Protein AF-A0A9P3A866-F1 (afdb_monomer)

Radius of gyration: 27.15 Å; Cα contacts (8 Å, |Δi|>4): 653; chains: 1; bounding box: 113×80×51 Å

Foldseek 3Di:
DDDDDDDDDDDDDDDDDDDDPDDDDDDDDDDDPDDPDPPQDADQALVSLLPDLPLVSLVPFDDHVLLVVCVVCFDDFQDQGFHRPPCVVLVVLLVVLVVLCCVQPVPQAFAAAQAPGRVPPDDDPPPQKQWCVPPNRQCRDVSSVFHGAAAFFQDFLEAAAEAEADPDSNCSVLLVLCVVLLAAAEYAYALSRCSRNLSSLLNNVVSQHHYAHAFHNLTQLSNDDSRSLLRRRVSSQVSCCSRNVFRFLEHEYRVNGDISSSSSSSVSSNYHYYDWPAELCQVCDVNPPDHPVSSVVSLVVLLVCLVVCVRVRIYTHYYFHPSDCRRSVSCSVCVVSSVVSGVYYHHRCQSNQPQDRTPDPVGGHDHVVRSVVSSPPDPPPDDDDDDDDDDDDDDDDDDDDDDDDDDDDDDDDDDDDDDDDDDDDDDDDDDDDDDDDDD

Mean predicted aligned error: 12.87 Å

Structure (mmCIF, N/CA/C/O backbone):
data_AF-A0A9P3A866-F1
#
_entry.id   AF-A0A9P3A866-F1
#
loop_
_atom_site.group_PDB
_atom_site.id
_atom_site.type_symbol
_atom_site.label_atom_id
_atom_site.label_alt_id
_atom_site.label_comp_id
_atom_site.label_asym_id
_atom_site.label_entity_id
_atom_site.label_seq_id
_atom_site.pdbx_PDB_ins_code
_atom_site.Cartn_x
_atom_site.Cartn_y
_atom_site.Cartn_z
_atom_site.occupancy
_atom_site.B_iso_or_equiv
_atom_site.auth_seq_id
_atom_site.auth_comp_id
_atom_site.auth_asym_id
_atom_site.auth_atom_id
_atom_site.pdbx_PDB_model_num
ATOM 1 N N . MET A 1 1 ? 72.541 -3.783 13.807 1.00 35.84 1 MET A N 1
ATOM 2 C CA . MET A 1 1 ? 72.430 -5.221 13.470 1.00 35.84 1 MET A CA 1
ATOM 3 C C . MET A 1 1 ? 71.835 -5.913 14.699 1.00 35.84 1 MET A C 1
ATOM 5 O O . MET A 1 1 ? 72.516 -5.963 15.707 1.00 35.84 1 MET A O 1
ATOM 9 N N . LEU A 1 2 ? 70.501 -6.022 14.800 1.00 30.94 2 LEU A N 1
ATOM 10 C CA . LEU A 1 2 ? 69.699 -7.246 14.553 1.00 30.94 2 LEU A CA 1
ATOM 11 C C . LEU A 1 2 ? 70.209 -8.436 15.405 1.00 30.94 2 LEU A C 1
ATOM 13 O O . LEU A 1 2 ? 71.336 -8.856 15.189 1.00 30.94 2 LEU A O 1
ATOM 17 N N . LYS A 1 3 ? 69.488 -9.019 16.375 1.00 30.19 3 LYS A N 1
ATOM 18 C CA . LYS A 1 3 ? 68.162 -9.676 16.310 1.00 30.19 3 LYS A CA 1
ATOM 19 C C . LYS A 1 3 ? 67.630 -9.924 17.745 1.00 30.19 3 LYS A C 1
ATOM 21 O O . LYS A 1 3 ? 68.398 -10.356 18.592 1.00 30.19 3 LYS A O 1
ATOM 26 N N . THR A 1 4 ? 66.435 -9.444 18.101 1.00 33.25 4 THR A N 1
ATOM 27 C CA . THR A 1 4 ? 65.107 -10.117 18.081 1.00 33.25 4 THR A CA 1
ATOM 28 C C . THR A 1 4 ? 64.763 -10.824 19.402 1.00 33.25 4 THR A C 1
ATOM 30 O O . THR A 1 4 ? 65.235 -11.925 19.666 1.00 33.25 4 THR A O 1
ATOM 33 N N . ALA A 1 5 ? 63.899 -10.192 20.205 1.00 34.59 5 ALA A N 1
ATOM 34 C CA . ALA A 1 5 ? 63.223 -10.799 21.349 1.00 34.59 5 ALA A CA 1
ATOM 35 C C . ALA A 1 5 ? 61.859 -11.350 20.905 1.00 34.59 5 ALA A C 1
ATOM 37 O O . ALA A 1 5 ? 61.088 -10.667 20.232 1.00 34.59 5 ALA A O 1
ATOM 38 N N . LEU A 1 6 ? 61.610 -12.605 21.265 1.00 30.69 6 LEU A N 1
ATOM 39 C CA . LEU A 1 6 ? 60.396 -13.368 21.010 1.00 30.69 6 LEU A CA 1
ATOM 40 C C . LEU A 1 6 ? 59.402 -13.075 22.146 1.00 30.69 6 LEU A C 1
ATOM 42 O O . LEU A 1 6 ? 59.692 -13.400 23.296 1.00 30.69 6 LEU A O 1
ATOM 46 N N . LEU A 1 7 ? 58.252 -12.469 21.843 1.00 31.58 7 LEU A N 1
ATOM 47 C CA . LEU A 1 7 ? 57.144 -12.344 22.791 1.00 31.58 7 LEU A CA 1
ATOM 48 C C . LEU A 1 7 ? 55.988 -13.235 22.325 1.00 31.58 7 LEU A C 1
ATOM 50 O O . LEU A 1 7 ? 55.452 -13.060 21.232 1.00 31.58 7 LEU A O 1
ATOM 54 N N . LEU A 1 8 ? 55.648 -14.210 23.168 1.00 29.62 8 LEU A N 1
ATOM 55 C CA . LEU A 1 8 ? 54.440 -15.024 23.092 1.00 29.62 8 LEU A CA 1
ATOM 56 C C . LEU A 1 8 ? 53.208 -14.124 23.277 1.00 29.62 8 LEU A C 1
ATOM 58 O O . LEU A 1 8 ? 53.091 -13.459 24.304 1.00 29.62 8 LEU A O 1
ATOM 62 N N . ALA A 1 9 ? 52.260 -14.178 22.344 1.00 29.28 9 ALA A N 1
ATOM 63 C CA . ALA A 1 9 ? 50.884 -13.748 22.569 1.00 29.28 9 ALA A CA 1
ATOM 64 C C . ALA A 1 9 ? 49.945 -14.869 22.107 1.00 29.28 9 ALA A C 1
ATOM 66 O O . ALA A 1 9 ? 50.003 -15.326 20.966 1.00 29.28 9 ALA A O 1
ATOM 67 N N . VAL A 1 10 ? 49.136 -15.348 23.049 1.00 28.61 10 VAL A N 1
ATOM 68 C CA . VAL A 1 10 ? 48.135 -16.401 22.872 1.00 28.61 10 VAL A CA 1
ATOM 69 C C . VAL A 1 10 ? 46.849 -15.810 22.282 1.00 28.61 10 VAL A C 1
ATOM 71 O O . VAL A 1 10 ? 46.473 -14.678 22.572 1.00 28.61 10 VAL A O 1
ATOM 74 N N . LEU A 1 11 ? 46.228 -16.635 21.440 1.00 27.58 11 LEU A N 1
ATOM 75 C CA . LEU A 1 11 ? 45.003 -16.518 20.651 1.00 27.58 11 LEU A CA 1
ATOM 76 C C . LEU A 1 11 ? 43.841 -15.680 21.221 1.00 27.58 11 LEU A C 1
ATOM 78 O O . LEU A 1 11 ? 43.372 -15.925 22.328 1.00 27.58 11 LEU A O 1
ATOM 82 N N . ALA A 1 12 ? 43.216 -14.912 20.322 1.00 25.86 12 ALA A N 1
ATOM 83 C CA . ALA A 1 12 ? 41.760 -14.891 20.147 1.00 25.86 12 ALA A CA 1
ATOM 84 C C . ALA A 1 12 ? 41.431 -14.570 18.675 1.00 25.86 12 ALA A C 1
ATOM 86 O O . ALA A 1 12 ? 41.395 -13.416 18.257 1.00 25.86 12 ALA A O 1
ATOM 87 N N . THR A 1 13 ? 41.243 -15.604 17.854 1.00 27.75 13 THR A N 1
ATOM 88 C CA . THR A 1 13 ? 40.786 -15.469 16.464 1.00 27.75 13 THR A CA 1
ATOM 89 C C . THR A 1 13 ? 39.271 -15.281 16.440 1.00 27.75 13 THR A C 1
ATOM 91 O O . THR A 1 13 ? 38.524 -16.259 16.516 1.00 27.75 13 THR A O 1
ATOM 94 N N . ALA A 1 14 ? 38.814 -14.034 16.329 1.00 27.53 14 ALA A N 1
ATOM 95 C CA . ALA A 1 14 ? 37.433 -13.727 15.979 1.00 27.53 14 ALA A CA 1
ATOM 96 C C . ALA A 1 14 ? 37.190 -14.139 14.516 1.00 27.53 14 ALA A C 1
ATOM 98 O O . ALA A 1 14 ? 37.726 -13.534 13.590 1.00 27.53 14 ALA A O 1
ATOM 99 N N . HIS A 1 15 ? 36.424 -15.211 14.316 1.00 26.39 15 HIS A N 1
ATOM 100 C CA . HIS A 1 15 ? 35.907 -15.589 13.005 1.00 26.39 15 HIS A CA 1
ATOM 101 C C . HIS A 1 15 ? 34.658 -14.751 12.723 1.00 26.39 15 HIS A C 1
ATOM 103 O O . HIS A 1 15 ? 33.581 -15.034 13.245 1.00 26.39 15 HIS A O 1
ATOM 109 N N . SER A 1 16 ? 34.806 -13.712 11.906 1.00 26.23 16 SER A N 1
ATOM 110 C CA . SER A 1 16 ? 33.689 -12.950 11.350 1.00 26.23 16 SER A CA 1
ATOM 111 C C . SER A 1 16 ? 33.013 -13.794 10.267 1.00 26.23 16 SER A C 1
ATOM 113 O O . SER A 1 16 ? 33.497 -13.883 9.140 1.00 26.23 16 SER A O 1
ATOM 115 N N . ALA A 1 17 ? 31.908 -14.451 10.613 1.00 28.38 17 ALA A N 1
ATOM 116 C CA . ALA A 1 17 ? 31.005 -15.039 9.635 1.00 28.38 17 ALA A CA 1
ATOM 117 C C . ALA A 1 17 ? 30.244 -13.906 8.927 1.00 28.38 17 ALA A C 1
ATOM 119 O O . ALA A 1 17 ? 29.410 -13.234 9.532 1.00 28.38 17 ALA A O 1
ATOM 120 N N . ALA A 1 18 ? 30.550 -13.681 7.649 1.00 30.47 18 ALA A N 1
ATOM 121 C CA . ALA A 1 18 ? 29.696 -12.914 6.755 1.00 30.47 18 ALA A CA 1
ATOM 122 C C . ALA A 1 18 ? 28.452 -13.762 6.449 1.00 30.47 18 ALA A C 1
ATOM 124 O O . ALA A 1 18 ? 28.540 -14.774 5.755 1.00 30.47 18 ALA A O 1
ATOM 125 N N . ALA A 1 19 ? 27.311 -13.364 7.006 1.00 27.47 19 ALA A N 1
ATOM 126 C CA . ALA A 1 19 ? 26.002 -13.917 6.697 1.00 27.47 19 ALA A CA 1
ATOM 127 C C . ALA A 1 19 ? 25.077 -12.766 6.293 1.00 27.47 19 ALA A C 1
ATOM 129 O O . ALA A 1 19 ? 24.930 -11.785 7.025 1.00 27.47 19 ALA A O 1
ATOM 130 N N . HIS A 1 20 ? 24.491 -12.907 5.104 1.00 28.38 20 HIS A N 1
ATOM 131 C CA . HIS A 1 20 ? 23.371 -12.121 4.604 1.00 28.38 20 HIS A CA 1
ATOM 132 C C . HIS A 1 20 ? 22.292 -11.987 5.685 1.00 28.38 20 HIS A C 1
ATOM 134 O O . HIS A 1 20 ? 21.731 -12.987 6.125 1.00 28.38 20 HIS A O 1
ATOM 140 N N . ARG A 1 21 ? 21.988 -10.752 6.092 1.00 28.59 21 ARG A N 1
ATOM 141 C CA . ARG A 1 21 ? 20.789 -10.424 6.868 1.00 28.59 21 ARG A CA 1
ATOM 142 C C . ARG A 1 21 ? 19.707 -9.967 5.896 1.00 28.59 21 ARG A C 1
ATOM 144 O O . ARG A 1 21 ? 19.530 -8.776 5.681 1.00 28.59 21 ARG A O 1
ATOM 151 N N . GLY A 1 22 ? 19.055 -10.936 5.264 1.00 26.80 22 GLY A N 1
ATOM 152 C CA . GLY A 1 22 ? 17.679 -10.782 4.802 1.00 26.80 22 GLY A CA 1
ATOM 153 C C . GLY A 1 22 ? 16.762 -11.291 5.913 1.00 26.80 22 GLY A C 1
ATOM 154 O O . GLY A 1 22 ? 17.110 -12.281 6.551 1.00 26.80 22 GLY A O 1
ATOM 155 N N . CYS A 1 23 ? 15.678 -10.561 6.168 1.00 33.22 23 CYS A N 1
ATOM 156 C CA . CYS A 1 23 ? 14.465 -10.932 6.905 1.00 33.22 23 CYS A CA 1
ATOM 157 C C . CYS A 1 23 ? 14.632 -11.872 8.119 1.00 33.22 23 CYS A C 1
ATOM 159 O O . CYS A 1 23 ? 14.852 -13.076 8.000 1.00 33.22 23 CYS A O 1
ATOM 161 N N . GLY A 1 24 ? 14.470 -11.305 9.318 1.00 28.59 24 GLY A N 1
ATOM 162 C CA . GLY A 1 24 ? 14.365 -12.070 10.558 1.00 28.59 24 GLY A CA 1
ATOM 163 C C . GLY A 1 24 ? 13.193 -13.053 10.515 1.00 28.59 24 GLY A C 1
ATOM 164 O O . GLY A 1 24 ? 12.073 -12.671 10.197 1.00 28.59 24 GLY A O 1
ATOM 165 N N . GLY A 1 25 ? 13.474 -14.316 10.842 1.00 30.89 25 GLY A N 1
ATOM 166 C CA . GLY A 1 25 ? 12.464 -15.371 10.896 1.00 30.89 25 GLY A CA 1
ATOM 167 C C . GLY A 1 25 ? 13.033 -16.787 10.982 1.00 30.89 25 GLY A C 1
ATOM 168 O O . GLY A 1 25 ? 12.596 -17.660 10.248 1.00 30.89 25 GLY A O 1
ATOM 169 N N . HIS A 1 26 ? 14.018 -17.046 11.848 1.00 29.69 26 HIS A N 1
ATOM 170 C CA . HIS A 1 26 ? 14.398 -18.421 12.193 1.00 29.69 26 HIS A CA 1
ATOM 171 C C . HIS A 1 26 ? 14.779 -18.514 13.670 1.00 29.69 26 HIS A C 1
ATOM 173 O O . HIS A 1 26 ? 15.960 -18.524 14.008 1.00 29.69 26 HIS A O 1
ATOM 179 N N . ASP A 1 27 ? 13.778 -18.652 14.537 1.00 30.53 27 ASP A N 1
ATOM 180 C CA . ASP A 1 27 ? 13.989 -19.281 15.838 1.00 30.53 27 ASP A CA 1
ATOM 181 C C . ASP A 1 27 ? 13.509 -20.733 15.778 1.00 30.53 27 ASP A C 1
ATOM 183 O O . ASP A 1 27 ? 12.321 -21.046 15.727 1.00 30.53 27 ASP A O 1
ATOM 187 N N . MET A 1 28 ? 14.479 -21.648 15.746 1.00 31.44 28 MET A N 1
ATOM 188 C CA . MET A 1 28 ? 14.247 -23.078 15.891 1.00 31.44 28 MET A CA 1
ATOM 189 C C . MET A 1 28 ? 14.192 -23.449 17.374 1.00 31.44 28 MET A C 1
ATOM 191 O O . MET A 1 28 ? 15.230 -23.484 18.037 1.00 31.44 28 MET A O 1
ATOM 195 N N . ILE A 1 29 ? 13.024 -23.867 17.874 1.00 30.33 29 ILE A N 1
ATOM 196 C CA . ILE A 1 29 ? 12.924 -24.608 19.141 1.00 30.33 29 ILE A CA 1
ATOM 197 C C . ILE A 1 29 ? 12.186 -25.946 18.944 1.00 30.33 29 ILE A C 1
ATOM 199 O O . ILE A 1 29 ? 10.976 -26.027 18.787 1.00 30.33 29 ILE A O 1
ATOM 203 N N . LYS A 1 30 ? 13.012 -27.002 18.948 1.00 30.23 30 LYS A N 1
ATOM 204 C CA . LYS A 1 30 ? 12.847 -28.385 19.447 1.00 30.23 30 LYS A CA 1
ATOM 205 C C . LYS A 1 30 ? 11.441 -29.022 19.431 1.00 30.23 30 LYS A C 1
ATOM 207 O O . LYS A 1 30 ? 10.586 -28.740 20.260 1.00 30.23 30 LYS A O 1
ATOM 212 N N . ARG A 1 31 ? 11.298 -30.046 18.576 1.00 35.00 31 ARG A N 1
ATOM 213 C CA . ARG A 1 31 ? 10.167 -30.991 18.543 1.00 35.00 31 ARG A CA 1
ATOM 214 C C . ARG A 1 31 ? 10.088 -31.849 19.813 1.00 35.00 31 ARG A C 1
ATOM 216 O O . ARG A 1 31 ? 11.081 -32.442 20.229 1.00 35.00 31 ARG A O 1
ATOM 223 N N . ASN A 1 32 ? 8.873 -31.981 20.339 1.00 30.36 32 ASN A N 1
ATOM 224 C CA . ASN A 1 32 ? 8.447 -32.989 21.310 1.00 30.36 32 ASN A CA 1
ATOM 225 C C . ASN A 1 32 ? 8.241 -34.344 20.582 1.00 30.36 32 ASN A C 1
ATOM 227 O O . ASN A 1 32 ? 7.394 -34.408 19.686 1.00 30.36 32 ASN A O 1
ATOM 231 N N . PRO A 1 33 ? 8.997 -35.420 20.876 1.00 36.09 33 PRO A N 1
ATOM 232 C CA . PRO A 1 33 ? 8.858 -36.695 20.183 1.00 36.09 33 PRO A CA 1
ATOM 233 C C . PRO A 1 33 ? 7.853 -37.573 20.940 1.00 36.09 33 PRO A C 1
ATOM 235 O O . PRO A 1 33 ? 8.218 -38.254 21.893 1.00 36.09 33 PRO A O 1
ATOM 238 N N . GLY A 1 34 ? 6.578 -37.565 20.544 1.00 36.56 34 GLY A N 1
ATOM 239 C CA . GLY A 1 34 ? 5.617 -38.493 21.160 1.00 36.56 34 GLY A CA 1
ATOM 240 C C . GLY A 1 34 ? 4.135 -38.330 20.828 1.00 36.56 34 GLY A C 1
ATOM 241 O O . GLY A 1 34 ? 3.349 -39.180 21.233 1.00 36.56 34 GLY A O 1
ATOM 242 N N . GLY A 1 35 ? 3.726 -37.287 20.102 1.00 33.28 35 GLY A N 1
ATOM 243 C CA . GLY A 1 35 ? 2.335 -37.144 19.659 1.00 33.28 35 GLY A CA 1
ATOM 244 C C . GLY A 1 35 ? 2.047 -37.925 18.368 1.00 33.28 35 GLY A C 1
ATOM 245 O O . GLY A 1 35 ? 2.942 -38.034 17.524 1.00 33.28 35 GLY A O 1
ATOM 246 N N . PRO A 1 36 ? 0.825 -38.456 18.173 1.00 32.81 36 PRO A N 1
ATOM 247 C CA . PRO A 1 36 ? 0.427 -39.049 16.900 1.00 32.81 36 PRO A CA 1
ATOM 248 C C . PRO A 1 36 ? 0.601 -38.032 15.764 1.00 32.81 36 PRO A C 1
ATOM 250 O O . PRO A 1 36 ? 0.175 -36.881 15.866 1.00 32.81 36 PRO A O 1
ATOM 253 N N . VAL A 1 37 ? 1.251 -38.464 14.681 1.00 36.72 37 VAL A N 1
ATOM 254 C CA . VAL A 1 37 ? 1.460 -37.658 13.474 1.00 36.72 37 VAL A CA 1
ATOM 255 C C . VAL A 1 37 ? 0.111 -37.496 12.780 1.00 36.72 37 VAL A C 1
ATOM 257 O O . VAL A 1 37 ? -0.314 -38.365 12.021 1.00 36.72 37 VAL A O 1
ATOM 260 N N . ILE A 1 38 ? -0.576 -36.387 13.044 1.00 40.19 38 ILE A N 1
ATOM 261 C CA . ILE A 1 38 ? -1.657 -35.931 12.174 1.00 40.19 38 ILE A CA 1
ATOM 262 C C . ILE A 1 38 ? -0.982 -35.562 10.851 1.00 40.19 38 ILE A C 1
ATOM 264 O O . ILE A 1 38 ? -0.178 -34.629 10.807 1.00 40.19 38 ILE A O 1
ATOM 268 N N . GLN A 1 39 ? -1.244 -36.323 9.784 1.00 38.69 39 GLN A N 1
ATOM 269 C CA . GLN A 1 39 ? -0.852 -35.925 8.432 1.00 38.69 39 GLN A CA 1
ATOM 270 C C . GLN A 1 39 ? -1.554 -34.599 8.125 1.00 38.69 39 GLN A C 1
ATOM 272 O O . GLN A 1 39 ? -2.742 -34.579 7.811 1.00 38.69 39 GLN A O 1
ATOM 277 N N . ARG A 1 40 ? -0.836 -33.483 8.280 1.00 53.22 40 ARG A N 1
ATOM 278 C CA . ARG A 1 40 ? -1.340 -32.166 7.895 1.00 53.22 40 ARG A CA 1
ATOM 279 C C . ARG A 1 40 ? -1.519 -32.168 6.382 1.00 53.22 40 ARG A C 1
ATOM 281 O O . ARG A 1 40 ? -0.561 -32.378 5.640 1.00 53.22 40 ARG A O 1
ATOM 288 N N . ARG A 1 41 ? -2.764 -32.001 5.943 1.00 58.03 41 ARG A N 1
ATOM 289 C CA . ARG A 1 41 ? -3.112 -31.831 4.535 1.00 58.03 41 ARG A CA 1
ATOM 290 C C . ARG A 1 41 ? -2.546 -30.482 4.085 1.00 58.03 41 ARG A C 1
ATOM 292 O O . ARG A 1 41 ? -2.743 -29.491 4.780 1.00 58.03 41 ARG A O 1
ATOM 299 N N . THR A 1 42 ? -1.811 -30.454 2.978 1.00 69.81 42 THR A N 1
ATOM 300 C CA . THR A 1 42 ? -1.346 -29.201 2.367 1.00 69.81 42 THR A CA 1
ATOM 301 C C . THR A 1 42 ? -2.562 -28.332 2.017 1.00 69.81 42 THR A C 1
ATOM 303 O O . THR A 1 42 ? -3.526 -28.898 1.489 1.00 69.81 42 THR A O 1
ATOM 306 N N . PRO A 1 43 ? -2.546 -27.014 2.300 1.00 75.06 43 PRO A N 1
ATOM 307 C CA . PRO A 1 43 ? -3.618 -26.111 1.889 1.00 75.06 43 PRO A CA 1
ATOM 308 C C . PRO A 1 43 ? -3.857 -26.185 0.377 1.00 75.06 43 PRO A C 1
ATOM 310 O O . PRO A 1 43 ? -2.905 -26.299 -0.398 1.00 75.06 43 PRO A O 1
ATOM 313 N N . THR A 1 44 ? -5.122 -26.154 -0.037 1.00 83.31 44 THR A N 1
ATOM 314 C CA . THR A 1 44 ? -5.525 -26.220 -1.456 1.00 83.31 44 THR A CA 1
ATOM 315 C C . THR A 1 44 ? -6.273 -24.980 -1.929 1.00 83.31 44 THR A C 1
ATOM 317 O O . THR A 1 44 ? -6.381 -24.766 -3.132 1.00 83.31 44 THR A O 1
ATOM 320 N N . ASP A 1 45 ? -6.783 -24.194 -0.988 1.00 88.88 45 ASP A N 1
ATOM 321 C CA . ASP A 1 45 ? -7.623 -23.013 -1.174 1.00 88.88 45 ASP A CA 1
ATOM 322 C C . ASP A 1 45 ? -7.479 -22.090 0.051 1.00 88.88 45 ASP A C 1
ATOM 324 O O . ASP A 1 45 ? -6.889 -22.467 1.070 1.00 88.88 45 ASP A O 1
ATOM 328 N N . GLU A 1 46 ? -7.997 -20.870 -0.047 1.00 90.69 46 GLU A N 1
ATOM 329 C CA . GLU A 1 46 ? -7.950 -19.869 1.019 1.00 90.69 46 GLU A CA 1
ATOM 330 C C . GLU A 1 46 ? -8.667 -20.342 2.291 1.00 90.69 46 GLU A C 1
ATOM 332 O O . GLU A 1 46 ? -8.166 -20.141 3.397 1.00 90.69 46 GLU A O 1
ATOM 337 N N . ALA A 1 47 ? -9.786 -21.060 2.151 1.00 91.19 47 ALA A N 1
ATOM 338 C CA . ALA A 1 47 ? -10.555 -21.568 3.283 1.00 91.19 47 ALA A CA 1
ATOM 339 C C . ALA A 1 47 ? -9.781 -22.612 4.106 1.00 91.19 47 ALA A C 1
ATOM 341 O O . ALA A 1 47 ? -9.864 -22.624 5.333 1.00 91.19 47 ALA A O 1
ATOM 342 N N . SER A 1 48 ? -9.017 -23.495 3.458 1.00 87.56 48 SER A N 1
ATOM 343 C CA . SER A 1 48 ? -8.141 -24.458 4.136 1.00 87.56 48 SER A CA 1
ATOM 344 C C . SER A 1 48 ? -6.889 -23.800 4.714 1.00 87.56 48 SER A C 1
ATOM 346 O O . SER A 1 48 ? -6.441 -24.211 5.785 1.00 87.56 48 SER A O 1
ATOM 348 N N . ALA A 1 49 ? -6.355 -22.762 4.060 1.00 86.56 49 ALA A N 1
ATOM 349 C CA . ALA A 1 49 ? -5.249 -21.965 4.591 1.00 86.56 49 ALA A CA 1
ATOM 350 C C . ALA A 1 49 ? -5.647 -21.160 5.845 1.00 86.56 49 ALA A C 1
ATOM 352 O O . ALA A 1 49 ? -4.812 -20.959 6.725 1.00 86.56 49 ALA A O 1
ATOM 353 N N . ALA A 1 50 ? -6.919 -20.770 5.970 1.00 90.88 50 ALA A N 1
ATOM 354 C CA . ALA A 1 50 ? -7.452 -20.004 7.098 1.00 90.88 50 ALA A CA 1
ATOM 355 C C . ALA A 1 50 ? -7.732 -20.831 8.376 1.00 90.88 50 ALA A C 1
ATOM 357 O O . ALA A 1 50 ? -8.141 -20.279 9.390 1.00 90.88 50 ALA A O 1
ATOM 358 N N . GLN A 1 51 ? -7.526 -22.156 8.376 1.00 89.38 51 GLN A N 1
ATOM 359 C CA . GLN A 1 51 ? -7.937 -23.034 9.494 1.00 89.38 51 GLN A CA 1
ATOM 360 C C . GLN A 1 51 ? -7.024 -22.998 10.730 1.00 89.38 51 GLN A C 1
ATOM 362 O O . GLN A 1 51 ? -7.300 -23.681 11.718 1.00 89.38 51 GLN A O 1
ATOM 367 N N . SER A 1 52 ? -5.902 -22.284 10.672 1.00 88.94 52 SER A N 1
ATOM 368 C CA . SER A 1 52 ? -4.891 -22.272 11.727 1.00 88.94 52 SER A CA 1
ATOM 369 C C . SER A 1 52 ? -4.382 -20.862 11.960 1.00 88.94 52 SER A C 1
ATOM 371 O O . SER A 1 52 ? -4.063 -20.179 10.997 1.00 88.94 52 SER A O 1
ATOM 373 N N . THR A 1 53 ? -4.222 -20.498 13.231 1.00 91.19 53 THR A N 1
ATOM 374 C CA . THR A 1 53 ? -3.535 -19.279 13.689 1.00 91.19 53 THR A CA 1
ATOM 375 C C . THR A 1 53 ? -2.142 -19.564 14.286 1.00 91.19 53 THR A C 1
ATOM 377 O O . THR A 1 53 ? -1.521 -18.697 14.899 1.00 91.19 53 THR A O 1
ATOM 380 N N . ASP A 1 54 ? -1.648 -20.811 14.180 1.00 91.06 54 ASP A N 1
ATOM 381 C CA . ASP A 1 54 ? -0.259 -21.169 14.504 1.00 91.06 54 ASP A CA 1
ATOM 382 C C . ASP A 1 54 ? 0.678 -20.784 13.342 1.00 91.06 54 ASP A C 1
ATOM 384 O O . ASP A 1 54 ? 0.638 -21.455 12.299 1.00 91.06 54 ASP A O 1
ATOM 388 N N . PRO A 1 55 ? 1.607 -19.825 13.534 1.00 89.38 55 PRO A N 1
ATOM 389 C CA . PRO A 1 55 ? 2.495 -19.350 12.472 1.00 89.38 55 PRO A CA 1
ATOM 390 C C . PRO A 1 55 ? 3.373 -20.448 11.873 1.00 89.38 55 PRO A C 1
ATOM 392 O O . PRO A 1 55 ? 3.711 -20.400 10.696 1.00 89.38 55 PRO A O 1
ATOM 395 N N . ASN A 1 56 ? 3.720 -21.488 12.643 1.00 89.56 56 ASN A N 1
ATOM 396 C CA . ASN A 1 56 ? 4.503 -22.609 12.110 1.00 89.56 56 ASN A CA 1
ATOM 397 C C . ASN A 1 56 ? 3.719 -23.424 11.076 1.00 89.56 56 ASN A C 1
ATOM 399 O O . ASN A 1 56 ? 4.303 -24.117 10.242 1.00 89.56 56 ASN A O 1
ATOM 403 N N . THR A 1 57 ? 2.394 -23.408 11.190 1.00 89.31 57 THR A N 1
ATOM 404 C CA . THR A 1 57 ? 1.483 -24.081 10.273 1.00 89.31 57 THR A CA 1
ATOM 405 C C . THR A 1 57 ? 1.172 -23.190 9.085 1.00 89.31 57 THR A C 1
ATOM 407 O O . THR A 1 57 ? 1.248 -23.662 7.956 1.00 89.31 57 THR A O 1
ATOM 410 N N . GLU A 1 58 ? 0.853 -21.922 9.336 1.00 91.94 58 GLU A N 1
ATOM 411 C CA . GLU A 1 58 ? 0.464 -20.973 8.292 1.00 91.94 58 GLU A CA 1
ATOM 412 C C . GLU A 1 58 ? 1.625 -20.614 7.359 1.00 91.94 58 GLU A C 1
ATOM 414 O O . GLU A 1 58 ? 1.472 -20.629 6.142 1.00 91.94 58 GLU A O 1
ATOM 419 N N . CYS A 1 59 ? 2.817 -20.389 7.922 1.00 93.50 59 CYS A N 1
ATOM 420 C CA . CYS A 1 59 ? 4.032 -20.064 7.174 1.00 93.50 59 CYS A CA 1
ATOM 421 C C . CYS A 1 59 ? 4.764 -21.293 6.627 1.00 93.50 59 CYS A C 1
ATOM 423 O O . CYS A 1 59 ? 5.911 -21.200 6.181 1.00 93.50 59 CYS A O 1
ATOM 425 N N . ALA A 1 60 ? 4.130 -22.467 6.648 1.00 93.06 60 ALA A N 1
ATOM 426 C CA . ALA A 1 60 ? 4.660 -23.622 5.947 1.00 93.06 60 ALA A CA 1
ATOM 427 C C . ALA A 1 60 ? 4.530 -23.399 4.432 1.00 93.06 60 ALA A C 1
ATOM 429 O O . ALA A 1 60 ? 3.426 -23.293 3.905 1.00 93.06 60 ALA A O 1
ATOM 430 N N . ALA A 1 61 ? 5.666 -23.362 3.731 1.00 90.88 61 ALA A N 1
ATOM 431 C CA . ALA A 1 61 ? 5.692 -23.169 2.285 1.00 90.88 61 ALA A CA 1
ATOM 432 C C . ALA A 1 61 ? 4.823 -24.206 1.550 1.00 90.88 61 ALA A C 1
ATOM 434 O O . ALA A 1 61 ? 4.872 -25.407 1.840 1.00 90.88 61 ALA A O 1
ATOM 435 N N . TYR A 1 62 ? 4.076 -23.737 0.555 1.00 91.62 62 TYR A N 1
ATOM 436 C CA . TYR A 1 62 ? 3.233 -24.557 -0.307 1.00 91.62 62 TYR A CA 1
ATOM 437 C C . TYR A 1 62 ? 3.432 -24.178 -1.778 1.00 91.62 62 TYR A C 1
ATOM 439 O O . TYR A 1 62 ? 4.155 -23.246 -2.120 1.00 91.62 62 TYR A O 1
ATOM 447 N N . SER A 1 63 ? 2.837 -24.957 -2.677 1.00 90.81 63 SER A N 1
ATOM 448 C CA . SER A 1 63 ? 2.819 -24.662 -4.108 1.00 90.81 63 SER A CA 1
ATOM 449 C C . SER A 1 63 ? 1.393 -24.378 -4.542 1.00 90.81 63 SER A C 1
ATOM 451 O O . SER A 1 63 ? 0.480 -25.109 -4.165 1.00 90.81 63 SER A O 1
ATOM 453 N N . TYR A 1 64 ? 1.215 -23.347 -5.360 1.00 93.00 64 TYR A N 1
ATOM 454 C CA . TYR A 1 64 ? -0.074 -22.970 -5.919 1.00 93.00 64 TYR A CA 1
ATOM 455 C C . TYR A 1 64 ? 0.028 -22.986 -7.441 1.00 93.00 64 TYR A C 1
ATOM 457 O O . TYR A 1 64 ? 0.768 -22.196 -8.029 1.00 93.00 64 TYR A O 1
ATOM 465 N N . GLN A 1 65 ? -0.663 -23.937 -8.076 1.00 93.94 65 GLN A N 1
ATOM 466 C CA . GLN A 1 65 ? -0.487 -24.219 -9.503 1.00 93.94 65 GLN A CA 1
ATOM 467 C C . GLN A 1 65 ? -0.716 -22.990 -10.401 1.00 93.94 65 GLN A C 1
ATOM 469 O O . GLN A 1 65 ? 0.136 -22.761 -11.257 1.00 93.94 65 GLN A O 1
ATOM 474 N N . PRO A 1 66 ? -1.742 -22.141 -10.171 1.00 94.69 66 PRO A N 1
ATOM 475 C CA . PRO A 1 66 ? -1.931 -20.940 -10.983 1.00 94.69 66 PRO A CA 1
ATOM 476 C C . PRO A 1 66 ? -0.718 -20.002 -10.995 1.00 94.69 66 PRO A C 1
ATOM 478 O O . PRO A 1 66 ? -0.388 -19.462 -12.043 1.00 94.69 66 PRO A O 1
ATOM 481 N N . VAL A 1 67 ? -0.000 -19.860 -9.872 1.00 96.06 67 VAL A N 1
ATOM 482 C CA . VAL A 1 67 ? 1.248 -19.077 -9.827 1.00 96.06 67 VAL A CA 1
ATOM 483 C C . VAL A 1 67 ? 2.375 -19.800 -10.564 1.00 96.06 67 VAL A C 1
ATOM 485 O O . VAL A 1 67 ? 3.118 -19.172 -11.314 1.00 96.06 67 VAL A O 1
ATOM 488 N N . LEU A 1 68 ? 2.513 -21.120 -10.395 1.00 96.19 68 LEU A N 1
ATOM 489 C CA . LEU A 1 68 ? 3.550 -21.895 -11.089 1.00 96.19 68 LEU A CA 1
ATOM 490 C C . LEU A 1 68 ? 3.425 -21.812 -12.616 1.00 96.19 68 LEU A C 1
ATOM 492 O O . LEU A 1 68 ? 4.448 -21.767 -13.298 1.00 96.19 68 LEU A O 1
ATOM 496 N N . ASP A 1 69 ? 2.197 -21.756 -13.130 1.00 96.94 69 ASP A N 1
ATOM 497 C CA . ASP A 1 69 ? 1.911 -21.698 -14.565 1.00 96.94 69 ASP A CA 1
ATOM 498 C C . ASP A 1 69 ? 2.352 -20.370 -15.204 1.00 96.94 69 ASP A C 1
ATOM 500 O O . ASP A 1 69 ? 2.739 -20.343 -16.374 1.00 96.94 69 ASP A O 1
ATOM 504 N N . ILE A 1 70 ? 2.339 -19.275 -14.437 1.00 96.50 70 ILE A N 1
ATOM 505 C CA . ILE A 1 70 ? 2.620 -17.918 -14.936 1.00 96.50 70 ILE A CA 1
ATOM 506 C C . ILE A 1 70 ? 3.981 -17.371 -14.501 1.00 96.50 70 ILE A C 1
ATOM 508 O O . ILE A 1 70 ? 4.487 -16.449 -15.137 1.00 96.50 70 ILE A O 1
ATOM 512 N N . LYS A 1 71 ? 4.607 -17.928 -13.452 1.00 96.00 71 LYS A N 1
ATOM 513 C CA . LYS A 1 71 ? 5.801 -17.365 -12.789 1.00 96.00 71 LYS A CA 1
ATOM 514 C C . LYS A 1 71 ? 6.956 -17.038 -13.739 1.00 96.00 71 LYS A C 1
ATOM 516 O O . LYS A 1 71 ? 7.687 -16.085 -13.498 1.00 96.00 71 LYS A O 1
ATOM 521 N N . ALA A 1 72 ? 7.127 -17.805 -14.815 1.00 96.31 72 ALA A N 1
ATOM 522 C CA . ALA A 1 72 ? 8.181 -17.571 -15.804 1.00 96.31 72 ALA A CA 1
ATOM 523 C C . ALA A 1 72 ? 7.994 -16.281 -16.634 1.00 96.31 72 ALA A C 1
ATOM 525 O O . ALA A 1 72 ? 8.940 -15.841 -17.279 1.00 96.31 72 ALA A O 1
ATOM 526 N N . ASN A 1 73 ? 6.799 -15.681 -16.619 1.00 97.12 73 ASN A N 1
ATOM 527 C CA . ASN A 1 73 ? 6.463 -14.444 -17.334 1.00 97.12 73 ASN A CA 1
ATOM 528 C C . ASN A 1 73 ? 6.649 -13.178 -16.478 1.00 97.12 73 ASN A C 1
ATOM 530 O O . ASN A 1 73 ? 6.228 -12.095 -16.888 1.00 97.12 73 ASN A O 1
ATOM 534 N N . TYR A 1 74 ? 7.223 -13.317 -15.284 1.00 98.19 74 TYR A N 1
ATOM 535 C CA . TYR A 1 74 ? 7.399 -12.246 -14.309 1.00 98.19 74 TYR A CA 1
ATOM 536 C C . TYR A 1 74 ? 8.882 -12.044 -13.984 1.00 98.19 74 TYR A C 1
ATOM 538 O O . TYR A 1 74 ? 9.678 -12.974 -14.149 1.00 98.19 74 TYR A O 1
ATOM 546 N N . PRO A 1 75 ? 9.263 -10.854 -13.483 1.00 98.25 75 PRO A N 1
ATOM 547 C CA . PRO A 1 75 ? 10.567 -10.659 -12.871 1.00 98.25 75 PRO A CA 1
ATOM 548 C C . PRO A 1 75 ? 10.818 -11.679 -11.758 1.00 98.25 75 PRO A C 1
ATOM 550 O O . PRO A 1 75 ? 9.893 -12.256 -11.180 1.00 98.25 75 PRO A O 1
ATOM 553 N N . THR A 1 76 ? 12.085 -11.887 -11.413 1.00 97.75 76 THR A N 1
ATOM 554 C CA . THR A 1 76 ? 12.421 -12.727 -10.264 1.00 97.75 76 THR A CA 1
ATOM 555 C C . THR A 1 76 ? 11.781 -12.146 -8.999 1.00 97.75 76 THR A C 1
ATOM 557 O O . THR A 1 76 ? 11.904 -10.951 -8.720 1.00 97.75 76 THR A O 1
ATOM 560 N N . ILE A 1 77 ? 11.113 -13.003 -8.226 1.00 97.38 77 ILE A N 1
ATOM 561 C CA . ILE A 1 77 ? 10.508 -12.648 -6.934 1.00 97.38 77 ILE A CA 1
ATOM 562 C C . ILE A 1 77 ? 11.584 -12.008 -6.033 1.00 97.38 77 ILE A C 1
ATOM 564 O O . ILE A 1 77 ? 12.703 -12.522 -5.952 1.00 97.38 77 ILE A O 1
ATOM 568 N N . TRP A 1 78 ? 11.243 -10.884 -5.394 1.00 97.06 78 TRP A N 1
ATOM 569 C CA . TRP A 1 78 ? 12.098 -10.060 -4.521 1.00 97.06 78 TRP A CA 1
ATOM 570 C C . TRP A 1 78 ? 13.310 -9.386 -5.181 1.00 97.06 78 TRP A C 1
ATOM 572 O O . TRP A 1 78 ? 14.184 -8.865 -4.488 1.00 97.06 78 TRP A O 1
ATOM 582 N N . GLN A 1 79 ? 13.385 -9.369 -6.511 1.00 97.88 79 GLN A N 1
ATOM 583 C CA . GLN A 1 79 ? 14.388 -8.594 -7.246 1.00 97.88 79 GLN A CA 1
ATOM 584 C C . GLN A 1 79 ? 13.739 -7.409 -7.946 1.00 97.88 79 GLN A C 1
ATOM 586 O O . GLN A 1 79 ? 12.558 -7.468 -8.276 1.00 97.88 79 GLN A O 1
ATOM 591 N N . THR A 1 80 ? 14.534 -6.368 -8.210 1.00 98.00 80 THR A N 1
ATOM 592 C CA . THR A 1 80 ? 14.122 -5.217 -9.019 1.00 98.00 80 THR A CA 1
ATOM 593 C C . THR A 1 80 ? 13.434 -5.679 -10.300 1.00 98.00 80 THR A C 1
ATOM 595 O O . THR A 1 80 ? 13.987 -6.469 -11.075 1.00 98.00 80 THR A O 1
ATOM 598 N N . ALA A 1 81 ? 12.219 -5.189 -10.509 1.00 98.44 81 ALA A N 1
ATOM 599 C CA . ALA A 1 81 ? 11.435 -5.519 -11.680 1.00 98.44 81 ALA A CA 1
ATOM 600 C C . ALA A 1 81 ? 12.029 -4.884 -12.945 1.00 98.44 81 ALA A C 1
ATOM 602 O O . ALA A 1 81 ? 12.446 -3.729 -12.966 1.00 98.44 81 ALA A O 1
ATOM 603 N N . THR A 1 82 ? 12.012 -5.648 -14.033 1.00 98.12 82 THR A N 1
ATOM 604 C CA . THR A 1 82 ? 12.349 -5.182 -15.384 1.00 98.12 82 THR A CA 1
ATOM 605 C C . THR A 1 82 ? 11.277 -5.664 -16.350 1.00 98.12 82 THR A C 1
ATOM 607 O O . THR A 1 82 ? 10.634 -6.692 -16.104 1.00 98.12 82 THR A O 1
ATOM 610 N N . ILE A 1 83 ? 11.061 -4.930 -17.444 1.00 98.56 83 ILE A N 1
ATOM 611 C CA . ILE A 1 83 ? 10.120 -5.355 -18.482 1.00 98.56 83 ILE A CA 1
ATOM 612 C C . ILE A 1 83 ? 10.615 -6.673 -19.079 1.00 98.56 83 ILE A C 1
ATOM 614 O O . ILE A 1 83 ? 11.728 -6.776 -19.596 1.00 98.56 83 ILE A O 1
ATOM 618 N N . GLN A 1 84 ? 9.781 -7.707 -18.987 1.00 97.75 84 GLN A N 1
ATOM 619 C CA . GLN A 1 84 ? 10.090 -9.006 -19.563 1.00 97.75 84 GLN A CA 1
ATOM 620 C C . GLN A 1 84 ? 10.078 -8.893 -21.085 1.00 97.75 84 GLN A C 1
ATOM 622 O O . GLN A 1 84 ? 9.154 -8.332 -21.667 1.00 97.75 84 GLN A O 1
ATOM 627 N N . ALA A 1 85 ? 11.086 -9.466 -21.746 1.00 94.88 85 ALA 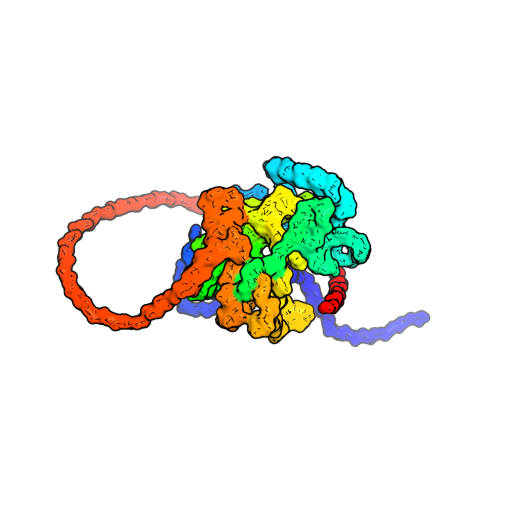A N 1
ATOM 628 C CA . ALA A 1 85 ? 11.262 -9.334 -23.195 1.00 94.88 85 ALA A CA 1
ATOM 629 C C . ALA A 1 85 ? 10.059 -9.841 -24.021 1.00 94.88 85 ALA A C 1
ATOM 631 O O . ALA A 1 85 ? 9.878 -9.430 -25.165 1.00 94.88 85 ALA A O 1
ATOM 632 N N . SER A 1 86 ? 9.248 -10.740 -23.457 1.00 94.56 86 SER A N 1
ATOM 633 C CA . SER A 1 86 ? 8.018 -11.259 -24.063 1.00 94.56 86 SER A CA 1
ATOM 634 C C . SER A 1 86 ? 6.775 -10.396 -23.806 1.00 94.56 86 SER A C 1
ATOM 636 O O . SER A 1 86 ? 5.749 -10.631 -24.441 1.00 94.56 86 SER A O 1
ATOM 638 N N . ASP A 1 87 ? 6.833 -9.413 -22.904 1.00 98.00 87 ASP A N 1
ATOM 639 C CA . ASP A 1 87 ? 5.692 -8.586 -22.497 1.00 98.00 87 ASP A CA 1
ATOM 640 C C . ASP A 1 87 ? 5.607 -7.315 -23.361 1.00 98.00 87 ASP A C 1
ATOM 642 O O . ASP A 1 87 ? 6.053 -6.216 -23.008 1.00 98.00 87 ASP A O 1
ATOM 646 N N . THR A 1 88 ? 5.056 -7.482 -24.565 1.00 97.88 88 THR A N 1
ATOM 647 C CA . THR A 1 88 ? 4.887 -6.387 -25.532 1.00 97.88 88 THR A CA 1
ATOM 648 C C . THR A 1 88 ? 3.890 -5.331 -25.063 1.00 97.88 88 THR A C 1
ATOM 650 O O . THR A 1 88 ? 4.008 -4.166 -25.455 1.00 97.88 88 THR A O 1
ATOM 653 N N . ASP A 1 89 ? 2.937 -5.716 -24.213 1.00 97.81 89 ASP A N 1
ATOM 654 C CA . ASP A 1 89 ? 1.937 -4.811 -23.648 1.00 97.81 89 ASP A CA 1
ATOM 655 C C . ASP A 1 89 ? 2.591 -3.875 -22.630 1.00 97.81 89 ASP A C 1
ATOM 657 O O . ASP A 1 89 ? 2.449 -2.655 -22.745 1.00 97.81 89 ASP A O 1
ATOM 661 N N . ALA A 1 90 ? 3.406 -4.421 -21.718 1.00 98.50 90 ALA A N 1
ATOM 662 C CA . ALA A 1 90 ? 4.235 -3.636 -20.805 1.00 98.50 90 ALA A CA 1
ATOM 663 C C . ALA A 1 90 ? 5.147 -2.668 -21.568 1.00 98.50 90 ALA A C 1
ATOM 665 O O . ALA A 1 90 ? 5.195 -1.478 -21.260 1.00 98.50 90 ALA A O 1
ATOM 666 N N . THR A 1 91 ? 5.819 -3.164 -22.612 1.00 98.38 91 THR A N 1
ATOM 667 C CA . THR A 1 91 ? 6.731 -2.365 -23.445 1.00 98.38 91 THR A CA 1
ATOM 668 C C . THR A 1 91 ? 6.008 -1.185 -24.108 1.00 98.38 91 THR A C 1
ATOM 670 O O . THR A 1 91 ? 6.480 -0.047 -24.065 1.00 98.38 91 THR A O 1
ATOM 673 N N . SER A 1 92 ? 4.841 -1.435 -24.707 1.00 98.38 92 SER A N 1
ATOM 674 C CA . SER A 1 92 ? 4.065 -0.413 -25.426 1.00 98.38 92 SER A CA 1
ATOM 675 C C . SER A 1 92 ? 3.449 0.619 -24.477 1.00 98.38 92 SER A C 1
ATOM 677 O O . SER A 1 92 ? 3.437 1.822 -24.767 1.00 98.38 92 SER A O 1
ATOM 679 N N . LEU A 1 93 ? 2.965 0.163 -23.319 1.00 98.44 93 LEU A N 1
ATOM 680 C CA . LEU A 1 93 ? 2.412 1.033 -22.290 1.00 98.44 93 LEU A CA 1
ATOM 681 C C . LEU A 1 93 ? 3.499 1.919 -21.674 1.00 98.44 93 LEU A C 1
ATOM 683 O O . LEU A 1 93 ? 3.313 3.135 -21.589 1.00 98.44 93 LEU A O 1
ATOM 687 N N . PHE A 1 94 ? 4.659 1.346 -21.338 1.00 98.56 94 PHE A N 1
ATOM 688 C CA . PHE A 1 94 ? 5.803 2.109 -20.851 1.00 98.56 94 PHE A CA 1
ATOM 689 C C . PHE A 1 94 ? 6.227 3.186 -21.848 1.00 98.56 94 PHE A C 1
ATOM 691 O O . PHE A 1 94 ? 6.384 4.339 -21.458 1.00 98.56 94 PHE A O 1
ATOM 698 N N . ALA A 1 95 ? 6.346 2.859 -23.139 1.00 98.25 95 ALA A N 1
ATOM 699 C CA . ALA A 1 95 ? 6.709 3.842 -24.161 1.00 98.25 95 ALA A CA 1
ATOM 700 C C . ALA A 1 95 ? 5.746 5.047 -24.184 1.00 98.25 95 ALA A C 1
ATOM 702 O O . ALA A 1 95 ? 6.186 6.194 -24.290 1.00 98.25 95 ALA A O 1
ATOM 703 N N . THR A 1 96 ? 4.442 4.800 -24.020 1.00 98.12 96 THR A N 1
ATOM 704 C CA . THR A 1 96 ? 3.408 5.849 -23.964 1.00 98.12 96 THR A CA 1
ATOM 705 C C . THR A 1 96 ? 3.547 6.731 -22.719 1.00 98.12 96 THR A C 1
ATOM 707 O O . THR A 1 96 ? 3.533 7.963 -22.810 1.00 98.12 96 THR A O 1
ATOM 710 N N . ILE A 1 97 ? 3.718 6.111 -21.550 1.00 97.44 97 ILE A N 1
ATOM 711 C CA . ILE A 1 97 ? 3.885 6.818 -20.274 1.00 97.44 97 ILE A CA 1
ATOM 712 C C . ILE A 1 97 ? 5.189 7.622 -20.279 1.00 97.44 97 ILE A C 1
ATOM 714 O O . ILE A 1 97 ? 5.189 8.807 -19.948 1.00 97.44 97 ILE A O 1
ATOM 718 N N . ASN A 1 98 ? 6.288 7.017 -20.727 1.00 96.69 98 ASN A N 1
ATOM 719 C CA . ASN A 1 98 ? 7.604 7.642 -20.760 1.00 96.69 98 ASN A CA 1
ATOM 720 C C . ASN A 1 98 ? 7.649 8.834 -21.729 1.00 96.69 98 ASN A C 1
ATOM 722 O O . ASN A 1 98 ? 8.290 9.839 -21.437 1.00 96.69 98 ASN A O 1
ATOM 726 N N . ALA A 1 99 ? 6.923 8.783 -22.853 1.00 96.00 99 ALA A N 1
ATOM 727 C CA . ALA A 1 99 ? 6.771 9.942 -23.736 1.00 96.00 99 ALA A CA 1
ATOM 728 C C . ALA A 1 99 ? 6.072 11.121 -23.032 1.00 96.00 99 ALA A C 1
ATOM 730 O O . ALA A 1 99 ? 6.503 12.268 -23.168 1.00 96.00 99 ALA A O 1
ATOM 731 N N . THR A 1 100 ? 5.031 10.845 -22.239 1.00 93.12 100 THR A N 1
ATOM 732 C CA . THR A 1 100 ? 4.328 11.867 -21.442 1.00 93.12 100 THR A CA 1
ATOM 733 C C . THR A 1 100 ? 5.232 12.447 -20.356 1.00 93.12 100 THR A C 1
ATOM 735 O O . THR A 1 100 ? 5.308 13.667 -20.205 1.00 93.12 100 THR A O 1
ATOM 738 N N . LEU A 1 101 ? 5.951 11.582 -19.639 1.00 92.38 101 LEU A N 1
ATOM 739 C CA . LEU A 1 101 ? 6.901 11.963 -18.599 1.00 92.38 101 LEU A CA 1
ATOM 740 C C . LEU A 1 101 ? 8.000 12.862 -19.165 1.00 92.38 101 LEU A C 1
ATOM 742 O O . LEU A 1 101 ? 8.157 13.980 -18.693 1.00 92.38 101 LEU A O 1
ATOM 746 N N . ASN A 1 102 ? 8.671 12.447 -20.242 1.00 91.06 102 ASN A N 1
ATOM 747 C CA . ASN A 1 102 ? 9.730 13.240 -20.873 1.00 91.06 102 ASN A CA 1
ATOM 748 C C . ASN A 1 102 ? 9.229 14.594 -21.398 1.00 91.06 102 ASN A C 1
ATOM 750 O O . ASN A 1 102 ? 9.995 15.550 -21.470 1.00 91.06 102 ASN A O 1
ATOM 754 N N . SER A 1 103 ? 7.948 14.702 -21.765 1.00 90.81 103 SER A N 1
ATOM 755 C CA . SER A 1 103 ? 7.361 15.976 -22.186 1.00 90.81 103 SER A CA 1
ATOM 756 C C . SER A 1 103 ? 7.033 16.908 -21.017 1.00 90.81 103 SER A C 1
ATOM 758 O O . SER A 1 103 ? 7.040 18.123 -21.212 1.00 90.81 103 SER A O 1
ATOM 760 N N . LYS A 1 104 ? 6.670 16.371 -19.847 1.00 87.69 104 LYS A N 1
ATOM 761 C CA . LYS A 1 104 ? 6.186 17.159 -18.701 1.00 87.69 104 LYS A CA 1
ATOM 762 C C . LYS A 1 104 ? 7.251 17.410 -17.636 1.00 87.69 104 LYS A C 1
ATOM 764 O O . LYS A 1 104 ? 7.230 18.464 -17.012 1.00 87.69 104 LYS A O 1
ATOM 769 N N . LEU A 1 105 ? 8.152 16.452 -17.442 1.00 86.00 105 LEU A N 1
ATOM 770 C CA . LEU A 1 105 ? 9.178 16.403 -16.399 1.00 86.00 105 LEU A CA 1
ATOM 771 C C . LEU A 1 105 ? 10.540 15.997 -17.009 1.00 86.00 105 LEU A C 1
ATOM 773 O O . LEU A 1 105 ? 11.107 14.972 -16.638 1.00 86.00 105 LEU A O 1
ATOM 777 N N . PRO A 1 106 ? 11.078 16.750 -17.990 1.00 77.25 106 PRO A N 1
ATOM 778 C CA . PRO A 1 106 ? 12.274 16.344 -18.740 1.00 77.25 106 PRO A CA 1
ATOM 779 C C . PRO A 1 106 ? 13.570 16.296 -17.915 1.00 77.25 106 PRO A C 1
ATOM 781 O O . PRO A 1 106 ? 14.562 15.753 -18.394 1.00 77.25 106 PRO A O 1
ATOM 784 N N . ASN A 1 107 ? 13.588 16.901 -16.723 1.00 75.19 107 ASN A N 1
ATOM 785 C CA . ASN A 1 107 ? 14.794 17.083 -15.912 1.00 75.19 107 ASN A CA 1
ATOM 786 C C . ASN A 1 107 ? 14.763 16.315 -14.582 1.00 75.19 107 ASN A C 1
ATOM 788 O O . ASN A 1 107 ? 15.739 16.400 -13.837 1.00 75.19 107 ASN A O 1
ATOM 792 N N . ASP A 1 108 ? 13.687 15.583 -14.286 1.00 77.44 108 ASP A N 1
ATOM 793 C CA . ASP A 1 108 ? 13.566 14.835 -13.033 1.00 77.44 108 ASP A CA 1
ATOM 794 C C . ASP A 1 108 ? 14.373 13.537 -13.159 1.00 77.44 108 ASP A C 1
ATOM 796 O O . ASP A 1 108 ? 14.142 12.718 -14.056 1.00 77.44 108 ASP A O 1
ATOM 800 N N . LEU A 1 109 ? 15.362 13.369 -12.283 1.00 82.50 109 LEU A N 1
ATOM 801 C CA . LEU A 1 109 ? 16.330 12.274 -12.325 1.00 82.50 109 LEU A CA 1
ATOM 802 C C . LEU A 1 109 ? 16.173 11.356 -11.113 1.00 82.50 109 LEU A C 1
ATOM 804 O O . LEU A 1 109 ? 15.747 11.820 -10.061 1.00 82.50 109 LEU A O 1
ATOM 808 N N . PRO A 1 110 ? 16.581 10.078 -11.217 1.00 90.19 110 PRO A N 1
ATOM 809 C CA . PRO A 1 110 ? 16.586 9.189 -10.068 1.00 90.19 110 PRO A CA 1
ATOM 810 C C . PRO A 1 110 ? 17.447 9.706 -8.906 1.00 90.19 110 PRO A C 1
ATOM 812 O O . PRO A 1 110 ? 18.491 10.336 -9.108 1.00 90.19 110 PRO A O 1
ATOM 815 N N . HIS A 1 111 ? 17.037 9.376 -7.685 1.00 88.81 111 HIS A N 1
ATOM 816 C CA . HIS A 1 111 ? 17.671 9.803 -6.444 1.00 88.81 111 HIS A CA 1
ATOM 817 C C . HIS A 1 111 ? 18.237 8.610 -5.663 1.00 88.81 111 HIS A C 1
ATOM 819 O O . HIS A 1 111 ? 17.556 7.620 -5.435 1.00 88.81 111 HIS A O 1
ATOM 825 N N . GLY A 1 112 ? 19.476 8.720 -5.179 1.00 89.75 112 GLY A N 1
ATOM 826 C CA . GLY A 1 112 ? 20.056 7.746 -4.245 1.00 89.75 112 GLY A CA 1
ATOM 827 C C . GLY A 1 112 ? 20.210 6.336 -4.815 1.00 89.75 112 GLY A C 1
ATOM 828 O O . GLY A 1 112 ? 20.608 6.155 -5.965 1.00 89.75 112 GLY A O 1
ATOM 829 N N . THR A 1 113 ? 19.953 5.328 -3.980 1.00 92.44 113 THR A N 1
ATOM 830 C CA . THR A 1 113 ? 19.984 3.910 -4.361 1.00 92.44 113 THR A CA 1
ATOM 831 C C . THR A 1 113 ? 18.715 3.204 -3.915 1.00 92.44 113 THR A C 1
ATOM 833 O O . THR A 1 113 ? 18.071 3.603 -2.948 1.00 92.44 113 THR A O 1
ATOM 836 N N . THR A 1 114 ? 18.408 2.080 -4.559 1.00 92.12 114 THR A N 1
ATOM 837 C CA . THR A 1 114 ? 17.218 1.261 -4.274 1.00 92.12 114 THR A CA 1
ATOM 838 C C . THR A 1 114 ? 17.188 0.681 -2.855 1.00 92.12 114 THR A C 1
ATOM 840 O O . THR A 1 114 ? 16.145 0.242 -2.381 1.00 92.12 114 THR A O 1
ATOM 843 N N . THR A 1 115 ? 18.322 0.722 -2.148 1.00 91.44 115 THR A N 1
ATOM 844 C CA . THR A 1 115 ? 18.488 0.306 -0.747 1.00 91.44 115 THR A CA 1
ATOM 845 C C . THR A 1 115 ? 18.563 1.485 0.233 1.00 91.44 115 THR A C 1
ATOM 847 O O . THR A 1 115 ? 18.980 1.292 1.373 1.00 91.44 115 THR A O 1
ATOM 850 N N . GLY A 1 116 ? 18.258 2.711 -0.202 1.00 88.31 116 GLY A N 1
ATOM 851 C CA . GLY A 1 116 ? 18.194 3.888 0.669 1.00 88.31 116 GLY A CA 1
ATOM 852 C C . GLY A 1 116 ? 19.543 4.532 0.990 1.00 88.31 116 GLY A C 1
ATOM 853 O O . GLY A 1 116 ? 19.703 5.130 2.054 1.00 88.31 116 GLY A O 1
ATOM 854 N N . ASN A 1 117 ? 20.545 4.408 0.111 1.00 89.00 117 ASN A N 1
ATOM 855 C CA . ASN A 1 117 ? 21.786 5.168 0.251 1.00 89.00 117 ASN A CA 1
ATOM 856 C C . ASN A 1 117 ? 21.685 6.504 -0.497 1.00 89.00 117 ASN A C 1
ATOM 858 O O . ASN A 1 117 ? 21.746 6.556 -1.723 1.00 89.00 117 ASN A O 1
ATOM 862 N N . TRP A 1 118 ? 21.611 7.590 0.267 1.00 87.62 118 TRP A N 1
ATOM 863 C CA . TRP A 1 118 ? 21.495 8.960 -0.243 1.00 87.62 118 TRP A CA 1
ATOM 864 C C . TRP A 1 118 ? 22.831 9.714 -0.276 1.00 87.62 118 TRP A C 1
ATOM 866 O O . TRP A 1 118 ? 22.865 10.933 -0.439 1.00 87.62 118 TRP A O 1
ATOM 876 N N . THR A 1 119 ? 23.959 9.018 -0.098 1.00 86.88 119 THR A N 1
ATOM 877 C CA . THR A 1 119 ? 25.284 9.651 -0.104 1.00 86.88 119 THR A CA 1
ATOM 878 C C . THR A 1 119 ? 25.527 10.360 -1.435 1.00 86.88 119 THR A C 1
ATOM 880 O O . THR A 1 119 ? 25.548 9.730 -2.488 1.00 86.88 119 THR A O 1
ATOM 883 N N . GLY A 1 120 ? 25.754 11.674 -1.381 1.00 81.62 120 GLY A N 1
ATOM 884 C CA . GLY A 1 120 ? 26.009 12.496 -2.566 1.00 81.62 120 GLY A CA 1
ATOM 885 C C . GLY A 1 120 ? 24.751 12.969 -3.296 1.00 81.62 120 GLY A C 1
ATOM 886 O O . GLY A 1 120 ? 24.874 13.710 -4.269 1.00 81.62 120 GLY A O 1
ATOM 887 N N . VAL A 1 121 ? 23.559 12.607 -2.818 1.00 82.50 121 VAL A N 1
ATOM 888 C CA . VAL A 1 121 ? 22.313 13.215 -3.285 1.00 82.50 121 VAL A CA 1
ATOM 889 C C . VAL A 1 121 ? 22.218 14.612 -2.685 1.00 82.50 121 VAL A C 1
ATOM 891 O O . VAL A 1 121 ? 22.233 14.785 -1.468 1.00 82.50 121 VAL A O 1
ATOM 894 N N . SER A 1 122 ? 22.161 15.618 -3.551 1.00 74.88 122 SER A N 1
ATOM 895 C CA . SER A 1 122 ? 21.937 17.008 -3.170 1.00 74.88 122 SER A CA 1
ATOM 896 C C . SER A 1 122 ? 20.610 17.443 -3.762 1.00 74.88 122 SER A C 1
ATOM 898 O O . SER A 1 122 ? 20.507 17.572 -4.979 1.00 74.88 122 SER A O 1
ATOM 900 N N . TYR A 1 123 ? 19.625 17.706 -2.911 1.00 73.19 123 TYR A N 1
ATOM 901 C CA . TYR A 1 123 ? 18.360 18.278 -3.343 1.00 73.19 123 TYR A CA 1
ATOM 902 C C . TYR A 1 123 ? 18.381 19.794 -3.177 1.00 73.19 123 TYR A C 1
ATOM 904 O O . TYR A 1 123 ? 18.755 20.321 -2.124 1.00 73.19 123 TYR A O 1
ATOM 912 N N . ASN A 1 124 ? 18.015 20.513 -4.232 1.00 71.44 124 ASN A N 1
ATOM 913 C CA . ASN A 1 124 ? 17.904 21.959 -4.163 1.00 71.44 124 ASN A CA 1
ATOM 914 C C . ASN A 1 124 ? 16.588 22.304 -3.456 1.00 71.44 124 ASN A C 1
ATOM 916 O O . ASN A 1 124 ? 15.526 21.946 -3.930 1.00 71.44 124 ASN A O 1
ATOM 920 N N . ALA A 1 125 ? 16.622 23.051 -2.353 1.00 68.00 125 ALA A N 1
ATOM 921 C CA . ALA A 1 125 ? 15.390 23.467 -1.671 1.00 68.00 125 ALA A CA 1
ATOM 922 C C . ALA A 1 125 ? 14.470 24.362 -2.537 1.00 68.00 125 ALA A C 1
ATOM 924 O O . ALA A 1 125 ? 13.322 24.594 -2.177 1.00 68.00 125 ALA A O 1
ATOM 925 N N . SER A 1 126 ? 14.977 24.900 -3.654 1.00 70.94 126 SER A N 1
ATOM 926 C CA . SER A 1 126 ? 14.192 25.621 -4.671 1.00 70.94 126 SER A CA 1
ATOM 927 C C . SER A 1 126 ? 13.717 24.730 -5.825 1.00 70.94 126 SER A C 1
ATOM 929 O O . SER A 1 126 ? 13.150 25.247 -6.787 1.00 70.94 126 SER A O 1
ATOM 931 N N . ASP A 1 127 ? 14.003 23.430 -5.776 1.00 70.75 127 ASP A N 1
ATOM 932 C CA . ASP A 1 127 ? 13.512 22.459 -6.744 1.00 70.75 127 ASP A CA 1
ATOM 933 C C . ASP A 1 127 ? 11.978 22.384 -6.643 1.00 70.75 127 ASP A C 1
ATOM 935 O O . ASP A 1 127 ? 11.450 22.186 -5.543 1.00 70.75 127 ASP A O 1
ATOM 939 N N . PRO A 1 128 ? 11.246 22.613 -7.750 1.00 75.06 128 PRO A N 1
ATOM 940 C CA . PRO A 1 128 ? 9.792 22.513 -7.762 1.00 75.06 128 PRO A CA 1
ATOM 941 C C . PRO A 1 128 ? 9.288 21.068 -7.661 1.00 75.06 128 PRO A C 1
ATOM 943 O O . PRO A 1 128 ? 8.069 20.868 -7.614 1.00 75.06 128 PRO A O 1
ATOM 946 N N . ASP A 1 129 ? 10.178 20.073 -7.679 1.00 84.56 129 ASP A N 1
ATOM 947 C CA . ASP A 1 129 ? 9.792 18.691 -7.491 1.00 84.56 129 ASP A CA 1
ATOM 948 C C . ASP A 1 129 ? 9.165 18.471 -6.105 1.00 84.56 129 ASP A C 1
ATOM 950 O O . ASP A 1 129 ? 9.522 19.065 -5.083 1.00 84.56 129 ASP A O 1
ATOM 954 N N . CYS A 1 130 ? 8.121 17.655 -6.084 1.00 91.38 130 CYS A N 1
ATOM 955 C CA . CYS A 1 130 ? 7.396 17.350 -4.868 1.00 91.38 130 CYS A CA 1
ATOM 956 C C . CYS A 1 130 ? 7.910 16.029 -4.320 1.00 91.38 130 CYS A C 1
ATOM 958 O O . CYS A 1 130 ? 7.244 15.001 -4.417 1.00 91.38 130 CYS A O 1
ATOM 960 N N . TRP A 1 131 ? 9.110 16.044 -3.749 1.00 92.75 131 TRP A N 1
ATOM 961 C CA . TRP A 1 131 ? 9.725 14.827 -3.239 1.00 92.75 131 TRP A CA 1
ATOM 962 C C . TRP A 1 131 ? 9.387 14.574 -1.766 1.00 92.75 131 TRP A C 1
ATOM 964 O O . TRP A 1 131 ? 9.720 15.358 -0.867 1.00 92.75 131 TRP A O 1
ATOM 974 N N . TRP A 1 132 ? 8.721 13.447 -1.511 1.00 93.69 132 TRP A N 1
ATOM 975 C CA . TRP A 1 132 ? 8.278 13.077 -0.172 1.00 93.69 132 TRP A CA 1
ATOM 976 C C . TRP A 1 132 ? 9.441 12.726 0.766 1.00 93.69 132 TRP A C 1
ATOM 978 O O . TRP A 1 132 ? 9.482 13.233 1.884 1.00 93.69 132 TRP A O 1
ATOM 988 N N . SER A 1 133 ? 10.444 11.960 0.323 1.00 90.94 133 SER A N 1
ATOM 989 C CA . SER A 1 133 ? 11.564 11.552 1.197 1.00 90.94 133 SER A CA 1
ATOM 990 C C . SER A 1 133 ? 12.431 12.717 1.678 1.00 90.94 133 SER A C 1
ATOM 992 O O . SER A 1 133 ? 13.196 12.563 2.627 1.00 90.94 133 SER A O 1
ATOM 994 N N . TRP A 1 134 ? 12.317 13.885 1.039 1.00 87.31 134 TRP A N 1
ATOM 995 C CA . TRP A 1 134 ? 13.089 15.070 1.394 1.00 87.31 134 TRP A CA 1
ATOM 996 C C . TRP A 1 134 ? 12.307 16.087 2.241 1.00 87.31 134 TRP A C 1
ATOM 998 O O . TRP A 1 134 ? 12.809 16.555 3.264 1.00 87.31 134 TRP A O 1
ATOM 1008 N N . HIS A 1 135 ? 11.076 16.432 1.849 1.00 87.88 135 HIS A N 1
ATOM 1009 C CA . HIS A 1 135 ? 10.256 17.442 2.544 1.00 87.88 135 HIS A CA 1
ATOM 1010 C C . HIS A 1 135 ? 8.825 16.979 2.851 1.00 87.88 135 HIS A C 1
ATOM 1012 O O . HIS A 1 135 ? 7.967 17.810 3.142 1.00 87.88 135 HIS A O 1
ATOM 1018 N N . GLN A 1 136 ? 8.543 15.675 2.758 1.00 92.56 136 GLN A N 1
ATOM 1019 C CA . GLN A 1 136 ? 7.199 15.097 2.906 1.00 92.56 136 GLN A CA 1
ATOM 1020 C C . GLN A 1 136 ? 6.169 15.799 2.008 1.00 92.56 136 GLN A C 1
ATOM 1022 O O . GLN A 1 136 ? 4.997 15.952 2.358 1.00 92.56 136 GLN A O 1
ATOM 1027 N N . CYS A 1 137 ? 6.618 16.265 0.836 1.00 93.88 137 CYS A N 1
ATOM 1028 C CA . CYS A 1 137 ? 5.749 16.939 -0.108 1.00 93.88 137 CYS A CA 1
ATOM 1029 C C . CYS A 1 137 ? 4.725 15.947 -0.662 1.00 93.88 137 CYS A C 1
ATOM 1031 O O . CYS A 1 137 ? 5.084 14.893 -1.186 1.00 93.88 137 CYS A O 1
ATOM 1033 N N . THR A 1 138 ? 3.451 16.314 -0.548 1.00 96.31 138 THR A N 1
ATOM 1034 C CA . THR A 1 138 ? 2.293 15.497 -0.951 1.00 96.31 138 THR A CA 1
ATOM 1035 C C . THR A 1 138 ? 1.401 16.197 -1.971 1.00 96.31 138 THR A C 1
ATOM 1037 O O . THR A 1 138 ? 0.408 15.645 -2.429 1.00 96.31 138 THR A O 1
ATOM 1040 N N . THR A 1 139 ? 1.717 17.442 -2.329 1.00 96.12 139 THR A N 1
ATOM 1041 C CA . THR A 1 139 ? 0.948 18.235 -3.292 1.00 96.12 139 THR A CA 1
ATOM 1042 C C . THR A 1 139 ? 1.879 18.722 -4.397 1.00 96.12 139 THR A C 1
ATOM 1044 O O . THR A 1 139 ? 2.518 19.765 -4.237 1.00 96.12 139 THR A O 1
ATOM 1047 N N . PRO A 1 140 ? 1.972 17.981 -5.515 1.00 93.19 140 PRO A N 1
ATOM 1048 C CA . PRO A 1 140 ? 2.686 18.429 -6.702 1.00 93.19 140 PRO A CA 1
ATOM 1049 C C . PRO A 1 140 ? 2.224 19.806 -7.176 1.00 93.19 140 PRO A C 1
ATOM 1051 O O . PRO A 1 140 ? 1.055 20.179 -7.037 1.00 93.19 140 PRO A O 1
ATOM 1054 N N . ALA A 1 141 ? 3.129 20.562 -7.798 1.00 89.44 141 ALA A N 1
ATOM 1055 C CA . ALA A 1 141 ? 2.771 21.838 -8.405 1.00 89.44 141 ALA A CA 1
ATOM 1056 C C . ALA A 1 141 ? 1.692 21.640 -9.483 1.00 89.44 141 ALA A C 1
ATOM 1058 O O . ALA A 1 141 ? 1.780 20.725 -10.304 1.00 89.44 141 ALA A O 1
ATOM 1059 N N . ALA A 1 142 ? 0.708 22.543 -9.545 1.00 88.69 142 ALA A N 1
ATOM 1060 C CA . ALA A 1 142 ? -0.413 22.445 -10.487 1.00 88.69 142 ALA A CA 1
ATOM 1061 C C . ALA A 1 142 ? 0.025 22.345 -11.965 1.00 88.69 142 ALA A C 1
ATOM 1063 O O . ALA A 1 142 ? -0.675 21.749 -12.781 1.00 88.69 142 ALA A O 1
ATOM 1064 N N . SER A 1 143 ? 1.200 22.883 -12.312 1.00 88.12 143 SER A N 1
ATOM 1065 C CA . SER A 1 143 ? 1.800 22.793 -13.650 1.00 88.12 143 SER A CA 1
ATOM 1066 C C . SER A 1 143 ? 2.124 21.363 -14.097 1.00 88.12 143 SER A C 1
ATOM 1068 O O . SER A 1 143 ? 2.205 21.116 -15.297 1.00 88.12 143 SER A O 1
ATOM 1070 N N . THR A 1 144 ? 2.286 20.419 -13.166 1.00 88.62 144 THR A N 1
ATOM 1071 C CA . THR A 1 144 ? 2.528 18.999 -13.478 1.00 88.62 144 THR A CA 1
ATOM 1072 C C . THR A 1 144 ? 1.262 18.298 -13.999 1.00 88.62 144 THR A C 1
ATOM 1074 O O . THR A 1 144 ? 1.333 17.355 -14.795 1.00 88.62 144 THR A O 1
ATOM 1077 N N . GLY A 1 145 ? 0.081 18.778 -13.589 1.00 91.62 145 GLY A N 1
ATOM 1078 C CA . GLY A 1 145 ? -1.203 18.112 -13.818 1.00 91.62 145 GLY A CA 1
ATOM 1079 C C . GLY A 1 145 ? -1.397 16.827 -13.000 1.00 91.62 145 GLY A C 1
ATOM 1080 O O . GLY A 1 145 ? -2.296 16.047 -13.317 1.00 91.62 145 GLY A O 1
AT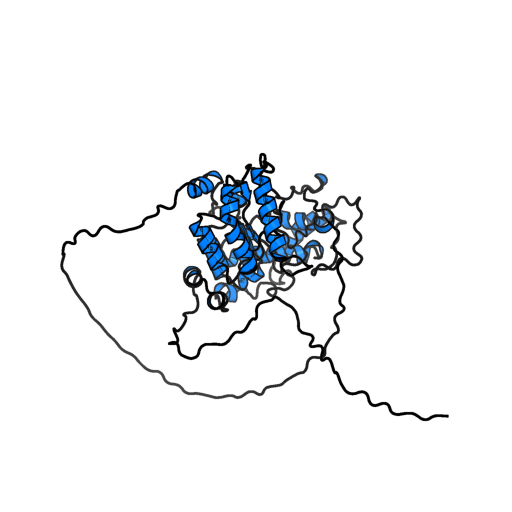OM 1081 N N . LEU A 1 146 ? -0.557 16.593 -11.988 1.00 94.38 146 LEU A N 1
ATOM 1082 C CA . LEU A 1 146 ? -0.704 15.495 -11.038 1.00 94.38 146 LEU A CA 1
ATOM 1083 C C . LEU A 1 146 ? -1.690 15.886 -9.925 1.00 94.38 146 LEU A C 1
ATOM 1085 O O . LEU A 1 146 ? -1.676 17.038 -9.482 1.00 94.38 146 LEU A O 1
ATOM 1089 N N . PRO A 1 147 ? -2.548 14.961 -9.462 1.00 95.88 147 PRO A N 1
ATOM 1090 C CA . PRO A 1 147 ? -3.335 15.181 -8.254 1.00 95.88 147 PRO A CA 1
ATOM 1091 C C . PRO A 1 147 ? -2.430 15.218 -7.012 1.00 95.88 147 PRO A C 1
ATOM 1093 O O . PRO A 1 147 ? -1.309 14.709 -7.031 1.00 95.88 147 PRO A O 1
ATOM 1096 N N . ALA A 1 148 ? -2.938 15.803 -5.925 1.00 97.44 148 ALA A N 1
ATOM 1097 C CA . ALA A 1 148 ? -2.325 15.648 -4.609 1.00 97.44 148 ALA A CA 1
ATOM 1098 C C . ALA A 1 148 ? -2.443 14.195 -4.127 1.00 97.44 148 ALA A C 1
ATOM 1100 O O . ALA A 1 148 ? -3.408 13.501 -4.460 1.00 97.44 148 ALA A O 1
ATOM 1101 N N . ASP A 1 149 ? -1.483 13.762 -3.317 1.00 98.44 149 ASP A N 1
ATOM 1102 C CA . ASP A 1 149 ? -1.519 12.455 -2.678 1.00 98.44 149 ASP A CA 1
ATOM 1103 C C . ASP A 1 149 ? -2.651 12.388 -1.652 1.00 98.44 149 ASP A C 1
ATOM 1105 O O . ASP A 1 149 ? -2.978 13.356 -0.955 1.00 98.44 149 ASP A O 1
ATOM 1109 N N . ILE A 1 150 ? -3.224 11.201 -1.511 1.00 98.69 150 ILE A N 1
ATOM 1110 C CA . ILE A 1 150 ? -4.255 10.935 -0.518 1.00 98.69 150 ILE A CA 1
ATOM 1111 C C . ILE A 1 150 ? -3.560 10.622 0.812 1.00 98.69 150 ILE A C 1
ATOM 1113 O O . ILE A 1 150 ? -2.987 9.547 0.983 1.00 98.69 150 ILE A O 1
ATOM 1117 N N . ILE A 1 151 ? -3.619 11.561 1.759 1.00 98.25 151 ILE A N 1
ATOM 1118 C CA . ILE A 1 151 ? -3.018 11.421 3.103 1.00 98.25 151 ILE 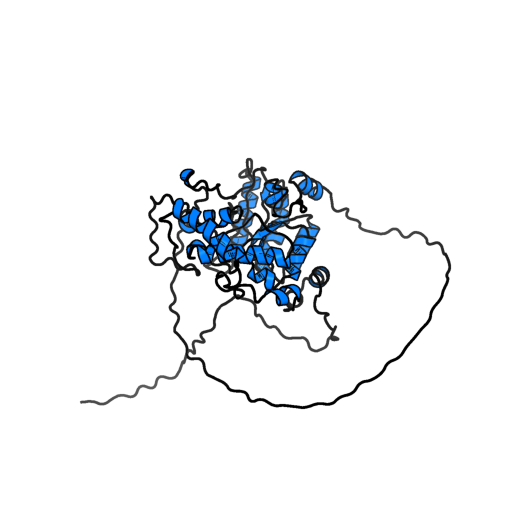A CA 1
ATOM 1119 C C . ILE A 1 151 ? -4.041 11.423 4.245 1.00 98.25 151 ILE A C 1
ATOM 1121 O O . ILE A 1 151 ? -3.721 11.070 5.375 1.00 98.25 151 ILE A O 1
ATOM 1125 N N . ASN A 1 152 ? -5.275 11.827 3.951 1.00 98.56 152 ASN A N 1
ATOM 1126 C CA . ASN A 1 152 ? -6.402 11.889 4.876 1.00 98.56 152 ASN A CA 1
ATOM 1127 C C . ASN A 1 152 ? -7.669 11.432 4.148 1.00 98.56 152 ASN A C 1
ATOM 1129 O O . ASN A 1 152 ? -7.723 11.436 2.917 1.00 98.56 152 ASN A O 1
ATOM 1133 N N . VAL A 1 153 ? -8.702 11.101 4.915 1.00 98.44 153 VAL A N 1
ATOM 1134 C CA . VAL A 1 153 ? -10.046 10.813 4.411 1.00 98.44 153 VAL A CA 1
ATOM 1135 C C . VAL A 1 153 ? -10.988 11.985 4.725 1.00 98.44 153 VAL A C 1
ATOM 1137 O O . VAL A 1 153 ? -10.781 12.679 5.727 1.00 98.44 153 VAL A O 1
ATOM 1140 N N . PRO A 1 154 ? -11.992 12.258 3.873 1.00 97.69 154 PRO A N 1
ATOM 1141 C CA . PRO A 1 154 ? -12.829 13.449 3.996 1.00 97.69 154 PRO A CA 1
ATOM 1142 C C . PRO A 1 154 ? -13.774 13.404 5.198 1.00 97.69 154 PRO A C 1
ATOM 1144 O O . PRO A 1 154 ? -14.076 14.456 5.755 1.00 97.69 154 PRO A O 1
ATOM 1147 N N . GLU A 1 155 ? -14.232 12.218 5.610 1.00 97.31 155 GLU A N 1
ATOM 1148 C CA . GLU A 1 155 ? -15.158 12.103 6.736 1.00 97.31 155 GLU A CA 1
ATOM 1149 C C . GLU A 1 155 ? -14.431 12.362 8.072 1.00 97.31 155 GLU A C 1
ATOM 1151 O O . GLU A 1 155 ? -13.470 11.653 8.400 1.00 97.31 155 GLU A O 1
ATOM 1156 N N . PRO A 1 156 ? -14.868 13.351 8.875 1.00 98.06 156 PRO A N 1
ATOM 1157 C CA . PRO A 1 156 ? -14.278 13.634 10.176 1.00 98.06 156 PRO A CA 1
ATOM 1158 C C . PRO A 1 156 ? -14.287 12.438 11.123 1.00 98.06 156 PRO A C 1
ATOM 1160 O O . PRO A 1 156 ? -15.191 11.606 11.095 1.00 98.06 156 PRO A O 1
ATOM 1163 N N . MET A 1 157 ? -13.320 12.395 12.040 1.00 98.25 157 MET A N 1
ATOM 1164 C CA . MET A 1 157 ? -13.248 11.374 13.093 1.00 98.25 157 MET A CA 1
ATOM 1165 C C . MET A 1 157 ? -13.294 9.936 12.543 1.00 98.25 157 MET A C 1
ATOM 1167 O O . MET A 1 157 ? -13.799 9.032 13.212 1.00 98.25 157 MET A O 1
ATOM 1171 N N . THR A 1 158 ? -12.743 9.729 11.344 1.00 98.50 158 THR A N 1
ATOM 1172 C CA . THR A 1 158 ? -12.666 8.428 10.670 1.00 98.50 158 THR A CA 1
ATOM 1173 C C . THR A 1 158 ? -11.220 7.954 10.587 1.00 98.50 158 THR A C 1
ATOM 1175 O O . THR A 1 158 ? -10.372 8.638 10.026 1.00 98.50 158 THR A O 1
ATOM 1178 N N . TRP A 1 159 ? -10.927 6.771 11.118 1.00 98.56 159 TRP A N 1
ATOM 1179 C CA . TRP A 1 159 ? -9.637 6.114 10.921 1.00 98.56 159 TRP A CA 1
ATOM 1180 C C . TRP A 1 159 ? -9.625 5.417 9.556 1.00 98.56 159 TRP A C 1
ATOM 1182 O O . TRP A 1 159 ? -10.337 4.428 9.358 1.00 98.56 159 TRP A O 1
ATOM 1192 N N . GLY A 1 160 ? -8.822 5.926 8.617 1.00 98.56 160 GLY A N 1
ATOM 1193 C CA . GLY A 1 160 ? -8.569 5.276 7.331 1.00 98.56 160 GLY A CA 1
ATOM 1194 C C . GLY A 1 160 ? -7.663 4.063 7.524 1.00 98.56 160 GLY A C 1
ATOM 1195 O O . GLY A 1 160 ? -6.444 4.210 7.606 1.00 98.56 160 GLY A O 1
ATOM 1196 N N . LEU A 1 161 ? -8.264 2.877 7.636 1.00 98.69 161 LEU A N 1
ATOM 1197 C CA . LEU A 1 161 ? -7.583 1.643 8.012 1.00 98.69 161 LEU A CA 1
ATOM 1198 C C . LEU A 1 161 ? -6.894 0.983 6.813 1.00 98.69 161 LEU A C 1
ATOM 1200 O O . LEU A 1 161 ? -7.526 0.671 5.794 1.00 98.69 161 LEU A O 1
ATOM 1204 N N . GLY A 1 162 ? -5.608 0.691 6.979 1.00 98.44 162 GLY A N 1
ATOM 1205 C CA . GLY A 1 162 ? -4.863 -0.158 6.067 1.00 98.44 162 GLY A CA 1
ATOM 1206 C C . GLY A 1 162 ? -3.566 -0.701 6.656 1.00 98.44 162 GLY A C 1
ATOM 1207 O O . GLY A 1 162 ? -3.101 -0.208 7.686 1.00 98.44 162 GLY A O 1
ATOM 1208 N N . PHE A 1 163 ? -3.029 -1.713 5.976 1.00 98.88 163 PHE A N 1
ATOM 1209 C CA . PHE A 1 163 ? -1.816 -2.438 6.335 1.00 98.88 163 PHE A CA 1
ATOM 1210 C C . PHE A 1 163 ? -0.910 -2.601 5.116 1.00 98.88 163 PHE A C 1
ATOM 1212 O O . PHE A 1 163 ? -1.377 -3.009 4.048 1.00 98.88 163 PHE A O 1
ATOM 1219 N N . ASP A 1 164 ? 0.369 -2.300 5.298 1.00 98.88 164 ASP A N 1
ATOM 1220 C CA . ASP A 1 164 ? 1.402 -2.451 4.275 1.00 98.88 164 ASP A CA 1
ATOM 1221 C C . ASP A 1 164 ? 2.093 -3.819 4.359 1.00 98.88 164 ASP A C 1
ATOM 1223 O O . ASP A 1 164 ? 1.930 -4.568 5.326 1.00 98.88 164 ASP A O 1
ATOM 1227 N N . ASP A 1 165 ? 2.867 -4.128 3.322 1.00 98.56 165 ASP A N 1
ATOM 1228 C CA . ASP A 1 165 ? 3.799 -5.259 3.215 1.00 98.56 165 ASP A CA 1
ATOM 1229 C C . ASP A 1 165 ? 3.200 -6.668 3.182 1.00 98.56 165 ASP A C 1
ATOM 1231 O O . ASP A 1 165 ? 3.930 -7.661 3.237 1.00 98.56 165 ASP A O 1
ATOM 1235 N N . GLY A 1 166 ? 1.884 -6.783 3.012 1.00 97.75 166 GLY A N 1
ATOM 1236 C CA . GLY A 1 166 ? 1.217 -8.070 2.823 1.00 97.75 166 GLY A CA 1
ATOM 1237 C C . GLY A 1 166 ? 1.342 -8.641 1.393 1.00 97.75 166 GLY A C 1
ATOM 1238 O O . GLY A 1 166 ? 1.982 -8.041 0.519 1.00 97.75 166 GLY A O 1
ATOM 1239 N N . PRO A 1 167 ? 0.692 -9.787 1.114 1.00 97.94 167 PRO A N 1
ATOM 1240 C CA . PRO A 1 167 ? 0.125 -10.706 2.102 1.00 97.94 167 PRO A CA 1
ATOM 1241 C C . PRO A 1 167 ? 1.219 -11.383 2.934 1.00 97.94 167 PRO A C 1
ATOM 1243 O O . PRO A 1 167 ? 2.250 -11.803 2.407 1.00 97.94 167 PRO A O 1
ATOM 1246 N N . ASN A 1 168 ? 0.976 -11.520 4.232 1.00 96.62 168 ASN A N 1
ATOM 1247 C CA . ASN A 1 168 ? 1.865 -12.203 5.157 1.00 96.62 168 ASN A CA 1
ATOM 1248 C C . ASN A 1 168 ? 1.374 -13.607 5.463 1.00 96.62 168 ASN A C 1
ATOM 1250 O O . ASN A 1 168 ? 0.182 -13.838 5.639 1.00 96.62 168 ASN A O 1
ATOM 1254 N N . CYS A 1 169 ? 2.291 -14.556 5.613 1.00 95.62 169 CYS A N 1
ATOM 1255 C CA . CYS A 1 169 ? 1.894 -15.921 5.906 1.00 95.62 169 CYS A CA 1
ATOM 1256 C C . CYS A 1 169 ? 1.137 -16.092 7.226 1.00 95.62 169 CYS A C 1
ATOM 1258 O O . CYS A 1 169 ? 0.298 -16.979 7.270 1.00 95.62 169 CYS A O 1
ATOM 1260 N N . SER A 1 170 ? 1.398 -15.288 8.266 1.00 95.94 170 SER A N 1
ATOM 1261 C CA . SER A 1 170 ? 0.792 -15.453 9.598 1.00 95.94 170 SER A CA 1
ATOM 1262 C C . SER A 1 170 ? -0.386 -14.514 9.882 1.00 95.94 170 SER A C 1
ATOM 1264 O O . SER A 1 170 ? -0.710 -14.246 11.043 1.00 95.94 170 SER A O 1
ATOM 1266 N N . HIS A 1 171 ? -1.022 -13.965 8.843 1.00 96.38 171 HIS A N 1
ATOM 1267 C CA . HIS A 1 171 ? -2.058 -12.946 9.009 1.00 96.38 171 HIS A CA 1
ATOM 1268 C C . HIS A 1 171 ? -3.375 -13.473 9.586 1.00 96.38 171 HIS A C 1
ATOM 1270 O O . HIS A 1 171 ? -4.283 -12.676 9.830 1.00 96.38 171 HIS A O 1
ATOM 1276 N N . ASN A 1 172 ? -3.557 -14.793 9.754 1.00 97.00 172 ASN A N 1
ATOM 1277 C CA . ASN A 1 172 ? -4.889 -15.321 10.040 1.00 97.00 172 ASN A CA 1
ATOM 1278 C C . ASN A 1 172 ? -5.467 -14.764 11.340 1.00 97.00 172 ASN A C 1
ATOM 1280 O O . ASN A 1 172 ? -6.639 -14.407 11.362 1.00 97.00 172 ASN A O 1
ATOM 1284 N N . ALA A 1 173 ? -4.637 -14.590 12.373 1.00 97.62 173 ALA A N 1
ATOM 1285 C CA . ALA A 1 173 ? -5.067 -13.987 13.632 1.00 97.62 173 ALA A CA 1
ATOM 1286 C C . ALA A 1 173 ? -5.575 -12.542 13.457 1.00 97.62 173 ALA A C 1
ATOM 1288 O O . ALA A 1 173 ? -6.577 -12.171 14.063 1.00 97.62 173 ALA A O 1
ATOM 1289 N N . LEU A 1 174 ? -4.921 -11.740 12.607 1.00 98.44 174 LEU A N 1
ATOM 1290 C CA . LEU A 1 174 ? -5.381 -10.387 12.292 1.00 98.44 174 LEU A CA 1
ATOM 1291 C C . LEU A 1 174 ? -6.722 -10.423 11.557 1.00 98.44 174 LEU A C 1
ATOM 1293 O O . LEU A 1 174 ? -7.614 -9.648 11.880 1.00 98.44 174 LEU A O 1
ATOM 1297 N N . TYR A 1 175 ? -6.874 -11.300 10.568 1.00 98.44 175 TYR A N 1
ATOM 1298 C CA . TYR A 1 175 ? -8.066 -11.310 9.718 1.00 98.44 175 TYR A CA 1
ATOM 1299 C C . TYR A 1 175 ? -9.275 -11.879 10.465 1.00 98.44 175 TYR A C 1
ATOM 1301 O O . TYR A 1 175 ? -10.372 -11.338 10.335 1.00 98.44 175 TYR A O 1
ATOM 1309 N N . ASP A 1 176 ? -9.064 -12.895 11.309 1.00 98.12 176 ASP A N 1
ATOM 1310 C CA . ASP A 1 176 ? -10.066 -13.392 12.255 1.00 98.12 176 ASP A CA 1
ATOM 1311 C C . ASP A 1 176 ? -10.518 -12.247 13.171 1.00 98.12 176 ASP A C 1
ATOM 1313 O O . ASP A 1 176 ? -11.711 -11.969 13.274 1.00 98.12 176 ASP A O 1
ATOM 1317 N N . TYR A 1 177 ? -9.570 -11.501 13.750 1.00 98.38 177 TYR A N 1
ATOM 1318 C CA . TYR A 1 177 ? -9.877 -10.347 14.593 1.00 98.38 177 TYR A CA 1
ATOM 1319 C C . TYR A 1 177 ? -10.659 -9.260 13.841 1.00 98.38 177 TYR A C 1
ATOM 1321 O O . TYR A 1 177 ? -11.676 -8.773 14.334 1.00 98.38 177 TYR A O 1
ATOM 1329 N N . LEU A 1 178 ? -10.228 -8.875 12.634 1.00 98.19 178 LEU A N 1
ATOM 1330 C CA . LEU A 1 178 ? -10.939 -7.887 11.817 1.00 98.19 178 LEU A CA 1
ATOM 1331 C C . LEU A 1 178 ? -12.368 -8.352 11.519 1.00 98.19 178 LEU A C 1
ATOM 1333 O O . LEU A 1 178 ? -13.302 -7.560 11.635 1.00 98.19 178 LEU A O 1
ATOM 1337 N N . GLN A 1 179 ? -12.561 -9.629 11.185 1.00 96.88 179 GLN A N 1
ATOM 1338 C CA . GLN A 1 179 ? -13.883 -10.205 10.960 1.00 96.88 179 GLN A CA 1
ATOM 1339 C C . GLN A 1 179 ? -14.744 -10.175 12.231 1.00 96.88 179 GLN A C 1
ATOM 1341 O O . GLN A 1 179 ? -15.889 -9.730 12.162 1.00 96.88 179 GLN A O 1
ATOM 1346 N N . GLU A 1 180 ? -14.201 -10.578 13.383 1.00 96.88 180 GLU A N 1
ATOM 1347 C CA . GLU A 1 180 ? -14.880 -10.535 14.687 1.00 96.88 180 GLU A CA 1
ATOM 1348 C C . GLU A 1 180 ? -15.314 -9.116 15.078 1.00 96.88 180 GLU A C 1
ATOM 1350 O O . GLU A 1 180 ? -16.379 -8.932 15.670 1.00 96.88 180 GLU A O 1
ATOM 1355 N N . GLN A 1 181 ? -14.516 -8.106 14.721 1.00 96.38 181 GLN A N 1
ATOM 1356 C CA . GLN A 1 181 ? -14.826 -6.695 14.963 1.00 96.38 181 GLN A CA 1
ATOM 1357 C C . GLN A 1 181 ? -15.661 -6.045 13.842 1.00 96.38 181 GLN A C 1
ATOM 1359 O O . GLN A 1 181 ? -15.894 -4.837 13.880 1.00 96.38 181 GLN A O 1
ATOM 1364 N N . ASN A 1 182 ? -16.116 -6.808 12.836 1.00 95.50 182 ASN A N 1
ATOM 1365 C CA . ASN A 1 182 ? -16.791 -6.293 11.634 1.00 95.50 182 ASN A CA 1
ATOM 1366 C C . ASN A 1 182 ? -15.999 -5.180 10.910 1.00 95.50 182 ASN A C 1
ATOM 1368 O O . ASN A 1 182 ? -16.567 -4.279 10.285 1.00 95.50 182 ASN A O 1
ATOM 1372 N N . LEU A 1 183 ? -14.671 -5.240 10.979 1.00 97.19 183 LEU A N 1
ATOM 1373 C CA . LEU A 1 183 ? -13.758 -4.322 10.316 1.00 97.19 183 LEU A CA 1
ATOM 1374 C C . LEU A 1 183 ? -13.348 -4.857 8.943 1.00 97.19 183 LEU A C 1
ATOM 1376 O O . LEU A 1 183 ? -13.197 -6.058 8.712 1.00 97.19 183 LEU A O 1
ATOM 1380 N N . LYS A 1 184 ? -13.130 -3.923 8.019 1.00 97.44 184 LYS A N 1
ATOM 1381 C CA . LYS A 1 184 ? -12.460 -4.150 6.737 1.00 97.44 184 LYS A CA 1
ATOM 1382 C C . LYS A 1 184 ? -11.310 -3.157 6.632 1.00 97.44 184 LYS A C 1
ATOM 1384 O O . LYS A 1 184 ? -11.404 -2.054 7.166 1.00 97.44 184 LYS A O 1
ATOM 1389 N N . ALA A 1 185 ? -10.244 -3.543 5.946 1.00 98.56 185 ALA A N 1
ATOM 1390 C CA . ALA A 1 185 ? -9.046 -2.730 5.800 1.00 98.56 185 ALA A CA 1
ATOM 1391 C C . ALA A 1 185 ? -8.622 -2.624 4.332 1.00 98.56 185 ALA A C 1
ATOM 1393 O O . ALA A 1 185 ? -9.144 -3.322 3.458 1.00 98.56 185 ALA A O 1
ATOM 1394 N N . THR A 1 186 ? -7.687 -1.713 4.084 1.00 98.88 186 THR A N 1
ATOM 1395 C CA . THR A 1 186 ? -6.966 -1.587 2.814 1.00 98.88 186 THR A CA 1
ATOM 1396 C C . THR A 1 186 ? -5.629 -2.292 2.937 1.00 98.88 186 THR A C 1
ATOM 1398 O O . THR A 1 186 ? -4.817 -1.898 3.764 1.00 98.88 186 THR A O 1
ATOM 1401 N N . MET A 1 187 ? -5.381 -3.306 2.127 1.00 98.88 187 MET A N 1
ATOM 1402 C CA . MET A 1 187 ? -4.135 -4.056 2.127 1.00 98.88 187 MET A CA 1
ATOM 1403 C C . MET A 1 187 ? -3.255 -3.576 0.976 1.00 98.88 187 MET A C 1
ATOM 1405 O O . MET A 1 187 ? -3.651 -3.658 -0.188 1.00 98.88 187 MET A O 1
ATOM 1409 N N . PHE A 1 188 ? -2.072 -3.060 1.285 1.00 98.94 188 PHE A N 1
ATOM 1410 C CA . PHE A 1 188 ? -1.081 -2.661 0.292 1.00 98.94 188 PHE A CA 1
ATOM 1411 C C . PHE A 1 188 ? -0.126 -3.830 0.082 1.00 98.94 188 PHE A C 1
ATOM 1413 O O . PHE A 1 188 ? 0.714 -4.133 0.924 1.00 98.94 188 PHE A O 1
ATOM 1420 N N . TYR A 1 189 ? -0.296 -4.526 -1.041 1.00 98.88 189 TYR A N 1
ATOM 1421 C CA . TYR A 1 189 ? 0.387 -5.786 -1.298 1.00 98.88 189 TYR A CA 1
ATOM 1422 C C . TYR A 1 189 ? 1.616 -5.637 -2.177 1.00 98.88 189 TYR A C 1
ATOM 1424 O O . TYR A 1 189 ? 1.567 -5.059 -3.269 1.00 98.88 189 TYR A O 1
ATOM 1432 N N . ILE A 1 190 ? 2.705 -6.247 -1.717 1.00 98.94 190 ILE A N 1
ATOM 1433 C CA . ILE A 1 190 ? 3.921 -6.434 -2.499 1.00 98.94 190 ILE A CA 1
ATOM 1434 C C . ILE A 1 190 ? 3.655 -7.558 -3.505 1.00 98.94 190 ILE A C 1
ATOM 1436 O O . ILE A 1 190 ? 3.249 -8.661 -3.137 1.00 98.94 190 ILE A O 1
ATOM 1440 N N . GLY A 1 191 ? 3.914 -7.310 -4.789 1.00 98.75 191 GLY A N 1
ATOM 1441 C CA . GLY A 1 191 ? 3.670 -8.284 -5.858 1.00 98.75 191 GLY A CA 1
ATOM 1442 C C . GLY A 1 191 ? 4.395 -9.617 -5.647 1.00 98.75 191 GLY A C 1
ATOM 1443 O O . GLY A 1 191 ? 3.819 -10.677 -5.886 1.00 98.75 191 GLY A O 1
ATOM 1444 N N . SER A 1 192 ? 5.624 -9.570 -5.124 1.00 98.69 192 SER A N 1
ATOM 1445 C CA . SER A 1 192 ? 6.384 -10.766 -4.743 1.00 98.69 192 SER A CA 1
ATOM 1446 C C . SER A 1 192 ? 5.688 -11.589 -3.651 1.00 98.69 192 SER A C 1
ATOM 1448 O O . SER A 1 192 ? 5.594 -12.809 -3.782 1.00 98.69 192 SER A O 1
ATOM 1450 N N . ASN A 1 193 ? 5.117 -10.939 -2.628 1.00 98.62 193 ASN A N 1
ATOM 1451 C CA . ASN A 1 193 ? 4.351 -11.630 -1.586 1.00 98.62 193 ASN A CA 1
ATOM 1452 C C . ASN A 1 193 ? 3.086 -12.289 -2.140 1.00 98.62 193 ASN A C 1
ATOM 1454 O O . ASN A 1 193 ? 2.740 -13.382 -1.712 1.00 98.62 193 ASN A O 1
ATOM 1458 N N . VAL A 1 194 ? 2.414 -11.686 -3.126 1.00 98.69 194 VAL A N 1
ATOM 1459 C CA . VAL A 1 194 ? 1.246 -12.310 -3.778 1.00 98.69 194 VAL A CA 1
ATOM 1460 C C . VAL A 1 194 ? 1.618 -13.642 -4.445 1.00 98.69 194 VAL A C 1
ATOM 1462 O O . VAL A 1 194 ? 0.794 -14.553 -4.506 1.00 98.69 194 VAL A O 1
ATOM 1465 N N . PHE A 1 195 ? 2.858 -13.790 -4.921 1.00 97.75 195 PHE A N 1
ATOM 1466 C CA . PHE A 1 195 ? 3.356 -15.050 -5.483 1.00 97.75 195 PHE A CA 1
ATOM 1467 C C . PHE A 1 195 ? 3.821 -16.046 -4.420 1.00 97.75 195 PHE A C 1
ATOM 1469 O O . PHE A 1 195 ? 3.645 -17.251 -4.615 1.00 97.75 195 PHE A O 1
ATOM 1476 N N . ASP A 1 196 ? 4.407 -15.568 -3.324 1.00 97.00 196 ASP A N 1
ATOM 1477 C CA . ASP A 1 196 ? 4.851 -16.427 -2.223 1.00 97.00 196 ASP A CA 1
ATOM 1478 C C . ASP A 1 196 ? 3.669 -16.938 -1.377 1.00 97.00 196 ASP A C 1
ATOM 1480 O O . ASP A 1 196 ? 3.664 -18.100 -0.967 1.00 97.00 196 ASP A O 1
ATOM 1484 N N . TRP A 1 197 ? 2.638 -16.108 -1.183 1.00 97.56 197 TRP A N 1
ATOM 1485 C CA . TRP A 1 197 ? 1.474 -16.362 -0.327 1.00 97.56 197 TRP A CA 1
ATOM 1486 C C . TRP A 1 197 ? 0.133 -16.077 -1.043 1.00 97.56 197 TRP A C 1
ATOM 1488 O O . TRP A 1 197 ? -0.664 -15.247 -0.598 1.00 97.56 197 TRP A O 1
ATOM 1498 N N . PRO A 1 198 ? -0.173 -16.757 -2.165 1.00 97.75 198 PRO A N 1
ATOM 1499 C CA . PRO A 1 198 ? -1.379 -16.483 -2.947 1.00 97.75 198 PRO A CA 1
ATOM 1500 C C . PRO A 1 198 ? -2.687 -16.809 -2.208 1.00 97.75 198 PRO A C 1
ATOM 1502 O O . PRO A 1 198 ? -3.666 -16.083 -2.367 1.00 97.75 198 PRO A O 1
ATOM 1505 N N . LEU A 1 199 ? -2.730 -17.864 -1.382 1.00 97.12 199 LEU A N 1
ATOM 1506 C CA . LEU A 1 199 ? -3.938 -18.234 -0.623 1.00 97.12 199 LEU A CA 1
ATOM 1507 C C . LEU A 1 199 ? -4.274 -17.202 0.459 1.00 97.12 199 LEU A C 1
ATOM 1509 O O . LEU A 1 199 ? -5.443 -16.952 0.733 1.00 97.12 199 LEU A O 1
ATOM 1513 N N . GLN A 1 200 ? -3.249 -16.576 1.030 1.00 97.25 200 GLN A N 1
ATOM 1514 C CA . GLN A 1 200 ? -3.371 -15.470 1.970 1.00 97.25 200 GLN A CA 1
ATOM 1515 C C . GLN A 1 200 ? -3.993 -14.236 1.295 1.00 97.25 200 GLN A C 1
ATOM 1517 O O . GLN A 1 200 ? -5.000 -13.700 1.758 1.00 97.25 200 GLN A O 1
ATOM 1522 N N . GLY A 1 201 ? -3.490 -13.855 0.116 1.00 97.69 201 GLY A N 1
ATOM 1523 C CA . GLY A 1 201 ? -4.101 -12.776 -0.665 1.00 97.69 201 GLY A CA 1
ATOM 1524 C C . GLY A 1 201 ? -5.542 -13.082 -1.104 1.00 97.69 201 GLY A C 1
ATOM 1525 O O . GLY A 1 201 ? -6.399 -12.198 -1.089 1.00 97.69 201 GLY A O 1
ATOM 1526 N N . LEU A 1 202 ? -5.843 -14.338 -1.461 1.00 98.44 202 LEU A N 1
ATOM 1527 C CA . LEU A 1 202 ? -7.207 -14.771 -1.793 1.00 98.44 202 LEU A CA 1
ATOM 1528 C C . LEU A 1 202 ? -8.141 -14.684 -0.586 1.00 98.44 202 LEU A C 1
ATOM 1530 O O . LEU A 1 202 ? -9.299 -14.292 -0.743 1.00 98.44 202 LEU A O 1
ATOM 1534 N N . ARG A 1 203 ? -7.637 -14.972 0.618 1.00 97.88 203 ARG A N 1
ATOM 1535 C CA . ARG A 1 203 ? -8.393 -14.775 1.853 1.00 97.88 203 ARG A CA 1
ATOM 1536 C C . ARG A 1 203 ? -8.780 -13.308 2.035 1.00 97.88 203 ARG A C 1
ATOM 1538 O O . ARG A 1 203 ? -9.937 -13.038 2.326 1.00 97.88 203 ARG A O 1
ATOM 1545 N N . ALA A 1 204 ? -7.875 -12.358 1.789 1.00 98.19 204 ALA A N 1
ATOM 1546 C CA . ALA A 1 204 ? -8.207 -10.933 1.893 1.00 98.19 204 ALA A CA 1
ATOM 1547 C C . ALA A 1 204 ? -9.362 -10.519 0.974 1.00 98.19 204 ALA A C 1
ATOM 1549 O O . ALA A 1 204 ? -10.241 -9.756 1.379 1.00 98.19 204 ALA A O 1
ATOM 1550 N N . MET A 1 205 ? -9.386 -11.062 -0.247 1.00 97.50 205 MET A N 1
ATOM 1551 C CA . MET A 1 205 ? -10.494 -10.864 -1.181 1.00 97.50 205 MET A CA 1
ATOM 1552 C C . MET A 1 205 ? -11.790 -11.505 -0.676 1.00 97.50 205 MET A C 1
ATOM 1554 O O . MET A 1 205 ? -12.839 -10.861 -0.716 1.00 97.50 205 MET A O 1
ATOM 1558 N N . ALA A 1 206 ? -11.728 -12.745 -0.181 1.00 97.31 206 ALA A N 1
ATOM 1559 C CA . ALA A 1 206 ? -12.883 -13.458 0.366 1.00 97.31 206 ALA A CA 1
ATOM 1560 C C . ALA A 1 206 ? -13.474 -12.748 1.597 1.00 97.31 206 ALA A C 1
ATOM 1562 O O . ALA A 1 206 ? -14.694 -12.637 1.731 1.00 97.31 206 ALA A O 1
ATOM 1563 N N . ASP A 1 207 ? -12.609 -12.185 2.439 1.00 97.06 207 ASP A N 1
ATOM 1564 C CA . ASP A 1 207 ? -12.977 -11.408 3.619 1.00 97.06 207 ASP A CA 1
ATOM 1565 C C . ASP A 1 207 ? -13.406 -9.974 3.258 1.00 97.06 207 ASP A C 1
ATOM 1567 O O . ASP A 1 207 ? -13.846 -9.225 4.130 1.00 97.06 207 ASP A O 1
ATOM 1571 N N . GLY A 1 208 ? -13.367 -9.576 1.983 1.00 96.75 208 GLY A N 1
ATOM 1572 C CA . GLY A 1 208 ? -13.895 -8.300 1.500 1.00 96.75 208 GLY A CA 1
ATOM 1573 C C . GLY A 1 208 ? -13.027 -7.089 1.842 1.00 96.75 208 GLY A C 1
ATOM 1574 O O . GLY A 1 208 ? -13.556 -5.991 2.017 1.00 96.75 208 GLY A O 1
ATOM 1575 N N . HIS A 1 209 ? -11.716 -7.278 1.983 1.00 98.44 209 HIS A N 1
ATOM 1576 C CA . HIS A 1 209 ? -10.753 -6.187 2.108 1.00 98.44 209 HIS A CA 1
ATOM 1577 C C . HIS A 1 209 ? -10.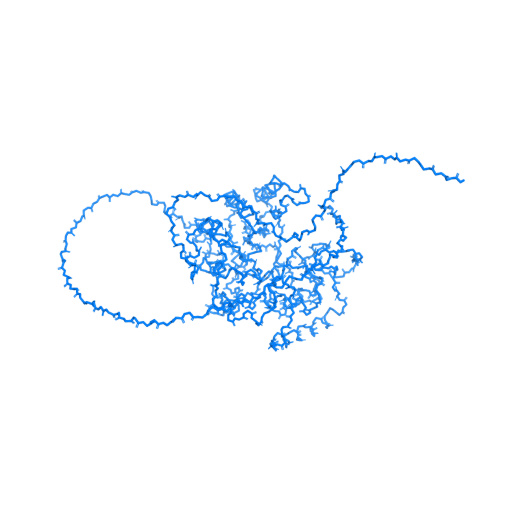490 -5.516 0.749 1.00 98.44 209 HIS A C 1
ATOM 1579 O O . HIS A 1 209 ? -10.717 -6.093 -0.317 1.00 98.44 209 HIS A O 1
ATOM 1585 N N . GLN A 1 210 ? -10.017 -4.272 0.779 1.00 98.62 210 GLN A N 1
ATOM 1586 C CA . GLN A 1 210 ? -9.540 -3.580 -0.418 1.00 98.62 210 GLN A CA 1
ATOM 1587 C C . GLN A 1 210 ? -8.077 -3.954 -0.639 1.00 98.62 210 GLN A C 1
ATOM 1589 O O . GLN A 1 210 ? -7.315 -3.949 0.317 1.00 98.62 210 GLN A O 1
ATOM 1594 N N . ILE A 1 211 ? -7.662 -4.186 -1.881 1.00 98.81 211 ILE A N 1
ATOM 1595 C CA . ILE A 1 211 ? -6.271 -4.445 -2.256 1.00 98.81 211 ILE A CA 1
ATOM 1596 C C . ILE A 1 211 ? -5.723 -3.263 -3.061 1.00 98.81 211 ILE A C 1
ATOM 1598 O O . ILE A 1 211 ? -6.336 -2.812 -4.029 1.00 98.81 211 ILE A O 1
ATOM 1602 N N . CYS A 1 212 ? -4.545 -2.783 -2.682 1.00 98.94 212 CYS A N 1
ATOM 1603 C CA . CYS A 1 212 ? -3.768 -1.770 -3.385 1.00 98.94 212 CYS A CA 1
ATOM 1604 C C . CYS A 1 212 ? -2.362 -2.301 -3.694 1.00 98.94 212 CYS A C 1
ATOM 1606 O O . CYS A 1 212 ? -1.886 -3.255 -3.081 1.00 98.94 212 CYS A O 1
ATOM 1608 N N . VAL A 1 213 ? -1.684 -1.679 -4.656 1.00 98.94 213 VAL A N 1
ATOM 1609 C CA . VAL A 1 213 ? -0.316 -2.050 -5.050 1.00 98.94 213 VAL A CA 1
ATOM 1610 C C . VAL A 1 213 ? 0.708 -1.483 -4.062 1.00 98.94 213 VAL A C 1
ATOM 1612 O O . VAL A 1 213 ? 0.630 -0.312 -3.692 1.00 98.94 213 VAL A O 1
ATOM 1615 N N . HIS A 1 214 ? 1.717 -2.278 -3.710 1.00 98.88 214 HIS A N 1
ATOM 1616 C CA . HIS A 1 214 ? 2.873 -1.849 -2.918 1.00 98.88 214 HIS A CA 1
ATOM 1617 C C . HIS A 1 214 ? 4.207 -2.240 -3.569 1.00 98.88 214 HIS A C 1
ATOM 1619 O O . HIS A 1 214 ? 5.156 -2.652 -2.909 1.00 98.88 214 HIS A O 1
ATOM 1625 N N . THR A 1 215 ? 4.277 -2.082 -4.896 1.00 98.88 215 THR A N 1
ATOM 1626 C CA . THR A 1 215 ? 5.425 -2.429 -5.765 1.00 98.88 215 THR A CA 1
ATOM 1627 C C . THR A 1 215 ? 5.725 -3.926 -5.829 1.00 98.88 215 THR A C 1
ATOM 1629 O O . THR A 1 215 ? 5.046 -4.743 -5.206 1.00 98.88 215 THR A O 1
ATOM 1632 N N . TRP A 1 216 ? 6.688 -4.320 -6.660 1.00 98.88 216 TRP A N 1
ATOM 1633 C CA . TRP A 1 216 ? 7.059 -5.718 -6.845 1.00 98.88 216 TRP A CA 1
ATOM 1634 C C . TRP A 1 216 ? 8.094 -6.167 -5.815 1.00 98.88 216 TRP A C 1
ATOM 1636 O O . TRP A 1 216 ? 7.961 -7.265 -5.270 1.00 98.88 216 TRP A O 1
ATOM 1646 N N . SER A 1 217 ? 9.103 -5.334 -5.549 1.00 98.56 217 SER A N 1
ATOM 1647 C CA . SER A 1 217 ? 10.277 -5.674 -4.739 1.00 98.56 217 SER A CA 1
ATOM 1648 C C . SER A 1 217 ? 10.462 -4.832 -3.474 1.00 98.56 217 SER A C 1
ATOM 1650 O O . SER A 1 217 ? 11.389 -5.112 -2.714 1.00 98.56 217 SER A O 1
ATOM 1652 N N . HIS A 1 218 ? 9.589 -3.849 -3.222 1.00 98.38 218 HIS A N 1
ATOM 1653 C CA . HIS A 1 218 ? 9.605 -3.014 -2.016 1.00 98.38 218 HIS A CA 1
ATOM 1654 C C . HIS A 1 218 ? 10.941 -2.268 -1.810 1.00 98.38 218 HIS A C 1
ATOM 1656 O O . HIS A 1 218 ? 11.611 -2.362 -0.780 1.00 98.38 218 HIS A O 1
ATOM 1662 N N . GLN A 1 219 ? 11.354 -1.531 -2.840 1.00 98.31 219 GLN A N 1
ATOM 1663 C CA . GLN A 1 219 ? 12.570 -0.713 -2.851 1.00 98.31 219 GLN A CA 1
ATOM 1664 C C . GLN A 1 219 ? 12.228 0.777 -2.977 1.00 98.31 219 GLN A C 1
ATOM 1666 O O . GLN A 1 219 ? 11.108 1.141 -3.334 1.00 98.31 219 GLN A O 1
ATOM 1671 N N . TYR A 1 220 ? 13.205 1.643 -2.696 1.00 98.06 220 TYR A N 1
ATOM 1672 C CA . TYR A 1 220 ? 13.057 3.094 -2.841 1.00 98.06 220 TYR A CA 1
ATOM 1673 C C . TYR A 1 220 ? 12.778 3.473 -4.299 1.00 98.06 220 TYR A C 1
ATOM 1675 O O . TYR A 1 220 ? 13.655 3.361 -5.160 1.00 98.06 220 TYR A O 1
ATOM 1683 N N . MET A 1 221 ? 11.544 3.901 -4.574 1.00 98.06 221 MET A N 1
ATOM 1684 C CA . MET A 1 221 ? 11.050 4.100 -5.935 1.00 98.06 221 MET A CA 1
ATOM 1685 C C . MET A 1 221 ? 11.779 5.217 -6.673 1.00 98.06 221 MET A C 1
ATOM 1687 O O . MET A 1 221 ? 12.027 5.105 -7.874 1.00 98.06 221 MET A O 1
ATOM 1691 N N . THR A 1 222 ? 12.163 6.283 -5.974 1.00 95.81 222 THR A N 1
ATOM 1692 C CA . THR A 1 222 ? 12.831 7.426 -6.602 1.00 95.81 222 THR A CA 1
ATOM 1693 C C . THR A 1 222 ? 14.235 7.085 -7.086 1.00 95.81 222 THR A C 1
ATOM 1695 O O . THR A 1 222 ? 14.734 7.756 -7.984 1.00 95.81 222 THR A O 1
ATOM 1698 N N . ALA A 1 223 ? 14.840 5.994 -6.607 1.00 95.69 223 ALA A N 1
ATOM 1699 C CA . ALA A 1 223 ? 16.132 5.508 -7.086 1.00 95.69 223 ALA A CA 1
ATOM 1700 C C . ALA A 1 223 ? 16.070 4.761 -8.422 1.00 95.69 223 ALA A C 1
ATOM 1702 O O . ALA A 1 223 ? 17.096 4.600 -9.084 1.00 95.69 223 ALA A O 1
ATOM 1703 N N . PHE A 1 224 ? 14.889 4.301 -8.829 1.00 97.25 224 PHE A N 1
ATOM 1704 C CA . PHE A 1 224 ? 14.728 3.562 -10.072 1.00 97.25 224 PHE A CA 1
ATOM 1705 C C . PHE A 1 224 ? 14.766 4.461 -11.297 1.00 97.25 224 PHE A C 1
ATOM 1707 O O . PHE A 1 224 ? 14.263 5.586 -11.285 1.00 97.25 224 PHE A O 1
ATOM 1714 N N . THR A 1 225 ? 15.245 3.913 -12.412 1.00 96.50 225 THR A N 1
ATOM 1715 C CA . THR A 1 225 ? 14.940 4.472 -13.734 1.00 96.50 225 THR A CA 1
ATOM 1716 C C . THR A 1 225 ? 13.425 4.491 -13.982 1.00 96.50 225 THR A C 1
ATOM 1718 O O . THR A 1 225 ? 12.652 3.824 -13.293 1.00 96.50 225 THR A O 1
ATOM 1721 N N . ASN A 1 226 ? 12.960 5.249 -14.980 1.00 97.44 226 ASN A N 1
ATOM 1722 C CA . ASN A 1 226 ? 11.529 5.269 -15.323 1.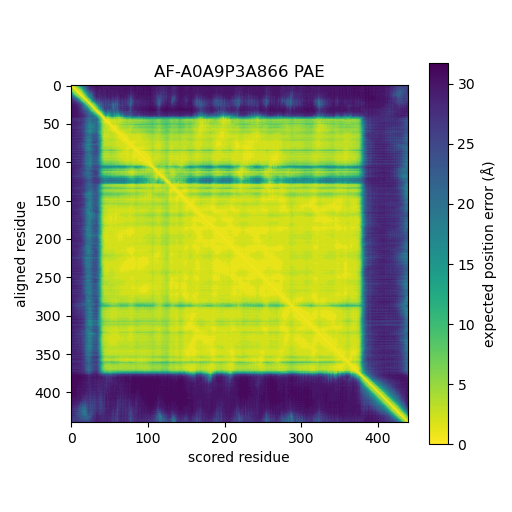00 97.44 226 ASN A CA 1
ATOM 1723 C C . ASN A 1 226 ? 10.997 3.880 -15.698 1.00 97.44 226 ASN A C 1
ATOM 1725 O O . ASN A 1 226 ? 9.850 3.566 -15.396 1.00 97.44 226 ASN A O 1
ATOM 1729 N N . GLU A 1 227 ? 11.821 3.067 -16.362 1.00 97.88 227 GLU A N 1
ATOM 1730 C CA . GLU A 1 227 ? 11.443 1.719 -16.789 1.00 97.88 227 GLU A CA 1
ATOM 1731 C C . GLU A 1 227 ? 11.317 0.765 -15.601 1.00 97.88 227 GLU A C 1
ATOM 1733 O O . GLU A 1 227 ? 10.313 0.068 -15.487 1.00 97.88 227 GLU A O 1
ATOM 1738 N N . GLU A 1 228 ? 12.290 0.775 -14.687 1.00 98.56 228 GLU A N 1
ATOM 1739 C CA . GLU A 1 228 ? 12.247 -0.041 -13.467 1.00 98.56 228 GLU A CA 1
ATOM 1740 C C . GLU A 1 228 ? 11.072 0.375 -12.572 1.00 98.56 228 GLU A C 1
ATOM 1742 O O . GLU A 1 228 ? 10.290 -0.474 -12.158 1.00 98.56 228 GLU A O 1
ATOM 1747 N N . ALA A 1 229 ? 10.861 1.679 -12.352 1.00 98.69 229 ALA A N 1
ATOM 1748 C CA . ALA A 1 229 ? 9.725 2.179 -11.577 1.00 98.69 229 ALA A CA 1
ATOM 1749 C C . ALA A 1 229 ? 8.372 1.782 -12.193 1.00 98.69 229 ALA A C 1
ATOM 1751 O O . ALA A 1 229 ? 7.440 1.400 -11.483 1.00 98.69 229 ALA A O 1
ATOM 1752 N N . PHE A 1 230 ? 8.255 1.847 -13.523 1.00 98.88 230 PHE A N 1
ATOM 1753 C CA . PHE A 1 230 ? 7.083 1.338 -14.227 1.00 98.88 230 PHE A CA 1
ATOM 1754 C C . PHE A 1 230 ? 6.916 -0.168 -14.010 1.00 98.88 230 PHE A C 1
ATOM 1756 O O . PHE A 1 230 ? 5.814 -0.613 -13.690 1.00 98.88 230 PHE A O 1
ATOM 1763 N N . ALA A 1 231 ? 7.989 -0.949 -14.155 1.00 98.88 231 ALA A N 1
ATOM 1764 C CA . ALA A 1 231 ? 7.957 -2.398 -14.008 1.00 98.88 231 ALA A CA 1
ATOM 1765 C C . ALA A 1 231 ? 7.559 -2.821 -12.583 1.00 98.88 231 ALA A C 1
ATOM 1767 O O . ALA A 1 231 ? 6.757 -3.742 -12.429 1.00 98.88 231 ALA A O 1
ATOM 1768 N N . GLU A 1 232 ? 8.042 -2.122 -11.554 1.00 98.94 232 GLU A N 1
ATOM 1769 C CA . GLU A 1 232 ? 7.691 -2.351 -10.147 1.00 98.94 232 GLU A CA 1
ATOM 1770 C C . GLU A 1 232 ? 6.181 -2.252 -9.904 1.00 98.94 232 GLU A C 1
ATOM 1772 O O . GLU A 1 232 ? 5.580 -3.126 -9.278 1.00 98.94 232 GLU A O 1
ATOM 1777 N N . LEU A 1 233 ? 5.542 -1.213 -10.443 1.00 98.94 233 LEU A N 1
ATOM 1778 C CA . LEU A 1 233 ? 4.098 -1.017 -10.315 1.00 98.94 233 LEU A CA 1
ATOM 1779 C C . LEU A 1 233 ? 3.312 -1.967 -11.224 1.00 98.94 233 LEU A C 1
ATOM 1781 O O . LEU A 1 233 ? 2.317 -2.560 -10.801 1.00 98.94 233 LEU A O 1
ATOM 1785 N N . TYR A 1 234 ? 3.759 -2.126 -12.470 1.00 98.94 234 TYR A N 1
ATOM 1786 C CA . TYR A 1 234 ? 3.076 -2.924 -13.481 1.00 98.94 234 TYR A CA 1
ATOM 1787 C C . TYR A 1 234 ? 3.029 -4.405 -13.099 1.00 98.94 234 TYR A C 1
ATOM 1789 O O . TYR A 1 234 ? 1.943 -4.985 -13.081 1.00 98.94 234 TYR A O 1
ATOM 1797 N N . TYR A 1 235 ? 4.164 -5.020 -12.746 1.00 98.88 235 TYR A N 1
ATOM 1798 C CA . TYR A 1 235 ? 4.199 -6.451 -12.426 1.00 98.88 235 TYR A CA 1
ATOM 1799 C C . TYR A 1 235 ? 3.522 -6.773 -11.099 1.00 98.88 235 TYR A C 1
ATOM 1801 O O . TYR A 1 235 ? 2.875 -7.814 -11.003 1.00 98.88 235 TYR A O 1
ATOM 1809 N N . ALA A 1 236 ? 3.569 -5.874 -10.113 1.00 98.94 236 ALA A N 1
ATOM 1810 C CA . ALA A 1 236 ? 2.794 -6.038 -8.887 1.00 98.94 236 ALA A CA 1
ATOM 1811 C C . ALA A 1 236 ? 1.284 -6.006 -9.156 1.00 98.94 236 ALA A C 1
ATOM 1813 O O . ALA A 1 236 ? 0.561 -6.922 -8.767 1.00 98.94 236 ALA A O 1
ATOM 1814 N N . ARG A 1 237 ? 0.808 -5.006 -9.908 1.00 98.81 237 ARG A N 1
ATOM 1815 C CA . ARG A 1 237 ? -0.602 -4.901 -10.315 1.00 98.81 237 ARG A CA 1
ATOM 1816 C C . ARG A 1 237 ? -1.048 -6.101 -11.152 1.00 98.81 237 ARG A C 1
ATOM 1818 O O . ARG A 1 237 ? -2.136 -6.628 -10.937 1.00 98.81 237 ARG A O 1
ATOM 1825 N N . LYS A 1 238 ? -0.204 -6.550 -12.085 1.00 98.75 238 LYS A N 1
ATOM 1826 C CA . LYS A 1 238 ? -0.458 -7.724 -12.930 1.00 98.75 238 LYS A CA 1
ATOM 1827 C C . LYS A 1 238 ? -0.517 -9.009 -12.101 1.00 98.75 238 LYS A C 1
ATOM 1829 O O . LYS A 1 238 ? -1.394 -9.828 -12.333 1.00 98.75 238 LYS A O 1
ATOM 1834 N N . ALA A 1 239 ? 0.372 -9.191 -11.122 1.00 98.81 239 ALA A N 1
ATOM 1835 C CA . ALA A 1 239 ? 0.345 -10.338 -10.210 1.00 98.81 239 ALA A CA 1
ATOM 1836 C C . ALA A 1 239 ? -0.941 -10.368 -9.374 1.00 98.81 239 ALA A C 1
ATOM 1838 O O . ALA A 1 239 ? -1.594 -11.406 -9.297 1.00 98.81 239 ALA A O 1
ATOM 1839 N N . ILE A 1 240 ? -1.356 -9.219 -8.827 1.00 98.88 240 ILE A N 1
ATOM 1840 C CA . ILE A 1 240 ? -2.636 -9.090 -8.117 1.00 98.88 240 ILE A CA 1
ATOM 1841 C C . ILE A 1 240 ? -3.801 -9.476 -9.037 1.00 98.88 240 ILE A C 1
ATOM 1843 O O . ILE A 1 240 ? -4.666 -10.246 -8.629 1.00 98.88 240 ILE A O 1
ATOM 1847 N N . LYS A 1 241 ? -3.797 -9.039 -10.301 1.00 98.56 241 LYS A N 1
ATOM 1848 C CA . LYS A 1 241 ? -4.831 -9.436 -11.264 1.00 98.56 241 LYS A CA 1
ATOM 1849 C C . LYS A 1 241 ? -4.853 -10.937 -11.529 1.00 98.56 241 LYS A C 1
ATOM 1851 O O . LYS A 1 241 ? -5.919 -11.545 -11.458 1.00 98.56 241 LYS A O 1
ATOM 1856 N N . GLU A 1 242 ? -3.713 -11.533 -11.852 1.00 98.12 242 GLU A N 1
ATOM 1857 C CA . GLU A 1 242 ? -3.664 -12.946 -12.241 1.00 98.12 242 GLU A CA 1
ATOM 1858 C C . GLU A 1 242 ? -3.955 -13.892 -11.066 1.00 98.12 242 GLU A C 1
ATOM 1860 O O . GLU A 1 242 ? -4.564 -14.941 -11.269 1.00 98.12 242 GLU A O 1
ATOM 1865 N N . VAL A 1 243 ? -3.587 -13.511 -9.839 1.00 98.31 243 VAL A N 1
ATOM 1866 C CA . VAL A 1 243 ? -3.768 -14.353 -8.646 1.00 98.31 243 VAL A CA 1
ATOM 1867 C C . VAL A 1 243 ? -5.085 -14.067 -7.922 1.00 98.31 243 VAL A C 1
ATOM 1869 O O . VAL A 1 243 ? -5.769 -15.006 -7.526 1.00 98.31 243 VAL A O 1
ATOM 1872 N N . LEU A 1 244 ? -5.453 -12.793 -7.755 1.00 97.81 244 LEU A N 1
ATOM 1873 C CA . LEU A 1 244 ? -6.595 -12.351 -6.935 1.00 97.81 244 LEU A CA 1
ATOM 1874 C C . LEU A 1 244 ? -7.814 -11.929 -7.767 1.00 97.81 244 LEU A C 1
ATOM 1876 O O . LEU A 1 244 ? -8.884 -11.666 -7.224 1.00 97.81 244 LEU A O 1
ATOM 1880 N N . GLY A 1 245 ? -7.673 -11.863 -9.093 1.00 97.62 245 GLY A N 1
ATOM 1881 C CA . GLY A 1 245 ? -8.773 -11.610 -10.023 1.00 97.62 245 GLY A CA 1
ATOM 1882 C C . GLY A 1 245 ? -9.143 -10.137 -10.218 1.00 97.62 245 GLY A C 1
ATOM 1883 O O . GLY A 1 245 ? -9.967 -9.846 -11.091 1.00 97.62 245 GLY A O 1
ATOM 1884 N N . VAL A 1 246 ? -8.512 -9.209 -9.494 1.00 98.19 246 VAL A N 1
ATOM 1885 C CA . VAL A 1 246 ? -8.813 -7.765 -9.521 1.00 98.19 246 VAL A CA 1
ATOM 1886 C C . VAL A 1 246 ? -7.623 -6.920 -9.960 1.00 98.19 246 VAL A C 1
ATOM 1888 O O . VAL A 1 246 ? -6.476 -7.281 -9.735 1.00 98.19 246 VAL A O 1
ATOM 1891 N N . THR A 1 247 ? -7.889 -5.768 -10.568 1.00 98.75 247 THR A N 1
ATOM 1892 C CA . THR A 1 247 ? -6.862 -4.835 -11.037 1.00 98.75 247 THR A CA 1
ATOM 1893 C C . THR A 1 247 ? -6.911 -3.537 -10.218 1.00 98.75 247 THR A C 1
ATOM 1895 O O . THR A 1 247 ? -7.709 -2.660 -10.556 1.00 98.75 247 THR A O 1
ATOM 1898 N N . PRO A 1 248 ? -6.069 -3.361 -9.177 1.00 98.75 248 PRO A N 1
ATOM 1899 C CA . PRO A 1 248 ? -6.065 -2.159 -8.334 1.00 98.75 248 PRO A CA 1
ATOM 1900 C C . PRO A 1 248 ? -5.899 -0.842 -9.095 1.00 98.75 248 PRO A C 1
ATOM 1902 O O . PRO A 1 248 ? -5.145 -0.765 -10.073 1.00 98.75 248 PRO A O 1
ATOM 1905 N N . LEU A 1 249 ? -6.582 0.192 -8.593 1.00 98.75 249 LEU A N 1
ATOM 1906 C CA . LEU A 1 249 ? -6.476 1.600 -9.009 1.00 98.75 249 LEU A CA 1
ATOM 1907 C C . LEU A 1 249 ? -5.851 2.492 -7.919 1.00 98.75 249 LEU A C 1
ATOM 1909 O O . LEU A 1 249 ? -5.926 3.718 -7.966 1.00 98.75 249 LEU A O 1
ATOM 1913 N N . CYS A 1 250 ? -5.222 1.879 -6.920 1.00 98.81 250 CYS A N 1
ATOM 1914 C CA . CYS A 1 250 ? -4.547 2.542 -5.811 1.00 98.81 250 CYS A CA 1
ATOM 1915 C C . CYS A 1 250 ? -3.194 1.890 -5.544 1.00 98.81 250 CYS A C 1
ATOM 1917 O O . CYS A 1 250 ? -2.999 0.695 -5.790 1.00 98.81 250 CYS A O 1
ATOM 1919 N N . TRP A 1 251 ? -2.268 2.679 -5.012 1.00 98.94 251 TRP A N 1
ATOM 1920 C CA . TRP A 1 251 ? -0.967 2.197 -4.575 1.00 98.94 251 TRP A CA 1
ATOM 1921 C C . TRP A 1 251 ? -0.433 3.037 -3.417 1.00 98.94 251 TRP A C 1
ATOM 1923 O O . TRP A 1 251 ? -0.921 4.142 -3.169 1.00 98.94 251 TRP A O 1
ATOM 1933 N N . ARG A 1 252 ? 0.585 2.518 -2.735 1.00 98.88 252 ARG A N 1
ATOM 1934 C CA . ARG A 1 252 ? 1.374 3.261 -1.750 1.00 98.88 252 ARG A CA 1
ATOM 1935 C C . ARG A 1 252 ? 2.863 3.071 -2.035 1.00 98.88 252 ARG A C 1
ATOM 1937 O O . ARG A 1 252 ? 3.257 1.940 -2.325 1.00 98.88 252 ARG A O 1
ATOM 1944 N N . PRO A 1 253 ? 3.685 4.131 -1.993 1.00 98.75 253 PRO A N 1
ATOM 1945 C CA . PRO A 1 253 ? 5.128 4.009 -2.167 1.00 98.75 253 PRO A CA 1
ATOM 1946 C C . PRO A 1 253 ? 5.798 3.389 -0.931 1.00 98.75 253 PRO A C 1
ATOM 1948 O O . PRO A 1 253 ? 5.569 3.882 0.178 1.00 98.75 253 PRO A O 1
ATOM 1951 N N . PRO A 1 254 ? 6.662 2.370 -1.100 1.00 98.56 254 PRO A N 1
ATOM 1952 C CA . PRO A 1 254 ? 7.566 1.905 -0.054 1.00 98.56 254 PRO A CA 1
ATOM 1953 C C . PRO A 1 254 ? 8.322 3.074 0.574 1.00 98.56 254 PRO A C 1
ATOM 1955 O O . PRO A 1 254 ? 8.816 3.954 -0.136 1.00 98.56 254 PRO A O 1
ATOM 1958 N N . TYR A 1 255 ? 8.404 3.096 1.905 1.00 96.94 255 TYR A N 1
ATOM 1959 C CA . TYR A 1 255 ? 9.070 4.156 2.680 1.00 96.94 255 TYR A CA 1
ATOM 1960 C C . TYR A 1 255 ? 8.490 5.569 2.499 1.00 96.94 255 TYR A C 1
ATOM 1962 O O . TYR A 1 255 ? 9.111 6.533 2.941 1.00 96.94 255 TYR A O 1
ATOM 1970 N N . GLY A 1 256 ? 7.340 5.710 1.832 1.00 96.88 256 GLY A N 1
ATOM 1971 C CA . GLY A 1 256 ? 6.812 7.007 1.415 1.00 96.88 256 GLY A CA 1
ATOM 1972 C C . GLY A 1 256 ? 7.560 7.601 0.217 1.00 96.88 256 GLY A C 1
ATOM 1973 O O . GLY A 1 256 ? 7.275 8.724 -0.179 1.00 96.88 256 GLY A O 1
ATOM 1974 N N . ASP A 1 257 ? 8.514 6.879 -0.379 1.00 97.44 257 ASP A N 1
ATOM 1975 C CA . ASP A 1 257 ? 9.446 7.433 -1.355 1.00 97.44 257 ASP A CA 1
ATOM 1976 C C . ASP A 1 257 ? 8.796 7.667 -2.720 1.00 97.44 257 ASP A C 1
ATOM 1978 O O . ASP A 1 257 ? 8.643 6.756 -3.532 1.00 97.44 257 ASP A O 1
ATOM 1982 N N . VAL A 1 258 ? 8.395 8.913 -2.971 1.00 97.25 258 VAL A N 1
ATOM 1983 C CA . VAL A 1 258 ? 7.730 9.320 -4.208 1.00 97.25 258 VAL A CA 1
ATOM 1984 C C . VAL A 1 258 ? 8.070 10.768 -4.584 1.00 97.25 258 VAL A C 1
ATOM 1986 O O . VAL A 1 258 ? 8.039 11.673 -3.747 1.00 97.25 258 VAL A O 1
ATOM 1989 N N . ASP A 1 259 ? 8.379 10.982 -5.862 1.00 95.62 259 ASP A N 1
ATOM 1990 C CA . ASP A 1 259 ? 8.624 12.274 -6.516 1.00 95.62 259 ASP A CA 1
ATOM 1991 C C . ASP A 1 259 ? 7.571 12.515 -7.631 1.00 95.62 259 ASP A C 1
ATOM 1993 O O . ASP A 1 259 ? 6.634 11.722 -7.807 1.00 95.62 259 ASP A O 1
ATOM 1997 N N . ASN A 1 260 ? 7.642 13.621 -8.378 1.00 95.38 260 ASN A N 1
ATOM 1998 C CA . ASN A 1 260 ? 6.690 13.868 -9.472 1.00 95.38 260 ASN A CA 1
ATOM 1999 C C . ASN A 1 260 ? 6.804 12.837 -10.606 1.00 95.38 260 ASN A C 1
ATOM 2001 O O . ASN A 1 260 ? 5.794 12.463 -11.214 1.00 95.38 260 ASN A O 1
ATOM 2005 N N . ARG A 1 261 ? 8.013 12.348 -10.880 1.00 95.81 261 ARG A N 1
ATOM 2006 C CA . ARG A 1 261 ? 8.307 11.348 -11.913 1.00 95.81 261 ARG A CA 1
ATOM 2007 C C . ARG A 1 261 ? 7.595 10.027 -11.617 1.00 95.81 261 ARG A C 1
ATOM 2009 O O . ARG A 1 261 ? 6.877 9.510 -12.473 1.00 95.81 261 ARG A O 1
ATOM 2016 N N . ILE A 1 262 ? 7.705 9.528 -10.390 1.00 97.88 262 ILE A N 1
ATOM 2017 C CA . ILE A 1 262 ? 7.033 8.319 -9.915 1.00 97.88 262 ILE A CA 1
ATOM 2018 C C . ILE A 1 262 ? 5.512 8.510 -9.889 1.00 97.88 262 ILE A C 1
ATOM 2020 O O . ILE A 1 262 ? 4.791 7.631 -10.366 1.00 97.88 262 ILE A O 1
ATOM 2024 N N . ARG A 1 263 ? 4.997 9.667 -9.442 1.00 98.06 263 ARG A N 1
ATOM 2025 C CA . ARG A 1 263 ? 3.549 9.962 -9.519 1.00 98.06 263 ARG A CA 1
ATOM 2026 C C . ARG A 1 263 ? 3.026 9.946 -10.951 1.00 98.06 263 ARG A C 1
ATOM 2028 O O . ARG A 1 263 ? 1.936 9.436 -11.184 1.00 98.06 263 ARG A O 1
ATOM 2035 N N . MET A 1 264 ? 3.788 10.465 -11.914 1.00 97.06 264 MET A N 1
ATOM 2036 C CA . MET A 1 264 ? 3.410 10.446 -13.331 1.00 97.06 264 MET A CA 1
ATOM 2037 C C . MET A 1 264 ? 3.340 9.019 -13.881 1.00 97.06 264 MET A C 1
ATOM 2039 O O . MET A 1 264 ? 2.412 8.689 -14.620 1.00 97.06 264 MET A O 1
ATOM 2043 N N . ILE A 1 265 ? 4.287 8.157 -13.499 1.00 98.50 265 ILE A N 1
ATOM 2044 C CA . ILE A 1 265 ? 4.280 6.740 -13.884 1.00 98.50 265 ILE A CA 1
ATOM 2045 C C . ILE A 1 265 ? 3.059 6.032 -13.286 1.00 98.50 265 ILE A C 1
ATOM 2047 O O . ILE A 1 265 ? 2.330 5.353 -14.011 1.00 98.50 265 ILE A O 1
ATOM 2051 N N . ALA A 1 266 ? 2.792 6.237 -11.994 1.00 98.75 266 ALA A N 1
ATOM 2052 C CA . ALA A 1 266 ? 1.623 5.680 -11.322 1.00 98.75 266 ALA A CA 1
ATOM 2053 C C . ALA A 1 266 ? 0.303 6.176 -11.939 1.00 98.75 266 ALA A C 1
ATOM 2055 O O . ALA A 1 266 ? -0.580 5.369 -12.234 1.00 98.75 266 ALA A O 1
ATOM 2056 N N . GLN A 1 267 ? 0.188 7.475 -12.234 1.00 98.00 267 GLN A N 1
ATOM 2057 C CA . GLN A 1 267 ? -0.972 8.051 -12.920 1.00 98.00 267 GLN A CA 1
ATOM 2058 C C . GLN A 1 267 ? -1.162 7.440 -14.314 1.00 98.00 267 GLN A C 1
ATOM 2060 O O . GLN A 1 267 ? -2.289 7.143 -14.701 1.00 98.00 267 GLN A O 1
ATOM 2065 N N . GLY A 1 268 ? -0.076 7.192 -15.053 1.00 98.00 268 GLY A N 1
ATOM 2066 C CA . GLY A 1 268 ? -0.114 6.500 -16.344 1.00 98.00 268 GLY A CA 1
ATOM 2067 C C . GLY A 1 268 ? -0.650 5.063 -16.267 1.00 98.00 268 GLY A C 1
ATOM 2068 O O . GLY A 1 268 ? -1.149 4.538 -17.261 1.00 98.00 268 GLY A O 1
ATOM 2069 N N . LEU A 1 269 ? -0.597 4.444 -15.084 1.00 98.56 269 LEU A N 1
ATOM 2070 C CA . LEU A 1 269 ? -1.195 3.144 -14.765 1.00 98.56 269 LEU A CA 1
ATOM 2071 C C . LEU A 1 269 ? -2.598 3.256 -14.132 1.00 98.56 269 LEU A C 1
ATOM 2073 O O . LEU A 1 269 ? -3.156 2.237 -13.719 1.00 98.56 269 LEU A O 1
ATOM 2077 N N . ASN A 1 270 ? -3.177 4.462 -14.071 1.00 98.00 270 ASN A N 1
ATOM 2078 C CA . ASN A 1 270 ? -4.407 4.794 -13.341 1.00 98.00 270 ASN A CA 1
ATOM 2079 C C . ASN A 1 270 ? -4.353 4.438 -11.844 1.00 98.00 270 ASN A C 1
ATOM 2081 O O . ASN A 1 270 ? -5.353 4.0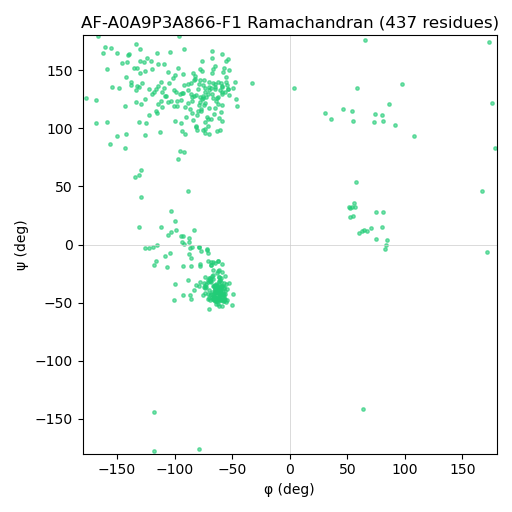20 -11.264 1.00 98.00 270 ASN A O 1
ATOM 2085 N N . LEU A 1 271 ? -3.189 4.588 -11.213 1.00 98.81 271 LEU A N 1
ATOM 2086 C CA . LEU A 1 271 ? -3.024 4.372 -9.780 1.00 98.81 271 LEU A CA 1
ATOM 2087 C C . LEU A 1 271 ? -3.075 5.706 -9.024 1.00 98.81 271 LEU A C 1
ATOM 2089 O O . LEU A 1 271 ? -2.274 6.606 -9.275 1.00 98.81 271 LEU A O 1
ATOM 2093 N N . SER A 1 272 ? -3.986 5.809 -8.058 1.00 98.50 272 SER A N 1
ATOM 2094 C CA . SER A 1 272 ? -4.018 6.899 -7.079 1.00 98.50 272 SER A CA 1
ATOM 2095 C C . SER A 1 272 ? -2.962 6.678 -6.000 1.00 98.50 272 SER A C 1
ATOM 2097 O O . SER A 1 272 ? -2.936 5.616 -5.372 1.00 98.50 272 SER A O 1
ATOM 2099 N N . THR A 1 273 ? -2.107 7.676 -5.775 1.00 98.75 273 THR A N 1
ATOM 2100 C CA . THR A 1 273 ? -1.059 7.638 -4.746 1.00 98.75 273 THR A CA 1
ATOM 2101 C C . THR A 1 273 ? -1.656 7.884 -3.366 1.00 98.75 273 THR A C 1
ATOM 2103 O O . THR A 1 273 ? -2.164 8.970 -3.081 1.00 98.75 273 THR A O 1
ATOM 2106 N N . ILE A 1 274 ? -1.587 6.872 -2.506 1.00 98.88 274 ILE A N 1
ATOM 2107 C CA . ILE A 1 274 ? -1.998 6.945 -1.106 1.00 98.88 274 ILE A CA 1
ATOM 2108 C C . ILE A 1 274 ? -0.741 6.930 -0.238 1.00 98.88 274 ILE A C 1
ATOM 2110 O O . ILE A 1 274 ? 0.076 6.021 -0.345 1.00 98.88 274 ILE A O 1
ATOM 2114 N N . VAL A 1 275 ? -0.613 7.902 0.661 1.00 97.94 275 VAL A N 1
ATOM 2115 C CA . VAL A 1 275 ? 0.439 7.936 1.691 1.00 97.94 275 VAL A CA 1
ATOM 2116 C C . VAL A 1 275 ? -0.262 7.882 3.059 1.00 97.94 275 VAL A C 1
ATOM 2118 O O . VAL A 1 275 ? -1.271 7.183 3.202 1.00 97.94 275 VAL A O 1
ATOM 2121 N N . TRP A 1 276 ? 0.248 8.563 4.077 1.00 98.44 276 TRP A N 1
ATOM 2122 C CA . TRP A 1 276 ? -0.321 8.611 5.419 1.00 98.44 276 TRP A CA 1
ATOM 2123 C C . TRP A 1 276 ? -0.086 9.987 6.040 1.00 98.44 276 TRP A C 1
ATOM 2125 O O . TRP A 1 276 ? 0.834 10.710 5.657 1.00 98.44 276 TRP A O 1
ATOM 2135 N N . SER A 1 277 ? -0.930 10.356 7.002 1.00 97.94 277 SER A N 1
ATOM 2136 C CA . SER A 1 277 ? -0.754 11.564 7.822 1.00 97.94 277 SER A CA 1
ATOM 2137 C C . SER A 1 277 ? -0.346 11.251 9.261 1.00 97.94 277 SER A C 1
ATOM 2139 O O . SER A 1 277 ? 0.012 12.161 10.020 1.00 97.94 277 SER A O 1
ATOM 2141 N N . LYS A 1 278 ? -0.405 9.970 9.644 1.00 98.50 278 LYS A N 1
ATOM 2142 C CA . LYS A 1 278 ? 0.047 9.440 10.931 1.00 98.50 278 LYS A CA 1
ATOM 2143 C C . LYS A 1 278 ? 0.786 8.129 10.722 1.00 98.50 278 LYS A C 1
ATOM 2145 O O . LYS A 1 278 ? 0.366 7.311 9.911 1.00 98.50 278 LYS A O 1
ATOM 2150 N N . ASP A 1 279 ? 1.866 7.957 11.465 1.00 98.00 279 ASP A N 1
ATOM 2151 C CA . ASP A 1 279 ? 2.715 6.772 11.433 1.00 98.00 279 ASP A CA 1
ATOM 2152 C C . ASP A 1 279 ? 2.768 6.175 12.837 1.00 98.00 279 ASP A C 1
ATOM 2154 O O . ASP A 1 279 ? 2.897 6.914 13.817 1.00 98.00 279 ASP A O 1
ATOM 2158 N N . THR A 1 280 ? 2.606 4.860 12.938 1.00 97.56 280 THR A N 1
ATOM 2159 C CA . THR A 1 280 ? 2.719 4.144 14.213 1.00 97.56 280 THR A CA 1
ATOM 2160 C C . THR A 1 280 ? 4.166 3.765 14.518 1.00 97.56 280 THR A C 1
ATOM 2162 O O . THR A 1 280 ? 4.492 3.524 15.679 1.00 97.56 280 THR A O 1
ATOM 2165 N N . ASP A 1 281 ? 5.044 3.766 13.507 1.00 97.31 281 ASP A N 1
ATOM 2166 C CA . ASP A 1 281 ? 6.408 3.232 13.563 1.00 97.31 281 ASP A CA 1
ATOM 2167 C C . ASP A 1 281 ? 6.479 1.782 14.088 1.00 97.31 281 ASP A C 1
ATOM 2169 O O . ASP A 1 281 ? 7.524 1.341 14.571 1.00 97.31 281 ASP A O 1
ATOM 2173 N N . ASP A 1 282 ? 5.395 1.009 13.969 1.00 97.44 282 ASP A N 1
ATOM 2174 C CA . ASP A 1 282 ? 5.315 -0.395 14.395 1.00 97.44 282 ASP A CA 1
ATOM 2175 C C . ASP A 1 282 ? 6.421 -1.265 13.769 1.00 97.44 282 ASP A C 1
ATOM 2177 O O . ASP A 1 282 ? 7.034 -2.101 14.438 1.00 97.44 282 ASP A O 1
ATOM 2181 N N . TRP A 1 283 ? 6.754 -1.008 12.506 1.00 95.19 283 TRP A N 1
ATOM 2182 C CA . TRP A 1 283 ? 7.841 -1.662 11.779 1.00 95.19 283 TRP A CA 1
ATOM 2183 C C . TRP A 1 283 ? 9.244 -1.340 12.316 1.00 95.19 283 TRP A C 1
ATOM 2185 O O . TRP A 1 283 ? 10.183 -2.102 12.072 1.00 95.19 283 TRP A O 1
ATOM 2195 N N . LYS A 1 284 ? 9.419 -0.219 13.032 1.00 93.88 284 LYS A N 1
ATOM 2196 C CA . LYS A 1 284 ? 10.727 0.221 13.541 1.00 93.88 284 LYS A CA 1
ATOM 2197 C C . LYS A 1 284 ? 11.095 -0.416 14.869 1.00 93.88 284 LYS A C 1
ATOM 2199 O O . LYS A 1 284 ? 12.194 -0.150 15.348 1.00 93.88 284 LYS A O 1
ATOM 2204 N N . VAL A 1 285 ? 10.244 -1.240 15.480 1.00 92.56 285 VAL A N 1
ATOM 2205 C CA . VAL A 1 285 ? 10.564 -1.842 16.779 1.00 92.56 285 VAL A CA 1
ATOM 2206 C C . VAL A 1 285 ? 11.935 -2.540 16.742 1.00 92.56 285 VAL A C 1
ATOM 2208 O O . VAL A 1 285 ? 12.240 -3.335 15.853 1.00 92.56 285 VAL A O 1
ATOM 2211 N N . ASN A 1 286 ? 12.804 -2.218 17.702 1.00 89.62 286 ASN A N 1
ATOM 2212 C CA . ASN A 1 286 ? 14.197 -2.678 17.788 1.00 89.62 286 ASN A CA 1
ATOM 2213 C C . ASN A 1 286 ? 15.127 -2.235 16.636 1.00 89.62 286 ASN A C 1
ATOM 2215 O O . ASN A 1 286 ? 16.267 -2.702 16.542 1.00 89.62 286 ASN A O 1
ATOM 2219 N N . ILE A 1 287 ? 14.690 -1.299 15.794 1.00 89.88 287 ILE A N 1
ATOM 2220 C CA . ILE A 1 287 ? 15.473 -0.652 14.739 1.00 89.88 287 ILE A CA 1
ATOM 2221 C C . ILE A 1 287 ? 15.730 0.795 15.161 1.00 89.88 287 ILE A C 1
ATOM 2223 O O . ILE A 1 287 ? 14.847 1.497 15.643 1.00 89.88 287 ILE A O 1
ATOM 2227 N N . SER A 1 288 ? 16.974 1.256 15.009 1.00 88.88 288 SER A N 1
ATOM 2228 C CA . SER A 1 288 ? 17.359 2.648 15.303 1.00 88.88 288 SER A CA 1
ATOM 2229 C C . SER A 1 288 ? 17.006 3.137 16.721 1.00 88.88 288 SER A C 1
ATOM 2231 O O . SER A 1 288 ? 16.888 4.337 16.947 1.00 88.88 288 SER A O 1
ATOM 2233 N N . GLY A 1 289 ? 16.879 2.219 17.686 1.00 91.62 289 GLY A N 1
ATOM 2234 C CA . GLY A 1 289 ? 16.582 2.536 19.086 1.00 91.62 289 GLY A CA 1
ATOM 2235 C C . GLY A 1 289 ? 15.100 2.719 19.422 1.00 91.62 289 GLY A C 1
ATOM 2236 O O . GLY A 1 289 ? 14.814 3.033 20.572 1.00 91.62 289 GLY A O 1
ATOM 2237 N N . VAL A 1 290 ? 14.182 2.500 18.474 1.00 94.56 290 VAL A N 1
ATOM 2238 C CA . VAL A 1 290 ? 12.734 2.522 18.734 1.00 94.56 290 VAL A CA 1
ATOM 2239 C C . VAL A 1 290 ? 12.342 1.298 19.562 1.00 94.56 290 VAL A C 1
ATOM 2241 O O . VAL A 1 290 ? 12.699 0.163 19.234 1.00 94.56 290 VAL A O 1
ATOM 2244 N N . THR A 1 291 ? 11.621 1.529 20.653 1.00 96.75 291 THR A N 1
ATOM 2245 C CA . THR A 1 291 ? 11.136 0.501 21.581 1.00 96.75 291 THR A CA 1
ATOM 2246 C C . THR A 1 291 ? 9.646 0.227 21.384 1.00 96.75 291 THR A C 1
ATOM 2248 O O . THR A 1 291 ? 8.933 1.029 20.787 1.00 96.75 291 THR A O 1
ATOM 2251 N N . GLU A 1 292 ? 9.141 -0.874 21.948 1.00 97.38 292 GLU A N 1
ATOM 2252 C CA . GLU A 1 292 ? 7.693 -1.148 21.982 1.00 97.38 292 GLU A CA 1
ATOM 2253 C C . GLU A 1 292 ? 6.907 -0.010 22.661 1.00 97.38 292 GLU A C 1
ATOM 2255 O O . GLU A 1 292 ? 5.799 0.314 22.250 1.00 97.38 292 GLU A O 1
ATOM 2260 N N . ALA A 1 293 ? 7.504 0.653 23.661 1.00 97.88 293 ALA A N 1
ATOM 2261 C CA . ALA A 1 293 ? 6.885 1.785 24.347 1.00 97.88 293 ALA A CA 1
ATOM 2262 C C . ALA A 1 293 ? 6.769 3.037 23.456 1.00 97.88 293 ALA A C 1
ATOM 2264 O O . ALA A 1 293 ? 5.858 3.842 23.646 1.00 97.88 293 ALA A O 1
ATOM 2265 N N . ASP A 1 294 ? 7.676 3.207 22.492 1.00 98.06 294 ASP A N 1
ATOM 2266 C CA . ASP A 1 294 ? 7.602 4.303 21.523 1.00 98.06 294 ASP A CA 1
ATOM 2267 C C . ASP A 1 294 ? 6.480 4.045 20.507 1.00 98.06 294 ASP A C 1
ATOM 2269 O O . ASP A 1 294 ? 5.686 4.943 20.227 1.00 98.06 294 ASP A O 1
ATOM 2273 N N . VAL A 1 295 ? 6.344 2.800 20.035 1.00 98.25 295 VAL A N 1
ATOM 2274 C CA . VAL A 1 295 ? 5.217 2.374 19.184 1.00 98.25 295 VAL A CA 1
ATOM 2275 C C . VAL A 1 295 ? 3.885 2.564 19.925 1.00 98.25 295 VAL A C 1
ATOM 2277 O O . VAL A 1 295 ? 2.951 3.167 19.391 1.00 98.25 295 VAL A O 1
ATOM 2280 N N . ASP A 1 296 ? 3.818 2.152 21.195 1.00 98.50 296 ASP A N 1
ATOM 2281 C CA . ASP A 1 296 ? 2.675 2.390 22.085 1.00 98.50 296 ASP A CA 1
ATOM 2282 C C . ASP A 1 296 ? 2.308 3.875 22.175 1.00 98.50 296 ASP A C 1
ATOM 2284 O O . ASP A 1 296 ? 1.138 4.257 22.052 1.00 98.50 296 ASP A O 1
ATOM 2288 N N . ALA A 1 297 ? 3.311 4.730 22.379 1.00 98.56 297 ALA A N 1
ATOM 2289 C CA . ALA A 1 297 ? 3.120 6.169 22.459 1.00 98.56 297 ALA A CA 1
ATOM 2290 C C . ALA A 1 297 ? 2.594 6.754 21.139 1.00 98.56 297 ALA A C 1
ATOM 2292 O O . ALA A 1 297 ? 1.750 7.652 21.177 1.00 98.56 297 ALA A O 1
ATOM 2293 N N . ASN A 1 298 ? 3.017 6.227 19.988 1.00 98.56 298 ASN A N 1
ATOM 2294 C CA . ASN A 1 298 ? 2.534 6.669 18.680 1.00 98.56 298 ASN A CA 1
ATOM 2295 C C . ASN A 1 298 ? 1.052 6.328 18.467 1.00 98.56 298 ASN A C 1
ATOM 2297 O O . ASN A 1 298 ? 0.270 7.216 18.110 1.00 98.56 298 ASN A O 1
ATOM 2301 N N . TYR A 1 299 ? 0.621 5.096 18.772 1.00 98.69 299 TYR A N 1
ATOM 2302 C CA . TYR A 1 299 ? -0.805 4.735 18.756 1.00 98.69 299 TYR A CA 1
ATOM 2303 C C . TYR A 1 299 ? -1.620 5.644 19.689 1.00 98.69 299 TYR A C 1
ATOM 2305 O O . TYR A 1 299 ? -2.641 6.218 19.289 1.00 98.69 299 TYR A O 1
ATOM 2313 N N . GLN A 1 300 ? -1.140 5.843 20.920 1.00 98.69 300 GLN A 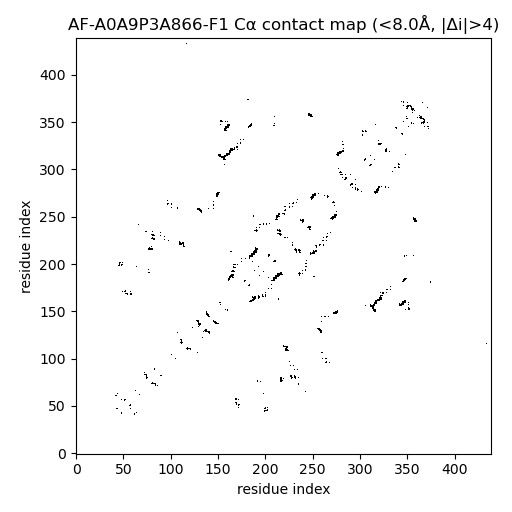N 1
ATOM 2314 C CA . GLN A 1 300 ? -1.797 6.705 21.904 1.00 98.69 300 GLN A CA 1
ATOM 2315 C C . GLN A 1 300 ? -1.861 8.172 21.473 1.00 98.69 300 GLN A C 1
ATOM 2317 O O . GLN A 1 300 ? -2.854 8.846 21.757 1.00 98.69 300 GLN A O 1
ATOM 2322 N N . ALA A 1 301 ? -0.852 8.684 20.767 1.00 98.75 301 ALA A N 1
ATOM 2323 C CA . ALA A 1 301 ? -0.851 10.048 20.251 1.00 98.75 301 ALA A CA 1
ATOM 2324 C C . ALA A 1 301 ? -1.966 10.257 19.217 1.00 98.75 301 ALA A C 1
ATOM 2326 O O . ALA A 1 301 ? -2.662 11.278 19.254 1.00 98.75 301 ALA A O 1
ATOM 2327 N N . VAL A 1 302 ? -2.197 9.278 18.333 1.00 98.69 302 VAL A N 1
ATOM 2328 C CA . VAL A 1 302 ? -3.310 9.329 17.375 1.00 98.69 302 VAL A CA 1
ATOM 2329 C C . VAL A 1 302 ? -4.653 9.275 18.112 1.00 98.69 302 VAL A C 1
ATOM 2331 O O . VAL A 1 302 ? -5.508 10.127 17.874 1.00 98.69 302 VAL A O 1
ATOM 2334 N N . ILE A 1 303 ? -4.824 8.350 19.059 1.00 98.75 303 ILE A N 1
ATOM 2335 C CA . ILE A 1 303 ? -6.051 8.202 19.866 1.00 98.75 303 ILE A CA 1
ATOM 2336 C C . ILE A 1 303 ? -6.360 9.482 20.662 1.00 98.75 303 ILE A C 1
ATOM 2338 O O . ILE A 1 303 ? -7.474 10.007 20.609 1.00 98.75 303 ILE A O 1
ATOM 2342 N N . THR A 1 304 ? -5.361 10.034 21.350 1.00 98.62 304 THR A N 1
ATOM 2343 C CA . THR A 1 304 ? -5.479 11.282 22.122 1.00 98.62 304 THR A CA 1
ATOM 2344 C C . THR A 1 304 ? -5.808 12.465 21.210 1.00 98.62 304 THR A C 1
ATOM 2346 O O . THR A 1 304 ? -6.607 13.330 21.567 1.00 98.62 304 THR A O 1
ATOM 2349 N N . GLY A 1 305 ? -5.244 12.496 19.998 1.00 98.44 305 GLY A N 1
ATOM 2350 C CA . GLY A 1 305 ? -5.597 13.482 18.981 1.00 98.44 305 GLY A CA 1
ATOM 2351 C C . GLY A 1 305 ? -7.091 13.468 18.644 1.00 98.44 305 GLY A C 1
ATOM 2352 O O . GLY A 1 305 ? -7.710 14.529 18.584 1.00 98.44 305 GLY A O 1
ATOM 2353 N N . ALA A 1 306 ? -7.696 12.288 18.493 1.00 98.44 306 ALA A N 1
ATOM 2354 C CA . ALA A 1 306 ? -9.136 12.168 18.260 1.00 98.44 306 ALA A CA 1
ATOM 2355 C C . ALA A 1 306 ? -9.952 12.711 19.441 1.00 98.44 306 ALA A C 1
ATOM 2357 O O . ALA A 1 306 ? -10.837 13.544 19.248 1.00 98.44 306 ALA A O 1
ATOM 2358 N N . GLN A 1 307 ? -9.597 12.320 20.668 1.00 97.88 307 GLN A N 1
ATOM 2359 C CA . GLN A 1 307 ? -10.263 12.774 21.897 1.00 97.88 307 GLN A CA 1
ATOM 2360 C C . GLN A 1 307 ? -10.192 14.298 22.082 1.00 97.88 307 GLN A C 1
ATOM 2362 O O . GLN A 1 307 ? -11.135 14.908 22.584 1.00 97.88 307 GLN A O 1
ATOM 2367 N N . ASN A 1 308 ? -9.106 14.919 21.619 1.00 97.75 308 ASN A N 1
ATOM 2368 C CA . ASN A 1 308 ? -8.897 16.366 21.675 1.00 97.75 308 ASN A CA 1
ATOM 2369 C C . ASN A 1 308 ? -9.481 17.126 20.470 1.00 97.75 308 ASN A C 1
ATOM 2371 O O . ASN A 1 308 ? -9.328 18.344 20.383 1.00 97.75 308 ASN A O 1
ATOM 2375 N N . GLY A 1 309 ? -10.147 16.442 19.535 1.00 97.56 309 GLY A N 1
ATOM 2376 C CA . GLY A 1 309 ? -10.790 17.066 18.378 1.00 97.56 309 GLY A CA 1
ATOM 2377 C C . GLY A 1 309 ? -9.850 17.417 17.218 1.00 97.56 309 GLY A C 1
ATOM 2378 O O . GLY A 1 309 ? -10.266 18.146 16.313 1.00 97.56 309 GLY A O 1
ATOM 2379 N N . THR A 1 310 ? -8.620 16.886 17.191 1.00 98.56 310 THR A N 1
ATOM 2380 C CA . THR A 1 310 ? -7.656 17.074 16.085 1.00 98.56 310 THR A CA 1
ATOM 2381 C C . THR A 1 310 ? -8.245 16.662 14.733 1.00 98.56 310 THR A C 1
ATOM 2383 O O . THR A 1 310 ? -7.960 17.291 13.718 1.00 98.56 310 THR A O 1
ATOM 2386 N N . TYR A 1 311 ? -9.102 15.638 14.727 1.00 98.50 311 TYR A N 1
ATOM 2387 C CA . TYR A 1 311 ? -9.732 15.060 13.534 1.00 98.50 311 TYR A CA 1
ATOM 2388 C C . TYR A 1 311 ? -11.197 15.503 13.375 1.00 98.50 311 TYR A C 1
ATOM 2390 O O . TYR A 1 311 ? -12.035 14.786 12.841 1.00 98.50 311 TYR A O 1
ATOM 2398 N N . SER A 1 312 ? -11.542 16.695 13.867 1.00 97.75 312 SER A N 1
ATOM 2399 C CA . SER A 1 312 ? -12.917 17.222 13.814 1.00 97.75 312 SER A CA 1
ATOM 2400 C C . SER A 1 312 ? -13.386 17.634 12.414 1.00 97.75 312 SER A C 1
ATOM 2402 O O . SER A 1 312 ? -14.586 17.812 12.213 1.00 97.75 312 SER A O 1
ATOM 2404 N N . THR A 1 313 ? -12.472 17.763 11.448 1.00 97.94 313 THR A N 1
ATOM 2405 C CA . THR A 1 313 ? -12.772 18.177 10.064 1.00 97.94 313 THR A CA 1
ATOM 2406 C C . THR A 1 313 ? -12.273 17.203 8.992 1.00 97.94 313 THR A C 1
ATOM 2408 O O . THR A 1 313 ? -12.517 17.442 7.814 1.00 97.94 313 THR A O 1
ATOM 2411 N N . TYR A 1 314 ? -11.576 16.130 9.376 1.00 98.38 314 TYR A N 1
ATOM 2412 C CA . TYR A 1 314 ? -11.032 15.097 8.486 1.00 98.38 314 TYR A CA 1
ATOM 2413 C C . TYR A 1 314 ? -10.738 13.820 9.283 1.00 98.38 314 TYR A C 1
ATOM 2415 O O . TYR A 1 314 ? -10.746 13.848 10.512 1.00 98.38 314 TYR A O 1
ATOM 2423 N N . GLY A 1 315 ? -10.437 12.717 8.606 1.00 98.56 315 GLY A N 1
ATOM 2424 C CA . GLY A 1 315 ? -9.939 11.490 9.222 1.00 98.56 315 GLY A CA 1
ATOM 2425 C C . GLY A 1 315 ? -8.483 11.197 8.836 1.00 98.56 315 GLY A C 1
ATOM 2426 O O . GLY A 1 315 ? -8.119 11.416 7.676 1.00 98.56 315 GLY A O 1
ATOM 2427 N N . PRO A 1 316 ? -7.617 10.732 9.755 1.00 98.75 316 PRO A N 1
ATOM 2428 C CA . PRO A 1 316 ? -6.249 10.369 9.407 1.00 98.75 316 PRO A CA 1
ATOM 2429 C C . PRO A 1 316 ? -6.207 9.036 8.651 1.00 98.75 316 PRO A C 1
ATOM 2431 O O . PRO A 1 316 ? -6.914 8.088 8.999 1.00 98.75 316 PRO A O 1
ATOM 2434 N N . ILE A 1 317 ? -5.323 8.941 7.655 1.00 98.88 317 ILE A N 1
ATOM 2435 C CA . ILE A 1 317 ? -4.824 7.646 7.178 1.00 98.88 317 ILE A CA 1
ATOM 2436 C C . ILE A 1 317 ? -3.602 7.314 8.026 1.00 98.88 317 ILE A C 1
ATOM 2438 O O . ILE A 1 317 ? -2.651 8.101 8.072 1.00 98.88 317 ILE A O 1
ATOM 2442 N N . VAL A 1 318 ? -3.656 6.174 8.713 1.00 98.69 318 VAL A N 1
ATOM 2443 C CA . VAL A 1 318 ? -2.620 5.749 9.659 1.00 98.69 318 VAL A CA 1
ATOM 2444 C C . VAL A 1 318 ? -1.840 4.584 9.066 1.00 98.69 318 VAL A C 1
ATOM 2446 O O . VAL A 1 318 ? -2.448 3.607 8.626 1.00 98.69 318 VAL A O 1
ATOM 2449 N N . LEU A 1 319 ? -0.513 4.694 9.042 1.00 98.75 319 LEU A N 1
ATOM 2450 C CA . LEU A 1 319 ? 0.371 3.626 8.586 1.00 98.75 319 LEU A CA 1
ATOM 2451 C C . LEU A 1 319 ? 0.498 2.532 9.658 1.00 98.75 319 LEU A C 1
ATOM 2453 O O . LEU A 1 319 ? 0.851 2.814 10.804 1.00 98.75 319 LEU A O 1
ATOM 2457 N N . ASN A 1 320 ? 0.203 1.296 9.254 1.00 98.12 320 ASN A N 1
ATOM 2458 C CA . ASN A 1 320 ? 0.381 0.059 10.018 1.00 98.12 320 ASN A CA 1
ATOM 2459 C C . ASN A 1 320 ? 0.905 -1.011 9.055 1.00 98.12 320 ASN A C 1
ATOM 2461 O O . ASN A 1 320 ? 0.737 -0.871 7.839 1.00 98.12 320 ASN A O 1
ATOM 2465 N N . HIS A 1 321 ? 1.444 -2.108 9.582 1.00 98.69 321 HIS A N 1
ATOM 2466 C CA . HIS A 1 321 ? 2.024 -3.152 8.742 1.00 98.69 321 HIS A CA 1
ATOM 2467 C C . HIS A 1 321 ? 1.502 -4.558 9.055 1.00 98.69 321 HIS A C 1
ATOM 2469 O O . HIS A 1 321 ? 1.417 -4.988 10.207 1.00 98.69 321 HIS A O 1
ATOM 2475 N N . GLU A 1 322 ? 1.255 -5.338 8.004 1.00 96.56 322 GLU A N 1
ATOM 2476 C CA . GLU A 1 322 ? 1.063 -6.791 8.059 1.00 96.56 322 GLU A CA 1
ATOM 2477 C C . GLU A 1 322 ? 2.432 -7.495 7.932 1.00 96.56 322 GLU A C 1
ATOM 2479 O O . GLU A 1 322 ? 2.621 -8.411 7.145 1.00 96.56 322 GLU A O 1
ATOM 2484 N N . LEU A 1 323 ? 3.455 -7.042 8.663 1.00 93.81 323 LEU A N 1
ATOM 2485 C CA . LEU A 1 323 ? 4.831 -7.540 8.506 1.00 93.81 323 LEU A CA 1
ATOM 2486 C C . LEU A 1 323 ? 5.106 -8.833 9.275 1.00 93.81 323 LEU A C 1
ATOM 2488 O O . LEU A 1 323 ? 5.868 -9.691 8.826 1.00 93.81 323 LEU A O 1
ATOM 2492 N N . ASN A 1 324 ? 4.566 -8.942 10.485 1.00 95.00 324 ASN A N 1
ATOM 2493 C CA . ASN A 1 324 ? 4.753 -10.082 11.373 1.00 95.00 324 ASN A CA 1
ATOM 2494 C C . ASN A 1 324 ? 3.730 -10.026 12.519 1.00 95.00 324 ASN A C 1
ATOM 2496 O O . ASN A 1 324 ? 2.930 -9.099 12.631 1.00 95.00 324 ASN A O 1
ATOM 2500 N N . ASN A 1 325 ? 3.777 -11.013 13.414 1.00 95.25 325 ASN A N 1
ATOM 2501 C CA . ASN A 1 325 ? 2.847 -11.083 14.542 1.00 95.25 325 ASN A CA 1
ATOM 2502 C C . ASN A 1 325 ? 2.926 -9.890 15.501 1.00 95.25 325 ASN A C 1
ATOM 2504 O O . ASN A 1 325 ? 1.928 -9.605 16.155 1.00 95.25 325 ASN A O 1
ATOM 2508 N N . TYR A 1 326 ? 4.078 -9.221 15.619 1.00 96.75 326 TYR A N 1
ATOM 2509 C CA . TYR A 1 326 ? 4.196 -8.044 16.475 1.00 96.75 326 TYR A CA 1
ATOM 2510 C C . TYR A 1 326 ? 3.414 -6.871 15.880 1.00 96.75 326 TYR A C 1
ATOM 2512 O O . TYR A 1 326 ? 2.505 -6.384 16.539 1.00 96.75 326 TYR A O 1
ATOM 2520 N N . THR A 1 327 ? 3.679 -6.476 14.629 1.00 97.88 327 THR A N 1
ATOM 2521 C CA . THR A 1 327 ? 2.998 -5.320 14.006 1.00 97.88 327 THR A CA 1
ATOM 2522 C C . THR A 1 327 ? 1.482 -5.512 13.957 1.00 97.88 327 THR A C 1
ATOM 2524 O O . THR A 1 327 ? 0.715 -4.635 14.354 1.00 97.88 327 THR A O 1
ATOM 2527 N N . MET A 1 328 ? 1.039 -6.714 13.576 1.00 98.25 328 MET A N 1
ATOM 2528 C CA . MET A 1 328 ? -0.381 -7.063 13.552 1.00 98.25 328 MET A CA 1
ATOM 2529 C C . MET A 1 328 ? -0.989 -7.127 14.961 1.00 98.25 328 MET A C 1
ATOM 2531 O O . MET A 1 328 ? -2.110 -6.667 15.185 1.00 98.25 328 MET A O 1
ATOM 2535 N N . GLY A 1 329 ? -0.252 -7.691 15.921 1.00 98.25 329 GLY A N 1
ATOM 2536 C CA . GLY A 1 329 ? -0.659 -7.773 17.321 1.00 98.25 329 GLY A CA 1
ATOM 2537 C C . GLY A 1 329 ? -0.796 -6.406 17.982 1.00 98.25 329 GLY A C 1
ATOM 2538 O O . GLY A 1 329 ? -1.715 -6.204 18.775 1.00 98.25 329 GLY A O 1
ATOM 2539 N N . GLU A 1 330 ? 0.062 -5.458 17.617 1.00 98.31 330 GLU A N 1
ATOM 2540 C CA . GLU A 1 330 ? 0.040 -4.097 18.142 1.00 98.31 330 GLU A CA 1
ATOM 2541 C C . GLU A 1 330 ? -1.231 -3.358 17.706 1.00 98.31 330 GLU A C 1
ATOM 2543 O O . GLU A 1 330 ? -1.931 -2.784 18.543 1.00 98.31 330 GLU A O 1
ATOM 2548 N N . PHE A 1 331 ? -1.627 -3.479 16.433 1.00 98.62 331 PHE A N 1
ATOM 2549 C CA . PHE A 1 331 ? -2.928 -2.973 15.991 1.00 98.62 331 PHE A CA 1
ATOM 2550 C C . PHE A 1 331 ? -4.082 -3.616 16.776 1.00 98.62 331 PHE A C 1
ATOM 2552 O O . PHE A 1 331 ? -4.939 -2.901 17.295 1.00 98.62 331 PHE A O 1
ATOM 2559 N N . MET A 1 332 ? -4.104 -4.950 16.913 1.00 98.62 332 MET A N 1
ATOM 2560 C CA . MET A 1 332 ? -5.173 -5.652 17.645 1.00 98.62 332 MET A CA 1
ATOM 2561 C C . MET A 1 332 ? -5.260 -5.222 19.118 1.00 98.62 332 MET A C 1
ATOM 2563 O O . MET A 1 332 ? -6.357 -5.103 19.666 1.00 98.62 332 MET A O 1
ATOM 2567 N N . LYS A 1 333 ? -4.120 -4.942 19.760 1.00 98.62 333 LYS A N 1
ATOM 2568 C CA . LYS A 1 333 ? -4.046 -4.405 21.127 1.00 98.62 333 LYS A CA 1
ATOM 2569 C C . LYS A 1 333 ? -4.707 -3.027 21.240 1.00 98.62 333 LYS A C 1
ATOM 2571 O O . LYS A 1 333 ? -5.403 -2.775 22.225 1.00 98.62 333 LYS A O 1
ATOM 2576 N N . TYR A 1 334 ? -4.524 -2.151 20.249 1.00 98.69 334 TYR A N 1
ATOM 2577 C CA . TYR A 1 334 ? -5.045 -0.777 20.269 1.00 98.69 334 TYR A CA 1
ATOM 2578 C C . TYR A 1 334 ? -6.418 -0.594 19.625 1.00 98.69 334 TYR A C 1
ATOM 2580 O O . TYR A 1 334 ? -7.094 0.393 19.927 1.00 98.69 334 TYR A O 1
ATOM 2588 N N . ALA A 1 335 ? -6.866 -1.529 18.792 1.00 98.56 335 ALA A N 1
ATOM 2589 C CA . ALA A 1 335 ? -8.136 -1.454 18.079 1.00 98.56 335 ALA A CA 1
ATOM 2590 C C . ALA A 1 335 ? -9.343 -1.108 18.981 1.00 98.56 335 ALA A C 1
ATOM 2592 O O . ALA A 1 335 ? -10.090 -0.203 18.603 1.00 98.56 335 ALA A O 1
ATOM 2593 N N . PRO A 1 336 ? -9.510 -1.660 20.205 1.00 98.38 336 PRO A N 1
ATOM 2594 C CA . PRO A 1 336 ? -10.605 -1.252 21.091 1.00 98.38 336 PRO A CA 1
ATOM 2595 C C . PRO A 1 336 ? -10.555 0.234 21.486 1.00 98.38 336 PRO A C 1
ATOM 2597 O O . PRO A 1 336 ? -11.584 0.908 21.537 1.00 98.38 336 PRO A O 1
ATOM 2600 N N . SER A 1 337 ? -9.361 0.773 21.752 1.00 98.56 337 SER A N 1
ATOM 2601 C CA . SER A 1 337 ? -9.178 2.192 22.082 1.00 98.56 337 SER A CA 1
ATOM 2602 C C . SER A 1 337 ? -9.366 3.093 20.862 1.00 98.56 337 SER A C 1
ATOM 2604 O O . SER A 1 337 ? -9.956 4.165 20.989 1.00 98.56 337 SER A O 1
ATOM 2606 N N . ILE A 1 338 ? -8.927 2.645 19.683 1.00 98.62 338 ILE A N 1
ATOM 2607 C CA . ILE A 1 338 ? -9.154 3.336 18.409 1.00 98.62 338 ILE A CA 1
ATOM 2608 C C . ILE A 1 338 ? -10.657 3.436 18.129 1.00 98.62 338 ILE A C 1
ATOM 2610 O O . ILE A 1 338 ? -11.169 4.538 17.946 1.00 98.62 338 ILE A O 1
ATOM 2614 N N . MET A 1 339 ? -11.378 2.313 18.172 1.00 97.62 339 MET A N 1
ATOM 2615 C CA . MET A 1 339 ? -12.825 2.252 17.926 1.00 97.62 339 MET A CA 1
ATOM 2616 C C . MET A 1 339 ? -13.645 3.037 18.960 1.00 97.62 339 MET A C 1
ATOM 2618 O O . MET A 1 339 ? -14.755 3.463 18.666 1.00 97.62 339 MET A O 1
ATOM 2622 N N . SER A 1 340 ? -13.108 3.243 20.166 1.00 98.00 340 SER A N 1
ATOM 2623 C CA . SER A 1 340 ? -13.729 4.085 21.196 1.00 98.00 340 SER A CA 1
ATOM 2624 C C . SER A 1 340 ? -13.506 5.585 20.955 1.00 98.00 340 SER A C 1
ATOM 2626 O O . SER A 1 340 ? -14.377 6.404 21.249 1.00 98.00 340 SER A O 1
ATOM 2628 N N . ALA A 1 341 ? -12.340 5.970 20.426 1.00 98.25 341 ALA A N 1
ATOM 2629 C CA . ALA A 1 341 ? -11.972 7.373 20.229 1.00 98.25 341 ALA A CA 1
ATOM 2630 C C . ALA A 1 341 ? -12.427 7.951 18.879 1.00 98.25 341 ALA A C 1
ATOM 2632 O O . ALA A 1 341 ? -12.698 9.150 18.782 1.00 98.25 341 ALA A O 1
ATOM 2633 N N . PHE A 1 342 ? -12.500 7.121 17.841 1.00 98.38 342 PHE A N 1
ATOM 2634 C CA . PHE A 1 342 ? -12.963 7.496 16.507 1.00 98.38 342 PHE A CA 1
ATOM 2635 C C . PHE A 1 342 ? -14.438 7.140 16.323 1.00 98.38 342 PHE A C 1
ATOM 2637 O O . PHE A 1 342 ? -14.941 6.196 16.921 1.00 98.38 342 PHE A O 1
ATOM 2644 N N . LYS A 1 343 ? -15.145 7.887 15.468 1.00 96.94 343 LYS A N 1
ATOM 2645 C CA . LYS A 1 343 ? -16.535 7.560 15.119 1.00 96.94 343 LYS A CA 1
ATOM 2646 C C . LYS A 1 343 ? -16.612 6.349 14.196 1.00 96.94 343 LYS A C 1
ATOM 2648 O O . LYS A 1 343 ? -17.558 5.574 14.288 1.00 96.94 343 LYS A O 1
ATOM 2653 N N . HIS A 1 344 ? -15.632 6.219 13.304 1.00 97.81 344 HIS A N 1
ATOM 2654 C CA . HIS A 1 344 ? -15.605 5.202 12.261 1.00 97.81 344 HIS A CA 1
ATOM 2655 C C . HIS A 1 344 ? -14.181 4.679 12.060 1.00 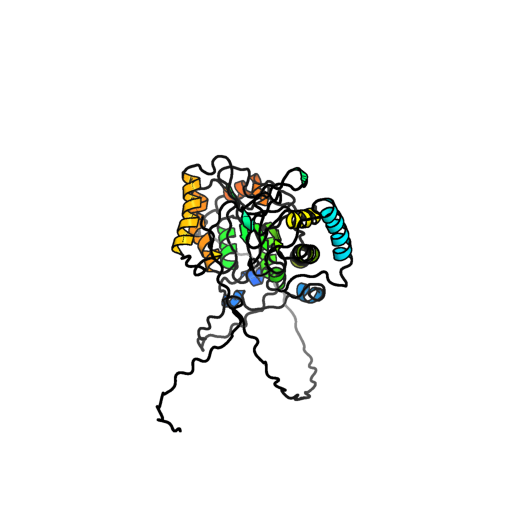97.81 344 HIS A C 1
ATOM 2657 O O . HIS A 1 344 ? -13.217 5.442 12.135 1.00 97.81 344 HIS A O 1
ATOM 2663 N N . VAL A 1 345 ? -14.050 3.384 11.774 1.00 98.12 345 VAL A N 1
ATOM 2664 C CA . VAL A 1 345 ? -12.787 2.731 11.397 1.00 98.12 345 VAL A CA 1
ATOM 2665 C C . VAL A 1 345 ? -13.068 1.917 10.144 1.00 98.12 345 VAL A C 1
ATOM 2667 O O . VAL A 1 345 ? -13.761 0.907 10.210 1.00 98.12 345 VAL A O 1
ATOM 2670 N N . VAL A 1 346 ? -12.618 2.381 8.981 1.00 98.31 346 VAL A N 1
ATOM 2671 C CA . VAL A 1 346 ? -13.091 1.860 7.684 1.00 98.31 346 VAL A CA 1
ATOM 2672 C C . VAL A 1 346 ? -11.937 1.760 6.681 1.00 98.31 346 VAL A C 1
ATOM 2674 O O . VAL A 1 346 ? -10.949 2.483 6.828 1.00 98.31 346 VAL A O 1
ATOM 2677 N N . PRO A 1 347 ? -12.034 0.909 5.641 1.00 98.38 347 PRO A N 1
ATOM 2678 C CA . PRO A 1 347 ? -11.036 0.885 4.576 1.00 98.38 347 PRO A CA 1
ATOM 2679 C C . PRO A 1 347 ? -11.038 2.213 3.804 1.00 98.38 347 PRO A C 1
ATOM 2681 O O . PRO A 1 347 ? -12.055 2.905 3.721 1.00 98.38 347 PRO A O 1
ATOM 2684 N N . ILE A 1 348 ? -9.899 2.559 3.208 1.00 98.75 348 ILE A N 1
ATOM 2685 C CA . ILE A 1 348 ? -9.646 3.862 2.592 1.00 98.75 348 ILE A CA 1
ATOM 2686 C C . ILE A 1 348 ? -10.583 4.091 1.401 1.00 98.75 348 ILE A C 1
ATOM 2688 O O . ILE A 1 348 ? -11.152 5.174 1.307 1.00 98.75 348 ILE A O 1
ATOM 2692 N N . ALA A 1 349 ? -10.838 3.091 0.545 1.00 98.06 349 ALA A N 1
ATOM 2693 C CA . ALA A 1 349 ? -11.818 3.227 -0.541 1.00 98.06 349 ALA A CA 1
ATOM 2694 C C . ALA A 1 349 ? -13.195 3.641 -0.020 1.00 98.06 349 ALA A C 1
ATOM 2696 O O . ALA A 1 349 ? -13.758 4.620 -0.502 1.00 98.06 349 ALA A O 1
ATOM 2697 N N . SER A 1 350 ? -13.721 2.961 1.001 1.00 98.12 350 SER A N 1
ATOM 2698 C CA . SER A 1 350 ? -15.023 3.313 1.571 1.00 98.12 350 SER A CA 1
ATOM 2699 C C . SER A 1 350 ? -14.997 4.696 2.219 1.00 98.12 350 SER A C 1
ATOM 2701 O O . SER A 1 350 ? -15.943 5.452 2.035 1.00 98.12 350 SER A O 1
ATOM 2703 N N . ALA A 1 351 ? -13.909 5.072 2.900 1.00 98.06 351 ALA A N 1
ATOM 2704 C CA . ALA A 1 351 ? -13.733 6.411 3.472 1.00 98.06 351 ALA A CA 1
ATOM 2705 C C . ALA A 1 351 ? -13.725 7.533 2.417 1.00 98.06 351 ALA A C 1
ATOM 2707 O O . ALA A 1 351 ? -14.170 8.646 2.684 1.00 98.06 351 ALA A O 1
ATOM 2708 N N . LEU A 1 352 ? -13.218 7.237 1.218 1.00 98.00 352 LEU A N 1
ATOM 2709 C CA . LEU A 1 352 ? -13.234 8.124 0.051 1.00 98.00 352 LEU A CA 1
ATOM 2710 C C . LEU A 1 352 ? -14.522 7.999 -0.776 1.00 98.00 352 LEU A C 1
ATOM 2712 O O . LEU A 1 352 ? -14.692 8.717 -1.759 1.00 98.00 352 LEU A O 1
ATOM 2716 N N . ASN A 1 353 ? -15.420 7.093 -0.386 1.00 97.19 353 ASN A N 1
ATOM 2717 C CA . ASN A 1 353 ? -16.611 6.708 -1.133 1.00 97.19 353 ASN A CA 1
ATOM 2718 C C . ASN A 1 353 ? -16.313 6.204 -2.565 1.00 97.19 353 ASN A C 1
ATOM 2720 O O . ASN A 1 353 ? -17.115 6.389 -3.482 1.00 97.19 353 ASN A O 1
ATOM 2724 N N . GLU A 1 354 ? -15.162 5.554 -2.748 1.00 96.12 354 GLU A N 1
ATOM 2725 C CA . GLU A 1 354 ? -14.744 4.900 -3.987 1.00 96.12 354 GLU A CA 1
ATOM 2726 C C . GLU A 1 354 ? -15.389 3.511 -4.095 1.00 96.12 354 GLU A C 1
ATOM 2728 O O . GLU A 1 354 ? -14.974 2.546 -3.452 1.00 96.12 354 GLU A O 1
ATOM 2733 N N . SER A 1 355 ? -16.437 3.416 -4.913 1.00 94.75 355 SER A N 1
ATOM 2734 C CA . SER A 1 355 ? -17.192 2.172 -5.129 1.00 94.75 355 SER A CA 1
ATOM 2735 C C . SER A 1 355 ? -16.613 1.277 -6.232 1.00 94.75 355 SER A C 1
ATOM 2737 O O . SER A 1 355 ? -17.070 0.144 -6.398 1.00 94.75 355 SER A O 1
ATOM 2739 N N . GLN A 1 356 ? -15.623 1.763 -6.985 1.00 96.56 356 GLN A N 1
ATOM 2740 C CA . GLN A 1 356 ? -14.931 1.071 -8.073 1.00 96.56 356 GLN A CA 1
ATOM 2741 C C . GLN A 1 356 ? -13.402 1.153 -7.879 1.00 96.56 356 GLN A C 1
ATOM 2743 O O . GLN A 1 356 ? -12.696 1.730 -8.704 1.00 96.56 356 GLN A O 1
ATOM 2748 N N . PRO A 1 357 ? -12.839 0.556 -6.808 1.00 97.25 357 PRO A N 1
ATOM 2749 C CA . PRO A 1 357 ? -11.395 0.602 -6.548 1.00 97.25 357 PRO A CA 1
ATOM 2750 C C . PRO A 1 357 ? -10.561 -0.259 -7.517 1.00 97.25 357 PRO A C 1
ATOM 2752 O O . PRO A 1 357 ? -9.328 -0.260 -7.439 1.00 97.25 357 PRO A O 1
ATOM 2755 N N . TYR A 1 358 ? -11.219 -0.997 -8.416 1.00 98.56 358 TYR A N 1
ATOM 2756 C CA . TYR A 1 358 ? -10.606 -1.890 -9.392 1.00 98.56 358 TYR A CA 1
ATOM 2757 C C . TYR A 1 358 ? -11.083 -1.572 -10.814 1.00 98.56 358 TYR A C 1
ATOM 2759 O O . TYR A 1 358 ? -12.162 -1.016 -11.006 1.00 98.56 358 TYR A O 1
ATOM 2767 N N . ALA A 1 359 ? -10.298 -1.944 -11.830 1.00 97.94 359 ALA A N 1
ATOM 2768 C CA . ALA A 1 359 ? -10.655 -1.705 -13.234 1.00 97.94 359 ALA A CA 1
ATOM 2769 C C . ALA A 1 359 ? -11.854 -2.552 -13.721 1.00 97.94 359 ALA A C 1
ATOM 2771 O O . ALA A 1 359 ? -12.453 -2.266 -14.759 1.00 97.94 359 ALA A O 1
ATOM 2772 N N . GLU A 1 360 ? -12.191 -3.622 -13.003 1.00 96.69 360 GLU A N 1
ATOM 2773 C CA . GLU A 1 360 ? -13.296 -4.523 -13.301 1.00 96.69 360 GLU A CA 1
ATOM 2774 C C . GLU A 1 360 ? -14.658 -3.885 -12.992 1.00 96.69 360 GLU A C 1
ATOM 2776 O O . GLU A 1 360 ? -15.095 -3.855 -11.848 1.00 96.69 360 GLU A O 1
ATOM 2781 N N . SER A 1 361 ? -15.394 -3.480 -14.032 1.00 93.44 361 SER A N 1
ATOM 2782 C CA . SER A 1 361 ? -16.738 -2.874 -13.894 1.00 93.44 361 SER A CA 1
ATOM 2783 C C . SER A 1 361 ? -17.799 -3.739 -13.193 1.00 93.44 361 SER A C 1
ATOM 2785 O O . SER A 1 361 ? -18.857 -3.241 -12.815 1.00 93.44 361 SER A O 1
ATOM 2787 N N . ASN A 1 362 ? -17.563 -5.047 -13.063 1.00 91.75 362 ASN A N 1
ATOM 2788 C CA . ASN A 1 362 ? -18.456 -5.980 -12.377 1.00 91.75 362 ASN A CA 1
ATOM 2789 C C . ASN A 1 362 ? -18.120 -6.149 -10.890 1.00 91.75 362 ASN A C 1
ATOM 2791 O O . ASN A 1 362 ? -18.776 -6.942 -10.215 1.00 91.75 362 ASN A O 1
ATOM 2795 N N . TYR A 1 363 ? -17.097 -5.455 -10.395 1.00 92.88 363 TYR A N 1
ATOM 2796 C CA . TYR A 1 363 ? -16.741 -5.445 -8.990 1.00 92.88 363 TYR A CA 1
ATOM 2797 C C . TYR A 1 363 ? -17.212 -4.135 -8.363 1.00 92.88 363 TYR A C 1
ATOM 2799 O O . TYR A 1 363 ? -16.802 -3.063 -8.789 1.00 92.88 363 TYR A O 1
ATOM 2807 N N . THR A 1 364 ? -18.028 -4.208 -7.314 1.00 94.25 364 THR A N 1
ATOM 2808 C CA . THR A 1 364 ? -18.446 -3.029 -6.543 1.00 94.25 364 THR A CA 1
ATOM 2809 C C . THR A 1 364 ? -17.960 -3.161 -5.113 1.00 94.25 364 THR A C 1
ATOM 2811 O O . THR A 1 364 ? -18.166 -4.197 -4.483 1.00 94.25 364 THR A O 1
ATOM 2814 N N . TYR A 1 365 ? -17.338 -2.106 -4.595 1.00 95.88 365 TYR A N 1
ATOM 2815 C CA . TYR A 1 365 ? -16.888 -2.045 -3.211 1.00 95.88 365 TYR A CA 1
ATOM 2816 C C . TYR A 1 365 ? -17.881 -1.255 -2.340 1.00 95.88 365 TYR A C 1
ATOM 2818 O O . TYR A 1 365 ? -18.498 -0.309 -2.844 1.00 95.88 365 TYR A O 1
ATOM 2826 N N . PRO A 1 366 ? -18.075 -1.625 -1.057 1.00 95.81 366 PRO A N 1
ATOM 2827 C CA . PRO A 1 366 ? -19.033 -0.952 -0.187 1.00 95.81 366 PRO A CA 1
ATOM 2828 C C . PRO A 1 366 ? -18.743 0.544 -0.012 1.00 95.81 366 PRO A C 1
ATOM 2830 O O . PRO A 1 366 ? -17.602 0.948 0.233 1.00 95.81 366 PRO A O 1
ATOM 2833 N N . THR A 1 367 ? -19.792 1.362 -0.084 1.00 96.19 367 THR A N 1
ATOM 2834 C CA . THR A 1 367 ? -19.727 2.796 0.230 1.00 96.19 367 THR A CA 1
ATOM 2835 C C . THR A 1 367 ? -19.467 3.026 1.716 1.00 96.19 367 THR A C 1
ATOM 2837 O O . THR A 1 367 ? -19.635 2.118 2.534 1.00 96.19 367 THR A O 1
ATOM 2840 N N . PHE A 1 368 ? -19.113 4.261 2.086 1.00 96.31 368 PHE A N 1
ATOM 2841 C CA . PHE A 1 368 ? -18.953 4.644 3.491 1.00 96.31 368 PHE A CA 1
ATOM 2842 C C . PHE A 1 368 ? -20.166 4.238 4.344 1.00 96.31 368 PHE A C 1
ATOM 2844 O O . PHE A 1 368 ? -20.025 3.513 5.328 1.00 96.31 368 PHE A O 1
ATOM 2851 N N . GLU A 1 369 ? -21.363 4.633 3.899 1.00 95.19 369 GLU A N 1
ATOM 2852 C CA . GLU A 1 369 ? -22.632 4.362 4.584 1.00 95.19 369 GLU A CA 1
ATOM 2853 C C . GLU A 1 369 ? -22.874 2.857 4.779 1.00 95.19 369 GLU A C 1
ATOM 2855 O O . GLU A 1 369 ? -23.266 2.418 5.857 1.00 95.19 369 GLU A O 1
ATOM 2860 N N . GLN A 1 370 ? -22.583 2.046 3.756 1.00 94.38 370 GLN A N 1
ATOM 2861 C CA . GLN A 1 370 ? -22.753 0.592 3.818 1.00 94.38 370 GLN A CA 1
ATOM 2862 C C . GLN A 1 370 ? -21.795 -0.067 4.820 1.00 94.38 370 GLN A C 1
ATOM 2864 O O . GLN A 1 370 ? -22.166 -1.037 5.484 1.00 94.38 370 GLN A O 1
ATOM 2869 N N . VAL A 1 371 ? -20.562 0.435 4.947 1.00 93.38 371 VAL A N 1
ATOM 2870 C CA . VAL A 1 371 ? -19.606 -0.092 5.931 1.00 93.38 371 VAL A CA 1
ATOM 2871 C C . VAL A 1 371 ? -20.050 0.255 7.349 1.00 93.38 371 VAL A C 1
ATOM 2873 O O . VAL A 1 371 ? -20.114 -0.633 8.200 1.00 93.38 371 VAL A O 1
ATOM 2876 N N . ILE A 1 372 ? -20.415 1.512 7.613 1.00 93.25 372 ILE A N 1
ATOM 2877 C CA . ILE A 1 372 ? -20.783 1.937 8.973 1.00 93.25 372 ILE A CA 1
ATOM 2878 C C . ILE A 1 372 ? -22.124 1.344 9.431 1.00 93.25 372 ILE A C 1
ATOM 2880 O O . ILE A 1 372 ? -22.300 1.078 10.625 1.00 93.25 372 ILE A O 1
ATOM 2884 N N . SER A 1 373 ? -23.051 1.062 8.504 1.00 90.06 373 SER A N 1
ATOM 2885 C CA . SER A 1 373 ? -24.296 0.358 8.828 1.00 90.06 373 SER A CA 1
ATOM 2886 C C . SER A 1 373 ? -24.029 -1.074 9.290 1.00 90.06 373 SER A C 1
ATOM 2888 O O . SER A 1 373 ? -24.666 -1.548 10.229 1.00 90.06 373 SER A O 1
ATOM 2890 N N . ASN A 1 374 ? -23.049 -1.744 8.675 1.00 80.06 374 ASN A N 1
ATOM 2891 C CA . ASN A 1 374 ? -22.651 -3.101 9.047 1.00 80.06 374 ASN A CA 1
ATOM 2892 C C . ASN A 1 374 ? -21.881 -3.135 10.374 1.00 80.06 374 ASN A C 1
ATOM 2894 O O . ASN A 1 374 ? -22.056 -4.069 11.145 1.00 80.06 374 ASN A O 1
ATOM 2898 N N . GLN A 1 375 ? -21.084 -2.106 10.680 1.00 80.88 375 GLN A N 1
ATOM 2899 C CA . GLN A 1 375 ? -20.401 -1.982 11.978 1.00 80.88 375 GLN A CA 1
ATOM 2900 C C . GLN A 1 375 ? -21.368 -1.699 13.133 1.00 80.88 375 GLN A C 1
ATOM 2902 O O . GLN A 1 375 ? -21.141 -2.130 14.260 1.00 80.88 375 GLN A O 1
ATOM 2907 N N . SER A 1 376 ? -22.465 -0.994 12.851 1.00 67.56 376 SER A N 1
ATOM 2908 C CA . SER A 1 376 ? -23.510 -0.694 13.838 1.00 67.56 376 SER A CA 1
ATOM 2909 C C . SER A 1 376 ? -24.447 -1.881 14.098 1.00 67.56 376 SER A C 1
ATOM 2911 O O . SER A 1 376 ? -25.163 -1.894 15.103 1.00 67.56 376 SER A O 1
ATOM 2913 N N . ALA A 1 377 ? -24.453 -2.886 13.214 1.00 60.50 377 ALA A N 1
ATOM 2914 C CA . ALA A 1 377 ? -25.146 -4.143 13.445 1.00 60.50 377 ALA A CA 1
ATOM 2915 C C . ALA A 1 377 ? -24.389 -4.917 14.532 1.00 60.50 377 ALA A C 1
ATOM 2917 O O . ALA A 1 377 ? -23.325 -5.488 14.307 1.00 60.50 377 ALA A O 1
ATOM 2918 N N . THR A 1 378 ? -24.923 -4.888 15.750 1.00 41.12 378 THR A N 1
ATOM 2919 C CA . THR A 1 378 ? -24.357 -5.596 16.901 1.00 41.12 378 THR A CA 1
ATOM 2920 C C . THR A 1 378 ? -24.169 -7.075 16.543 1.00 41.12 378 THR A C 1
ATOM 2922 O O . THR A 1 378 ? -25.121 -7.678 16.036 1.00 41.12 378 THR A O 1
ATOM 2925 N N . PRO A 1 379 ? -23.016 -7.709 16.836 1.00 40.12 379 PRO A N 1
ATOM 2926 C CA . PRO A 1 379 ? -22.948 -9.161 16.852 1.00 40.12 379 PRO A CA 1
ATOM 2927 C C . PRO A 1 379 ? -23.963 -9.621 17.893 1.00 40.12 379 PRO A C 1
ATOM 2929 O O . PRO A 1 379 ? -23.833 -9.302 19.079 1.00 40.12 379 PRO A O 1
ATOM 2932 N N . ALA A 1 380 ? -25.023 -10.301 17.464 1.00 33.66 380 ALA A N 1
ATOM 2933 C CA . ALA A 1 380 ? -25.935 -10.930 18.399 1.00 33.66 380 ALA A CA 1
ATOM 2934 C C . ALA A 1 380 ? -25.111 -11.915 19.241 1.00 33.66 380 ALA A C 1
ATOM 2936 O O . ALA A 1 380 ? -24.670 -12.954 18.758 1.00 33.66 380 ALA A O 1
ATOM 2937 N N . SER A 1 381 ? -24.859 -11.551 20.498 1.00 33.53 381 SER A N 1
ATOM 2938 C CA . SER A 1 381 ? -24.367 -12.478 21.508 1.00 33.53 381 SER A CA 1
ATOM 2939 C C . SER A 1 381 ? -25.435 -13.548 21.709 1.00 33.53 381 SER A C 1
ATOM 2941 O O . SER A 1 381 ? -26.392 -13.327 22.445 1.00 33.53 381 SER A O 1
ATOM 2943 N N . GLU A 1 382 ? -25.296 -14.707 21.073 1.00 32.50 382 GLU A N 1
ATOM 2944 C CA . GLU A 1 382 ? -26.047 -15.892 21.481 1.00 32.50 382 GLU A CA 1
ATOM 2945 C C . GLU A 1 382 ? -25.206 -16.713 22.460 1.00 32.50 382 GLU A C 1
ATOM 2947 O O . GLU A 1 382 ? -24.349 -17.511 22.085 1.00 32.50 382 GLU A O 1
ATOM 2952 N N . ILE A 1 383 ? -25.483 -16.521 23.752 1.00 33.97 383 ILE A N 1
ATOM 2953 C CA . ILE A 1 383 ? -25.136 -17.475 24.803 1.00 33.97 383 ILE A CA 1
ATOM 2954 C C . ILE A 1 383 ? -26.415 -18.195 25.263 1.00 33.97 383 ILE A C 1
ATOM 2956 O O . ILE A 1 383 ? -27.355 -17.593 25.775 1.00 33.97 383 ILE A O 1
ATOM 2960 N N . THR A 1 384 ? -26.351 -19.525 25.144 1.00 27.05 384 THR A N 1
ATOM 2961 C CA . THR A 1 384 ? -27.066 -20.597 25.870 1.00 27.05 384 THR A CA 1
ATOM 2962 C C . THR A 1 384 ? -28.548 -20.907 25.619 1.00 27.05 384 THR A C 1
ATOM 2964 O O . THR A 1 384 ? -29.461 -20.240 26.085 1.00 27.05 384 THR A O 1
ATOM 2967 N N . THR A 1 385 ? -28.718 -22.100 25.033 1.00 31.25 385 THR A N 1
ATOM 2968 C CA . THR A 1 385 ? -29.557 -23.237 25.464 1.00 31.25 385 THR A CA 1
ATOM 2969 C C . THR A 1 385 ? -30.996 -22.979 25.910 1.00 31.25 385 THR A C 1
ATOM 2971 O O . THR A 1 385 ? -31.256 -22.544 27.029 1.00 31.25 385 THR A O 1
ATOM 2974 N N . SER A 1 386 ? -31.931 -23.551 25.151 1.00 28.56 386 SER A N 1
ATOM 2975 C CA . SER A 1 386 ? -33.049 -24.273 25.757 1.00 28.56 386 SER A CA 1
ATOM 2976 C C . SER A 1 386 ? -33.252 -25.618 25.060 1.00 28.56 386 SER A C 1
ATOM 2978 O O . SER A 1 386 ? -33.397 -25.720 23.845 1.00 28.56 386 SER A O 1
ATOM 2980 N N . ALA A 1 387 ? -33.179 -26.674 25.869 1.00 34.22 387 ALA A N 1
ATOM 2981 C CA . ALA A 1 387 ? -33.596 -28.016 25.517 1.00 34.22 387 ALA A CA 1
ATOM 2982 C C . ALA A 1 387 ? -35.113 -28.034 25.281 1.00 34.22 387 ALA A C 1
ATOM 2984 O O . ALA A 1 387 ? -35.865 -27.446 26.058 1.00 34.22 387 ALA A O 1
ATOM 2985 N N . GLY A 1 388 ? -35.565 -28.744 24.247 1.00 28.19 388 GLY A N 1
ATOM 2986 C CA . GLY A 1 388 ? -36.993 -28.874 23.976 1.00 28.19 388 GLY A CA 1
ATOM 2987 C C . GLY A 1 388 ? -37.325 -29.693 22.735 1.00 28.19 388 GLY A C 1
ATOM 2988 O O . GLY A 1 388 ? -37.633 -29.134 21.695 1.00 28.19 388 GLY A O 1
ATOM 2989 N N . SER A 1 389 ? -37.346 -31.014 22.919 1.00 31.52 389 SER A N 1
ATOM 2990 C CA . SER A 1 389 ? -38.305 -31.941 22.295 1.00 31.52 389 SER A CA 1
ATOM 2991 C C . SER A 1 389 ? -38.172 -32.262 20.799 1.00 31.52 389 SER A C 1
ATOM 2993 O O . SER A 1 389 ? -38.619 -31.536 19.917 1.00 31.52 389 SER A O 1
ATOM 2995 N N . SER A 1 390 ? -37.676 -33.475 20.540 1.00 31.91 390 SER A N 1
ATOM 2996 C CA . SER A 1 390 ? -37.883 -34.230 19.300 1.00 31.91 390 SER A CA 1
ATOM 2997 C C . SER A 1 390 ? -39.373 -34.416 18.974 1.00 31.91 390 SER A C 1
ATOM 2999 O O . SER A 1 390 ? -40.204 -34.514 19.881 1.00 31.91 390 SER A O 1
ATOM 3001 N N . PRO A 1 391 ? -39.683 -34.669 17.693 1.00 38.94 391 PRO A N 1
ATOM 3002 C CA . PRO A 1 391 ? -40.330 -35.942 17.416 1.00 38.94 391 PRO A CA 1
ATOM 3003 C C . PRO A 1 391 ? -39.671 -36.734 16.283 1.00 38.94 391 PRO A C 1
ATOM 3005 O O . PRO A 1 391 ? -39.119 -36.226 15.314 1.00 38.94 391 PRO A O 1
ATOM 3008 N N . THR A 1 392 ? -39.776 -38.036 16.489 1.00 31.83 392 THR A N 1
ATOM 3009 C CA . THR A 1 392 ? -39.499 -39.183 15.631 1.00 31.83 392 THR A CA 1
ATOM 3010 C C . THR A 1 392 ? -40.083 -39.100 14.219 1.00 31.83 392 THR A C 1
ATOM 3012 O O . THR A 1 392 ? -41.262 -38.792 14.055 1.00 31.83 392 THR A O 1
ATOM 3015 N N . GLY A 1 393 ? -39.304 -39.552 13.231 1.00 31.73 393 GLY A N 1
ATOM 3016 C CA . GLY A 1 393 ? -39.770 -39.926 11.893 1.00 31.73 393 GLY A CA 1
ATOM 3017 C C . GLY A 1 393 ? -38.772 -40.860 11.196 1.00 31.73 393 GLY A C 1
ATOM 3018 O O . GLY A 1 393 ? -37.700 -40.431 10.788 1.00 31.73 393 GLY A O 1
ATOM 3019 N N . ALA A 1 394 ? -39.126 -42.146 11.129 1.00 30.78 394 ALA A N 1
ATOM 3020 C CA . ALA A 1 394 ? -38.407 -43.273 10.519 1.00 30.78 394 ALA A CA 1
ATOM 3021 C C . ALA A 1 394 ? -38.171 -43.074 8.998 1.00 30.78 394 ALA A C 1
ATOM 3023 O O . ALA A 1 394 ? -39.031 -42.534 8.314 1.00 30.78 394 ALA A O 1
ATOM 3024 N N . ALA A 1 395 ? -36.966 -43.302 8.463 1.00 31.61 395 ALA A N 1
ATOM 3025 C CA . ALA A 1 395 ? -36.350 -44.564 8.006 1.00 31.61 395 ALA A CA 1
ATOM 3026 C C . ALA A 1 395 ? -36.781 -45.061 6.606 1.00 31.61 395 ALA A C 1
ATOM 3028 O O . ALA A 1 395 ? -37.882 -45.568 6.434 1.00 31.61 395 ALA A O 1
ATOM 3029 N N . SER A 1 396 ? -35.831 -45.011 5.660 1.00 31.56 396 SER A N 1
ATOM 3030 C CA . SER A 1 396 ? -35.589 -45.939 4.529 1.00 31.56 396 SER A CA 1
ATOM 3031 C C . SER A 1 396 ? -34.429 -45.336 3.711 1.00 31.56 396 SER A C 1
ATOM 3033 O O . SER A 1 396 ? -34.530 -44.183 3.319 1.00 31.56 396 SER A O 1
ATOM 3035 N N . GLY A 1 397 ? -33.269 -45.938 3.448 1.00 27.77 397 GLY A N 1
ATOM 3036 C CA . GLY A 1 397 ? -32.895 -47.343 3.386 1.00 27.77 397 GLY A CA 1
ATOM 3037 C C . GLY A 1 397 ? -32.667 -47.746 1.927 1.00 27.77 397 GLY A C 1
ATOM 3038 O O . GLY A 1 397 ? -33.626 -48.141 1.286 1.00 27.77 397 GLY A O 1
ATOM 3039 N N . SER A 1 398 ? -31.425 -47.675 1.427 1.00 30.16 398 SER A N 1
ATOM 3040 C CA . SER A 1 398 ? -30.875 -48.648 0.459 1.00 30.16 398 SER A CA 1
ATOM 3041 C C . SER A 1 398 ? -29.409 -48.360 0.115 1.00 30.16 398 SER A C 1
ATOM 3043 O O . SER A 1 398 ? -29.036 -47.266 -0.298 1.00 30.16 398 SER A O 1
ATOM 3045 N N . SER A 1 399 ? -28.611 -49.402 0.304 1.00 30.31 399 SER A N 1
ATOM 3046 C CA . SER A 1 399 ? -27.170 -49.567 0.130 1.00 30.31 399 SER A CA 1
ATOM 3047 C C . SER A 1 399 ? -26.786 -50.182 -1.229 1.00 30.31 399 SER A C 1
ATOM 3049 O O . SER A 1 399 ? -27.657 -50.663 -1.949 1.00 30.31 399 SER A O 1
ATOM 3051 N N . SER A 1 400 ? -25.464 -50.344 -1.425 1.00 32.06 400 SER A N 1
ATOM 3052 C CA . SER A 1 400 ? -24.715 -51.247 -2.342 1.00 32.06 400 SER A CA 1
ATOM 3053 C C . SER A 1 400 ? -24.243 -50.628 -3.668 1.00 32.06 400 SER A C 1
ATOM 3055 O O . SER A 1 400 ? -24.977 -49.866 -4.276 1.00 32.06 400 SER A O 1
ATOM 3057 N N . GLY A 1 401 ? -23.026 -50.867 -4.178 1.00 27.17 401 GLY A N 1
ATOM 3058 C CA . GLY A 1 401 ? -21.882 -51.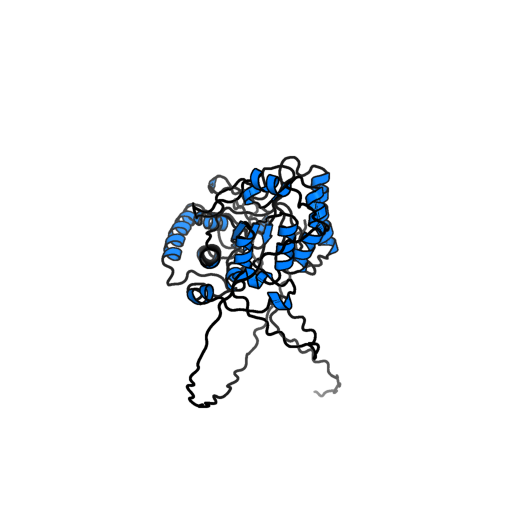726 -3.808 1.00 27.17 401 GLY A CA 1
ATOM 3059 C C . GLY A 1 401 ? -20.601 -51.167 -4.481 1.00 27.17 401 GLY A C 1
ATOM 3060 O O . GLY A 1 401 ? -20.708 -50.357 -5.393 1.00 27.17 401 GLY A O 1
ATOM 3061 N N . ALA A 1 402 ? -19.394 -51.342 -3.919 1.00 31.00 402 ALA A N 1
ATOM 3062 C CA . ALA A 1 402 ? -18.443 -52.446 -4.191 1.00 31.00 402 ALA A CA 1
ATOM 3063 C C . ALA A 1 402 ? -18.029 -52.535 -5.689 1.00 31.00 402 ALA A C 1
ATOM 3065 O O . ALA A 1 402 ? -18.898 -52.533 -6.544 1.00 31.00 402 ALA A O 1
ATOM 3066 N N . SER A 1 403 ? -16.780 -52.695 -6.149 1.00 29.39 403 SER A N 1
ATOM 3067 C CA . SER A 1 403 ? -15.448 -52.968 -5.573 1.00 29.39 403 SER A CA 1
ATOM 3068 C C . SER A 1 403 ? -14.447 -53.199 -6.743 1.00 29.39 403 SER A C 1
ATOM 3070 O O . SER A 1 403 ? -14.882 -53.355 -7.881 1.00 29.39 403 SER A O 1
ATOM 3072 N N . SER A 1 404 ? -13.149 -53.354 -6.421 1.00 30.11 404 SER A N 1
ATOM 3073 C CA . SER A 1 404 ? -11.990 -53.841 -7.229 1.00 30.11 404 SER A CA 1
ATOM 3074 C C . SER A 1 404 ? -11.256 -52.789 -8.088 1.00 30.11 404 SER A C 1
ATOM 3076 O O . SER A 1 404 ? -11.894 -52.059 -8.830 1.00 30.11 404 SER A O 1
ATOM 3078 N N . ALA A 1 405 ? -9.950 -52.502 -7.965 1.00 29.69 405 ALA A N 1
ATOM 3079 C CA . ALA A 1 405 ? -8.700 -53.249 -7.706 1.00 29.69 405 ALA A CA 1
ATOM 3080 C C . ALA A 1 405 ? -8.091 -53.959 -8.936 1.00 29.69 405 ALA A C 1
ATOM 3082 O O . ALA A 1 405 ? -8.550 -55.026 -9.323 1.00 29.69 405 ALA A O 1
ATOM 3083 N N . SER A 1 406 ? -6.984 -53.403 -9.452 1.00 30.45 406 SER A N 1
ATOM 3084 C CA . SER A 1 406 ? -5.844 -54.105 -10.083 1.00 30.45 406 SER A CA 1
ATOM 3085 C C . SER A 1 406 ? -4.692 -53.094 -10.245 1.00 30.45 406 SER A C 1
ATOM 3087 O O . SER A 1 406 ? -4.850 -52.095 -10.937 1.00 30.45 406 SER A O 1
ATOM 3089 N N . SER A 1 407 ? -3.630 -53.129 -9.436 1.00 28.94 407 SER A N 1
ATOM 3090 C CA . SER A 1 407 ? -2.386 -53.899 -9.630 1.00 28.94 407 SER A CA 1
ATOM 3091 C C . SER A 1 407 ? -1.677 -53.641 -10.969 1.00 28.94 407 SER A C 1
ATOM 3093 O O . SER A 1 407 ? -2.085 -54.163 -12.003 1.00 28.94 407 SER A O 1
ATOM 3095 N N . GLY A 1 408 ? -0.561 -52.911 -10.912 1.00 28.97 408 GLY A N 1
ATOM 3096 C CA . GLY A 1 408 ? 0.385 -52.722 -12.011 1.00 28.97 408 GLY A CA 1
ATOM 3097 C C . GLY A 1 408 ? 1.763 -52.359 -11.464 1.00 28.97 408 GLY A C 1
ATOM 3098 O O . GLY A 1 408 ? 2.087 -51.195 -11.269 1.00 28.97 408 GLY A O 1
ATOM 3099 N N . THR A 1 409 ? 2.540 -53.386 -11.144 1.00 28.44 409 THR A N 1
ATOM 3100 C CA . THR A 1 409 ? 3.935 -53.350 -10.701 1.00 28.44 409 THR A CA 1
ATOM 3101 C C . THR A 1 409 ? 4.860 -53.023 -11.876 1.00 28.44 409 THR A C 1
ATOM 3103 O O . THR A 1 409 ? 4.782 -53.688 -12.905 1.00 28.44 409 THR A O 1
ATOM 3106 N N . SER A 1 410 ? 5.829 -52.122 -11.701 1.00 32.19 410 SER A N 1
ATOM 3107 C CA . SER A 1 410 ? 7.104 -52.204 -12.430 1.00 32.19 410 SER A CA 1
ATOM 3108 C C . SER A 1 410 ? 8.228 -51.508 -11.671 1.00 32.19 410 SER A C 1
ATOM 3110 O O . SER A 1 410 ? 8.065 -50.432 -11.103 1.00 32.19 410 SER A O 1
ATOM 3112 N N . ALA A 1 411 ? 9.355 -52.209 -11.637 1.00 30.00 411 ALA A N 1
ATOM 3113 C CA . ALA A 1 411 ? 10.496 -52.011 -10.771 1.00 30.00 411 ALA A CA 1
ATOM 3114 C C . ALA A 1 411 ? 11.433 -50.861 -11.177 1.00 30.00 411 ALA A C 1
ATOM 3116 O O . ALA A 1 411 ? 11.627 -50.559 -12.350 1.00 30.00 411 ALA A O 1
ATOM 3117 N N . ALA A 1 412 ? 12.053 -50.316 -10.130 1.00 28.14 412 ALA A N 1
ATOM 3118 C CA . ALA A 1 412 ? 13.397 -49.759 -9.998 1.00 28.14 412 ALA A CA 1
ATOM 3119 C C . ALA A 1 412 ? 14.305 -49.670 -11.241 1.00 28.14 412 ALA A C 1
ATOM 3121 O O . ALA A 1 412 ? 14.624 -50.680 -11.866 1.00 28.14 412 ALA A O 1
ATOM 3122 N N . LYS A 1 413 ? 14.945 -48.502 -11.391 1.00 29.05 413 LYS A N 1
ATOM 3123 C CA . LYS A 1 413 ? 16.394 -48.416 -11.628 1.00 29.05 413 LYS A CA 1
ATOM 3124 C C . LYS A 1 413 ? 16.989 -47.208 -10.902 1.00 29.05 413 LYS A C 1
ATOM 3126 O O . LYS A 1 413 ? 16.610 -46.067 -11.130 1.00 29.05 413 LYS A O 1
ATOM 3131 N N . SER A 1 414 ? 17.916 -47.529 -10.005 1.00 28.52 414 SER A N 1
ATOM 3132 C CA . SER A 1 414 ? 18.823 -46.624 -9.306 1.00 28.52 414 SER A CA 1
ATOM 3133 C C . SER A 1 414 ? 19.856 -46.062 -10.286 1.00 28.52 414 SER A C 1
ATOM 3135 O O . SER A 1 414 ? 20.417 -46.811 -11.087 1.00 28.52 414 SER A O 1
ATOM 3137 N N . GLY A 1 415 ? 20.108 -44.758 -10.204 1.00 28.02 415 GLY A N 1
ATOM 3138 C CA . GLY A 1 415 ? 21.182 -44.064 -10.904 1.00 28.02 415 GLY A CA 1
ATOM 3139 C C . GLY A 1 415 ? 21.749 -42.995 -9.982 1.00 28.02 415 GLY A C 1
ATOM 3140 O O . GLY A 1 415 ? 21.197 -41.906 -9.872 1.00 28.02 415 GLY A O 1
ATOM 3141 N N . ALA A 1 416 ? 22.820 -43.343 -9.274 1.00 29.80 416 ALA A N 1
ATOM 3142 C CA . ALA A 1 416 ? 23.601 -42.417 -8.471 1.00 29.80 416 ALA A CA 1
ATOM 3143 C C . ALA A 1 416 ? 24.271 -41.375 -9.379 1.00 29.80 416 ALA A C 1
ATOM 3145 O O . ALA A 1 416 ? 24.895 -41.744 -10.375 1.00 29.80 416 ALA A O 1
ATOM 3146 N N . MET A 1 417 ? 24.194 -40.093 -9.015 1.00 31.03 417 MET A N 1
ATOM 3147 C CA . MET A 1 417 ? 25.067 -39.072 -9.584 1.00 31.03 417 MET A CA 1
ATOM 3148 C C . MET A 1 417 ? 25.670 -38.189 -8.492 1.00 31.03 417 MET A C 1
ATOM 3150 O O . MET A 1 417 ? 25.046 -37.828 -7.496 1.00 31.03 417 MET A O 1
ATOM 3154 N N . THR A 1 418 ? 26.957 -37.961 -8.691 1.00 29.36 418 THR A N 1
ATOM 3155 C CA . THR A 1 418 ? 27.987 -37.532 -7.756 1.00 29.36 418 THR A CA 1
ATOM 3156 C C . THR A 1 418 ? 27.875 -36.046 -7.411 1.00 29.36 418 THR A C 1
ATOM 3158 O O . THR A 1 418 ? 27.694 -35.206 -8.287 1.00 29.36 418 THR A O 1
ATOM 3161 N N . ARG A 1 419 ? 28.045 -35.719 -6.123 1.00 27.97 419 ARG A N 1
ATOM 3162 C CA . ARG A 1 419 ? 28.249 -34.354 -5.613 1.00 27.97 419 ARG A CA 1
ATOM 3163 C C . ARG A 1 419 ? 29.545 -33.759 -6.176 1.00 27.97 419 ARG A C 1
ATOM 3165 O O . ARG A 1 419 ? 30.609 -34.334 -5.965 1.00 27.97 419 ARG A O 1
ATOM 3172 N N . ALA A 1 420 ? 29.460 -32.572 -6.772 1.00 29.27 420 ALA A N 1
ATOM 3173 C CA . ALA A 1 420 ? 30.597 -31.684 -6.989 1.00 29.27 420 ALA A CA 1
ATOM 3174 C C . ALA A 1 420 ? 30.372 -30.391 -6.193 1.00 29.27 420 ALA A C 1
ATOM 3176 O O . ALA A 1 420 ? 29.422 -29.650 -6.424 1.00 29.27 420 ALA A O 1
ATOM 3177 N N . THR A 1 421 ? 31.234 -30.166 -5.208 1.00 27.52 421 THR A N 1
ATOM 3178 C CA . THR A 1 421 ? 31.343 -28.939 -4.416 1.00 27.52 421 THR A CA 1
ATOM 3179 C C . THR A 1 421 ? 32.226 -27.938 -5.155 1.00 27.52 421 THR A C 1
ATOM 3181 O O . THR A 1 421 ? 33.368 -28.270 -5.470 1.00 27.52 421 THR A O 1
ATOM 3184 N N . VAL A 1 422 ? 31.742 -26.715 -5.377 1.00 30.11 422 VAL A N 1
ATOM 3185 C CA . VAL A 1 422 ? 32.569 -25.575 -5.804 1.00 30.11 422 VAL A CA 1
ATOM 3186 C C . VAL A 1 422 ? 32.460 -24.479 -4.748 1.00 30.11 422 VAL A C 1
ATOM 3188 O O . VAL A 1 422 ? 31.371 -24.147 -4.287 1.00 30.11 422 VAL A O 1
ATOM 3191 N N . ALA A 1 423 ? 33.624 -23.999 -4.319 1.00 27.44 423 ALA A N 1
ATOM 3192 C CA . ALA A 1 423 ? 33.823 -23.043 -3.242 1.00 27.44 423 ALA A CA 1
ATOM 3193 C C . ALA A 1 423 ? 33.507 -21.599 -3.672 1.00 27.44 423 ALA A C 1
ATOM 3195 O O . ALA A 1 423 ? 33.842 -21.184 -4.780 1.00 27.44 423 ALA A O 1
ATOM 3196 N N . LEU A 1 424 ? 32.904 -20.841 -2.753 1.00 27.72 424 LEU A N 1
ATOM 3197 C CA . LEU A 1 424 ? 32.704 -19.390 -2.809 1.00 27.72 424 LEU A CA 1
ATOM 3198 C C . LEU A 1 424 ? 33.967 -18.644 -2.341 1.00 27.72 424 LEU A C 1
ATOM 3200 O O . LEU A 1 424 ? 34.599 -19.048 -1.365 1.00 27.72 424 LEU A O 1
ATOM 3204 N N . ALA A 1 425 ? 34.281 -17.523 -2.994 1.00 29.06 425 ALA A N 1
ATOM 3205 C CA . ALA A 1 425 ? 35.220 -16.502 -2.519 1.00 29.06 425 ALA A CA 1
ATOM 3206 C C . ALA A 1 425 ? 34.428 -15.274 -2.010 1.00 29.06 425 ALA A C 1
ATOM 3208 O O . ALA A 1 425 ? 33.437 -14.914 -2.649 1.00 29.06 425 ALA A O 1
ATOM 3209 N N . PRO A 1 426 ? 34.809 -14.626 -0.890 1.00 29.44 426 PRO A N 1
ATOM 3210 C CA . PRO A 1 426 ? 34.030 -13.534 -0.310 1.00 29.44 426 PRO A CA 1
ATOM 3211 C C . PRO A 1 426 ? 34.418 -12.166 -0.894 1.00 29.44 426 PRO A C 1
ATOM 3213 O O . PRO A 1 426 ? 35.600 -11.855 -1.042 1.00 29.44 426 PRO A O 1
ATOM 3216 N N . ILE A 1 427 ? 33.413 -11.329 -1.164 1.00 29.19 427 ILE A N 1
ATOM 3217 C CA . ILE A 1 427 ? 33.552 -9.892 -1.445 1.00 29.19 427 ILE A CA 1
ATOM 3218 C C . ILE A 1 427 ? 33.191 -9.125 -0.164 1.00 29.19 427 ILE A C 1
ATOM 3220 O O . ILE A 1 427 ? 32.209 -9.430 0.508 1.00 29.19 427 ILE A O 1
ATOM 3224 N N . VAL A 1 428 ? 34.035 -8.158 0.189 1.00 26.81 428 VAL A N 1
ATOM 3225 C CA . VAL A 1 428 ? 33.972 -7.331 1.402 1.00 26.81 428 VAL A CA 1
ATOM 3226 C C . VAL A 1 428 ? 32.865 -6.276 1.274 1.00 26.81 428 VAL A C 1
ATOM 3228 O O . VAL A 1 428 ? 32.876 -5.499 0.324 1.00 26.81 428 VAL A O 1
ATOM 3231 N N . ALA A 1 429 ? 31.943 -6.220 2.241 1.00 27.56 429 ALA A N 1
ATOM 3232 C CA . ALA A 1 429 ? 30.924 -5.173 2.354 1.00 27.56 429 ALA A CA 1
ATOM 3233 C C . ALA A 1 429 ? 31.401 -4.041 3.283 1.00 27.56 429 ALA A C 1
ATOM 3235 O O . ALA A 1 429 ? 31.863 -4.296 4.398 1.00 27.56 429 ALA A O 1
ATOM 3236 N N . ALA A 1 430 ? 31.280 -2.797 2.819 1.00 26.64 430 ALA A N 1
ATOM 3237 C CA . ALA A 1 430 ? 31.517 -1.585 3.596 1.00 26.64 430 ALA A CA 1
ATOM 3238 C C . ALA A 1 430 ? 30.223 -1.149 4.306 1.00 26.64 430 ALA A C 1
ATOM 3240 O O . ALA A 1 430 ? 29.157 -1.107 3.697 1.00 26.64 430 ALA A O 1
ATOM 3241 N N . ILE A 1 431 ? 30.333 -0.830 5.595 1.00 25.34 431 ILE A N 1
ATOM 3242 C CA . ILE A 1 431 ? 29.255 -0.306 6.441 1.00 25.34 431 ILE A CA 1
ATOM 3243 C C . ILE A 1 431 ? 29.194 1.213 6.244 1.00 25.34 431 ILE A C 1
ATOM 3245 O O . ILE A 1 431 ? 30.194 1.893 6.475 1.00 25.34 431 ILE A O 1
ATOM 3249 N N . ALA A 1 432 ? 28.034 1.743 5.855 1.00 27.95 432 ALA A N 1
ATOM 3250 C CA . ALA A 1 432 ? 27.748 3.176 5.863 1.00 27.95 432 ALA A CA 1
ATOM 3251 C C . ALA A 1 432 ? 26.643 3.466 6.889 1.00 27.95 432 ALA A C 1
ATOM 3253 O O . ALA A 1 432 ? 25.552 2.905 6.816 1.00 27.95 432 ALA A O 1
ATOM 3254 N N . CYS A 1 433 ? 26.958 4.320 7.863 1.00 23.56 433 CYS A N 1
ATOM 3255 C CA . CYS A 1 433 ? 26.011 4.872 8.825 1.00 23.56 433 CYS A CA 1
ATOM 3256 C C . CYS A 1 433 ? 25.110 5.900 8.127 1.00 23.56 433 CYS A C 1
ATOM 3258 O O . CYS A 1 433 ? 25.621 6.847 7.531 1.00 23.56 433 CYS A O 1
ATOM 3260 N N . VAL A 1 434 ? 23.791 5.747 8.244 1.00 29.77 434 VAL A N 1
ATOM 3261 C CA . VAL A 1 434 ? 22.816 6.775 7.855 1.00 29.77 434 VAL A CA 1
ATOM 3262 C C . VAL A 1 434 ? 22.476 7.598 9.095 1.00 29.77 434 VAL A C 1
ATOM 3264 O O . VAL A 1 434 ? 22.102 7.052 10.131 1.00 29.77 434 VAL A O 1
ATOM 3267 N N . PHE A 1 435 ? 22.656 8.914 8.996 1.00 25.88 435 PHE A N 1
ATOM 3268 C CA . PHE A 1 435 ? 22.221 9.878 10.001 1.00 25.88 435 PHE A CA 1
ATOM 3269 C C . PHE A 1 435 ? 20.734 10.182 9.807 1.00 25.88 435 PHE A C 1
ATOM 3271 O O . PHE A 1 435 ? 20.310 10.525 8.706 1.00 25.88 435 PHE A O 1
ATOM 3278 N N . ALA A 1 436 ? 19.966 10.078 10.890 1.00 27.28 436 ALA A N 1
ATOM 3279 C CA . ALA A 1 436 ? 18.606 10.588 10.982 1.00 27.28 436 ALA A CA 1
ATOM 3280 C C . ALA A 1 436 ? 18.619 12.127 10.996 1.00 27.28 436 ALA A C 1
ATOM 3282 O O . ALA A 1 436 ? 19.391 12.738 11.741 1.00 27.28 436 ALA A O 1
ATOM 3283 N N . VAL A 1 437 ? 17.755 12.745 10.191 1.00 23.86 437 VAL A N 1
ATOM 3284 C CA . VAL A 1 437 ? 17.379 14.158 10.330 1.00 23.86 437 VAL A CA 1
ATOM 3285 C C . VAL A 1 437 ? 16.230 14.214 11.353 1.00 23.86 437 VAL A C 1
ATOM 3287 O O . VAL A 1 437 ? 15.305 13.411 11.238 1.00 23.86 437 VAL A O 1
ATOM 3290 N N . PRO A 1 438 ? 16.297 15.064 12.392 1.00 27.25 438 PRO A N 1
ATOM 3291 C CA . PRO A 1 438 ? 15.319 15.063 13.476 1.00 27.25 438 PRO A CA 1
ATOM 3292 C C . PRO A 1 438 ? 14.019 15.792 13.094 1.00 27.25 438 PRO A C 1
ATOM 3294 O O . PRO A 1 438 ? 14.090 16.892 12.556 1.00 27.25 438 PRO A O 1
ATOM 3297 N N . TRP A 1 439 ? 12.907 15.125 13.433 1.00 35.19 439 TRP A N 1
ATOM 3298 C CA . TRP A 1 439 ? 11.552 15.569 13.820 1.00 35.19 439 TRP A CA 1
ATOM 3299 C C . TRP A 1 439 ? 10.967 16.864 13.250 1.00 35.19 439 TRP A C 1
ATOM 3301 O O . TRP A 1 439 ? 11.483 17.958 13.577 1.00 35.19 439 TRP A O 1
#

Secondary structure (DSSP, 8-state):
--------------------------------TTS----PPPP-SHHHHTT---HHHHTS----HHHHHHGGGSPPTTS-----TT-HHHHHHHHHHHHHHHHH-TT----S-TT---TT----TT-----HHHH---S--GGG-PPPPB-EESSTTEEEEEEEEE--TTTHHHHHHHHHTT---EEEE-HHHHHH-HHHHHHHHHTT-EEEE--SS---GGGS-HHHHHHHHHHHHHHHHHHHS--BSEE--GGG---HHHHHHHHHTT-EEB--SEE--GGGTTSTT--HHHHHHHHHHHHHHHHTTTTSS-EEBEE-B-SSHHHHHHHHHHHHHHHHHSSEEEEHHHHTT-S--BS-TT--PPPHHHHHHHHHS------------------------------------------------PPPPPP-PPPPPP-

pLDDT: mean 79.98, std 27.8, range [23.56, 98.94]

Sequence (439 aa):
MLKTALLLAVLATAHSAAAHRGCGGHDMIKRNPGGPVIQRRTPTDEASAAQSTDPNTECAAYSYQPVLDIKANYPTIWQTATIQASDTDATSLFATINATLNSKLPNDLPHGTTTGNWTGVSYNASDPDCWWSWHQCTTPAASTGLPADIINVPEPMTWGLGFDDGPNCSHNALYDYLQEQNLKATMFYIGSNVFDWPLQGLRAMADGHQICVHTWSHQYMTAFTNEEAFAELYYARKAIKEVLGVTPLCWRPPYGDVDNRIRMIAQGLNLSTIVWSKDTDDWKVNISGVTEADVDANYQAVITGAQNGTYSTYGPIVLNHELNNYTMGEFMKYAPSIMSAFKHVVPIASALNESQPYAESNYTYPTFEQVISNQSATPASEITTSAGSSPTGAASGSSSGASSASSGTSAAKSGAMTRATVALAPIVAAIACVFAVPW

Nearest PDB structures (foldseek):
  7bly-assembly1_A  TM=8.779E-01  e=3.226E-12  Aspergillus niger CBS 513.88
  2y8u-assembly1_A  TM=8.889E-01  e=9.736E-11  Aspergillus nidulans FGSC A4
  6hm9-assembly1_A  TM=8.889E-01  e=1.151E-10  Bacillus anthracis
  6hpa-assembly1_A  TM=8.750E-01  e=2.380E-10  Bacillus anthracis
  2cc0-assembly1_B  TM=8.444E-01  e=7.786E-11  Streptomyces lividans

Solvent-accessible surface area (backbone atoms only — not comparable to full-atom values): 26334 Å² total; per-residue (Å²): 132,87,84,88,85,89,78,92,78,85,87,82,84,82,79,82,78,89,69,88,87,68,80,94,86,83,87,88,78,82,86,80,92,79,71,84,82,73,82,76,76,78,64,86,46,32,75,60,51,58,75,46,73,49,50,79,64,38,55,50,88,78,83,55,66,77,51,66,78,50,51,86,77,50,52,60,75,68,38,83,29,51,79,48,94,85,44,62,65,62,52,55,52,48,54,54,40,50,53,52,42,54,72,74,48,72,81,75,70,63,45,56,32,52,85,71,51,52,85,89,62,78,82,60,92,83,52,78,67,25,35,19,76,81,71,66,37,50,62,46,52,74,91,73,73,54,74,60,49,42,32,57,30,70,50,48,33,24,40,28,32,36,30,32,67,15,38,35,56,60,44,43,56,51,52,53,49,31,55,77,66,56,42,45,34,26,38,23,27,20,20,31,30,42,67,75,29,45,45,50,42,37,36,41,55,75,71,61,37,46,64,26,29,22,29,25,43,64,43,35,44,42,29,35,54,75,63,34,42,42,23,18,46,49,53,9,36,48,42,40,27,76,73,60,73,45,36,48,33,32,29,36,52,39,93,53,26,39,32,56,68,54,50,50,48,36,47,66,65,55,28,47,54,37,64,52,68,40,66,28,57,53,88,36,52,78,42,99,81,37,41,70,69,53,29,51,48,34,51,47,52,56,37,50,34,39,72,72,48,73,27,69,77,27,6,51,17,44,47,45,38,36,73,46,71,62,36,39,45,52,50,63,71,43,44,67,56,43,63,68,44,29,84,41,68,35,20,45,48,22,48,66,53,38,38,60,57,36,76,47,88,88,52,75,45,61,37,41,68,60,49,53,54,54,52,68,52,69,80,79,83,84,80,81,88,81,89,79,80,87,83,90,80,88,89,84,90,87,86,88,78,90,83,88,92,81,89,84,90,81,82,86,83,91,78,91,80,83,90,81,91,80,87,86,81,89,81,89,83,83,90,78,88,81,80,82,81,85,134